Protein AF-0000000085996783 (afdb_homodimer)

Sequence (552 aa):
MRVLNVLLFCIGITVSYGSPCSDLSGTWRNELGSNMTIKLVANSSLIIGRYSTAVESSQGAASISSNITGIIRNVENSAEGGSLVAFNVLWNNGRSLTSWVGECISCNGVEKIHTTWVLRSLKENRKKWMSTLINEDTFWRVDRTSQPSPVSEDTTTVTNSNIVGEWQSVTGDSLSITNVFPQKVMKGLHKSPTATNGSPVFGQFDGNQTYTALAFVNVEGDRITGWSGHIYNPQDNKQVMETSWLSYTFSNRCNNPRANVKYGMYNYTKCSAGTCMRVLNVLLFCIGITVSYGSPCSDLSGTWRNELGSNMTIKLVANSSLIIGRYSTAVESSQGAASISSNITGIIRNVENSAEGGSLVAFNVLWNNGRSLTSWVGECISCNGVEKIHTTWVLRSLKENRKKWMSTLINEDTFWRVDRTSQPSPVSEDTTTVTNSNIVGEWQSVTGDSLSITNVFPQKVMKGLHKSPTATNGSPVFGQFDGNQTYTALAFVNVEGDRITGWSGHIYNPQDNKQVMETSWLSYTFSNRCNNPRANVKYGMYNYTKCSAGTC

Foldseek 3Di:
DDPPPDPPPPPPPPPPPDQFAPDPAAWKAKLLGKIWGWDDDPPFQKIKTKIADCDDPDPPQHGDIWMKIWGKAKDPPDPNTKIWIKIKTAGPNNQKMKIWTFMWGDDPNFIKTKIKMKMAGNDPPVCNVVGIDIDIIMIGHPDVDDDDDNPDDPQDQADWQDPAAWKAWPQGKIWHFHDADPVQKTKTWIDHNPDPGTWIKIWGWDDDRQKIWIKIKTDDVQKIKIKTWMFRRSHDPWTKIKIKMKMAGQDPDPVCRRVDIDIDIIIIIGDDPPHD/DDPPPDDPPPPPPPPPPDQAAPDPAAWKAKLLGKIWGWDDDPPFQKIKTKIQDCDDPDPPQHGDIWMKIWGKAKDPPDPRTKIWIKIKTAGPNNQKMKIWTFMWGDDPNFIKTKIKMKMAGNDDPVCNVVGIDIDIIMIGHPDVDDDDDNPDDPQPQADWQDPAAWKAWPQGKIWHFHDADPVQKTKTWIDHNPDPGTWIKIWGWDDDRQKIWIKIKTDDVQKIKIKTWMFRRRHDPWTKIKIKMKMAGQDPDPVCRRVDIDIDITIIIGDPPPGD

InterPro domains:
  IPR005468 Avidin/streptavidin [PF01382] (21-141)
  IPR005468 Avidin/streptavidin [PF01382] (159-269)
  IPR005468 Avidin/streptavidin [PS51326] (20-144)
  IPR005469 Avidin [PR00709] (24-38)
  IPR005469 Avidin [PR00709] (45-53)
  IPR005469 Avidin [PR00709] (96-106)
  IPR005469 Avidin [PR00709] (113-124)
  IPR005469 Avidin [PR00709] (129-145)
  IPR036896 Avidin-like superfamily [G3DSA:2.40.128.30] (18-148)
  IPR036896 Avidin-like superfamily [G3DSA:2.40.128.30] (157-274)
  IPR036896 Avidin-like superfamily [SSF50876] (21-142)
  IPR036896 Avidin-like superfamily [SSF50876] (162-270)
  IPR051764 Avidin/Streptavidin-related [PTHR34399] (19-146)

Nearest PDB structures (foldseek):
  3mm0-assembly2_E  TM=8.649E-01  e=1.422E-07  Gallus gallus
  1ldq-assembly1_B-2  TM=8.672E-01  e=2.958E-07  Gallus gallus
  1ldq-assembly1_A-2  TM=8.563E-01  e=2.317E-07  Gallus gallus
  5hlm-assembly1_A  TM=8.621E-01  e=2.958E-07  Gallus gallus
  7zn1-assembly1_B  TM=8.722E-01  e=1.633E-06  Gallus gallus

Organism: Nephila pilipes (NCBI:txid299642)

Radius of gyration: 26.6 Å; Cα contacts (8 Å, |Δi|>4): 1441; chains: 2; bounding box: 111×85×84 Å

Secondary structure (DSSP, 8-state):
-------------------TTS---EEEEETTS-EEEEEEPTTSSEEEEEEE-S--SSTT-TT-EEEEEEEEEE-TT-TT--EEEEEEEEETTTTEEEEEEEEEEEETTEEEEEEEEEEEE---GGGGGG-EEEEEEEEEE--SS-PPP---------------EEEEETTS-EEEEEEEETTTEEEEEEE-TT-SS-EEEEEEEEE-SS-EEEEEEEEETTEEEEEEEEES-TTSSS-EEEEEEEEEE----TT-TTS-EEEEEEEEEEPBTTB-/-------------------TTS---EEEEETTS-EEEEEEPTTSSEEEEEEE-S--SSTT-TT-EEEEEEEEEE-TT-TT--EEEEEEEEETTTTEEEEEEEEEEEETTEEEEEEEEEEEE---GGGGGG-EEEEEEEEEE--SS-PPP---------------EEEEETTS-EEEEEEEETTTEEEEEEE-TT-SS-EEEEEEEEE-SS-EEEEEEEEETTEEEEEEEEES-TTSSS-EEEEEEEEEE----TT-TTS-EEEEEEEEEEPBTTB-

Structure (mmCIF, N/CA/C/O backbone):
data_AF-0000000085996783-model_v1
#
loop_
_entity.id
_entity.type
_entity.pdbx_description
1 polymer 'Uncharacterized protein'
#
loop_
_atom_site.group_PDB
_atom_site.id
_atom_site.type_symbol
_atom_site.label_atom_id
_atom_site.label_alt_id
_atom_site.label_comp_id
_atom_site.label_asym_id
_atom_site.label_entity_id
_atom_site.label_seq_id
_atom_site.pdbx_PDB_ins_code
_atom_site.Cartn_x
_atom_site.Cartn_y
_atom_site.Cartn_z
_atom_site.occupancy
_atom_site.B_iso_or_equiv
_atom_site.auth_seq_id
_atom_site.auth_comp_id
_atom_site.auth_asym_id
_atom_site.auth_atom_id
_atom_site.pdbx_PDB_model_num
ATOM 1 N N . MET A 1 1 ? 51.969 -23.953 -59.844 1 37.19 1 MET A N 1
ATOM 2 C CA . MET A 1 1 ? 51.625 -23.859 -58.438 1 37.19 1 MET A CA 1
ATOM 3 C C . MET A 1 1 ? 50.25 -23.172 -58.281 1 37.19 1 MET A C 1
ATOM 5 O O . MET A 1 1 ? 50.094 -22 -58.594 1 37.19 1 MET A O 1
ATOM 9 N N . ARG A 1 2 ? 49.125 -23.891 -58.5 1 48 2 ARG A N 1
ATOM 10 C CA . ARG A 1 2 ? 47.75 -23.453 -58.375 1 48 2 ARG A CA 1
ATOM 11 C C . ARG A 1 2 ? 47.406 -23.078 -56.938 1 48 2 ARG A C 1
ATOM 13 O O . ARG A 1 2 ? 47.625 -23.875 -56.031 1 48 2 ARG A O 1
ATOM 20 N N . VAL A 1 3 ? 47.375 -21.812 -56.625 1 49.53 3 VAL A N 1
ATOM 21 C CA . VAL A 1 3 ? 46.938 -21.219 -55.375 1 49.53 3 VAL A CA 1
ATOM 22 C C . VAL A 1 3 ? 45.469 -21.531 -55.125 1 49.53 3 VAL A C 1
ATOM 24 O O . VAL A 1 3 ? 44.625 -21.156 -55.906 1 49.53 3 VAL A O 1
ATOM 27 N N . LEU A 1 4 ? 45.156 -22.688 -54.5 1 51.62 4 LEU A N 1
ATOM 28 C CA . LEU A 1 4 ? 43.812 -22.969 -54 1 51.62 4 LEU A CA 1
ATOM 29 C C . LEU A 1 4 ? 43.406 -22 -52.906 1 51.62 4 LEU A C 1
ATOM 31 O O . LEU A 1 4 ? 44.062 -21.938 -51.844 1 51.62 4 LEU A O 1
ATOM 35 N N . ASN A 1 5 ? 42.719 -20.922 -53.219 1 52.66 5 ASN A N 1
ATOM 36 C CA . ASN A 1 5 ? 42.094 -20.047 -52.25 1 52.66 5 ASN A CA 1
ATOM 37 C C . ASN A 1 5 ? 41 -20.75 -51.469 1 52.66 5 ASN A C 1
ATOM 39 O O . ASN A 1 5 ? 40 -21.188 -52.031 1 52.66 5 ASN A O 1
ATOM 43 N N . VAL A 1 6 ? 41.344 -21.328 -50.344 1 51.84 6 VAL A N 1
ATOM 44 C CA . VAL A 1 6 ? 40.344 -21.859 -49.438 1 51.84 6 VAL A CA 1
ATOM 45 C C . VAL A 1 6 ? 39.562 -20.703 -48.812 1 51.84 6 VAL A C 1
ATOM 47 O O . VAL A 1 6 ? 40.156 -19.844 -48.156 1 51.84 6 VAL A O 1
ATOM 50 N N . LEU A 1 7 ? 38.375 -20.406 -49.312 1 49.72 7 LEU A N 1
ATOM 51 C CA . LEU A 1 7 ? 37.438 -19.516 -48.656 1 49.72 7 LEU A CA 1
ATOM 52 C C . LEU A 1 7 ? 36.906 -20.141 -47.375 1 49.72 7 LEU A C 1
ATOM 54 O O . LEU A 1 7 ? 36.219 -21.172 -47.406 1 49.72 7 LEU A O 1
ATOM 58 N N . LEU A 1 8 ? 37.5 -19.875 -46.25 1 48.78 8 LEU A N 1
ATOM 59 C CA . LEU A 1 8 ? 36.969 -20.234 -44.938 1 48.78 8 LEU A CA 1
ATOM 60 C C . LEU A 1 8 ? 35.688 -19.469 -44.656 1 48.78 8 LEU A C 1
ATOM 62 O O . LEU A 1 8 ? 35.688 -18.234 -44.594 1 48.78 8 LEU A O 1
ATOM 66 N N . PHE A 1 9 ? 34.5 -20.094 -44.938 1 50.06 9 PHE A N 1
ATOM 67 C CA . PHE A 1 9 ? 33.219 -19.531 -44.5 1 50.06 9 PHE A CA 1
ATOM 68 C C . PHE A 1 9 ? 33.125 -19.594 -42.969 1 50.06 9 PHE A C 1
ATOM 70 O O . PHE A 1 9 ? 33.062 -20.672 -42.406 1 50.06 9 PHE A O 1
ATOM 77 N N . CYS A 1 10 ? 33.531 -18.594 -42.25 1 46.5 10 CYS A N 1
ATOM 78 C CA . CYS A 1 10 ? 33.219 -18.469 -40.844 1 46.5 10 CYS A CA 1
ATOM 79 C C . CYS A 1 10 ? 31.703 -18.406 -40.625 1 46.5 10 CYS A C 1
ATOM 81 O O . CYS A 1 10 ? 31.062 -17.453 -41.031 1 46.5 10 CYS A O 1
ATOM 83 N N . ILE A 1 11 ? 31.062 -19.516 -40.469 1 47.22 11 ILE A N 1
ATOM 84 C CA . ILE A 1 11 ? 29.688 -19.516 -40 1 47.22 11 ILE A CA 1
ATOM 85 C C . ILE A 1 11 ? 29.609 -18.875 -38.625 1 47.22 11 ILE A C 1
ATOM 87 O O . ILE A 1 11 ? 30.078 -19.438 -37.656 1 47.22 11 ILE A O 1
ATOM 91 N N . GLY A 1 12 ? 29.531 -17.578 -38.531 1 47.31 12 GLY A N 1
ATOM 92 C CA . GLY A 1 12 ? 29.172 -16.938 -37.25 1 47.31 12 GLY A CA 1
ATOM 93 C C . GLY A 1 12 ? 27.938 -17.531 -36.625 1 47.31 12 GLY A C 1
ATOM 94 O O . GLY A 1 12 ? 26.859 -17.5 -37.219 1 47.31 12 GLY A O 1
ATOM 95 N N . ILE A 1 13 ? 28.031 -18.469 -35.719 1 46.06 13 ILE A N 1
ATOM 96 C CA . ILE A 1 13 ? 26.938 -18.875 -34.875 1 46.06 13 ILE A CA 1
ATOM 97 C C . ILE A 1 13 ? 26.406 -17.672 -34.094 1 46.06 13 ILE A C 1
ATOM 99 O O . ILE A 1 13 ? 27.094 -17.109 -33.25 1 46.06 13 ILE A O 1
ATOM 103 N N . THR A 1 14 ? 25.531 -16.922 -34.656 1 45.44 14 THR A N 1
ATOM 104 C CA . THR A 1 14 ? 24.766 -15.969 -33.875 1 45.44 14 THR A CA 1
ATOM 105 C C . THR A 1 14 ? 24.016 -16.688 -32.75 1 45.44 14 THR A C 1
ATOM 107 O O . THR A 1 14 ? 23.078 -17.438 -33 1 45.44 14 THR A O 1
ATOM 110 N N . VAL A 1 15 ? 24.656 -17.016 -31.672 1 45.31 15 VAL A N 1
ATOM 111 C CA . VAL A 1 15 ? 23.906 -17.391 -30.469 1 45.31 15 VAL A CA 1
ATOM 112 C C . VAL A 1 15 ? 22.859 -16.312 -30.172 1 45.31 15 VAL A C 1
ATOM 114 O O . VAL A 1 15 ? 23.219 -15.148 -29.938 1 45.31 15 VAL A O 1
ATOM 117 N N . SER A 1 16 ? 21.75 -16.406 -30.672 1 46.81 16 SER A N 1
ATOM 118 C CA . SER A 1 16 ? 20.641 -15.531 -30.312 1 46.81 16 SER A CA 1
ATOM 119 C C . SER A 1 16 ? 20.453 -15.484 -28.797 1 46.81 16 SER A C 1
ATOM 121 O O . SER A 1 16 ? 20.062 -16.484 -28.188 1 46.81 16 SER A O 1
ATOM 123 N N . TYR A 1 17 ? 21.297 -14.844 -28.016 1 53.94 17 TYR A N 1
ATOM 124 C CA . TYR A 1 17 ? 21 -14.602 -26.609 1 53.94 17 TYR A CA 1
ATOM 125 C C . TYR A 1 17 ? 19.641 -13.961 -26.438 1 53.94 17 TYR A C 1
ATOM 127 O O . TYR A 1 17 ? 19.297 -13.008 -27.156 1 53.94 17 TYR A O 1
ATOM 135 N N . GLY A 1 18 ? 18.625 -14.75 -26.016 1 66.62 18 GLY A N 1
ATOM 136 C CA . GLY A 1 18 ? 17.312 -14.18 -25.812 1 66.62 18 GLY A CA 1
ATOM 137 C C . GLY A 1 18 ? 17.344 -12.812 -25.141 1 66.62 18 GLY A C 1
ATOM 138 O O . GLY A 1 18 ? 18.359 -12.438 -24.547 1 66.62 18 GLY A O 1
ATOM 139 N N . SER A 1 19 ? 16.453 -11.945 -25.438 1 82.75 19 SER A N 1
ATOM 140 C CA . SER A 1 19 ? 16.328 -10.617 -24.844 1 82.75 19 SER A CA 1
ATOM 141 C C . SER A 1 19 ? 16.344 -10.695 -23.328 1 82.75 19 SER A C 1
ATOM 143 O O . SER A 1 19 ? 15.844 -11.664 -22.75 1 82.75 19 SER A O 1
ATOM 145 N N . PRO A 1 20 ? 17.188 -9.906 -22.719 1 87.25 20 PRO A N 1
ATOM 146 C CA . PRO A 1 20 ? 17.188 -9.898 -21.25 1 87.25 20 PRO A CA 1
ATOM 147 C C . PRO A 1 20 ? 15.789 -9.977 -20.672 1 87.25 20 PRO A C 1
ATOM 149 O O . PRO A 1 20 ? 14.852 -9.375 -21.203 1 87.25 20 PRO A O 1
ATOM 152 N N . CYS A 1 21 ? 15.656 -10.82 -19.625 1 93.25 21 CYS A N 1
ATOM 153 C CA . CYS A 1 21 ? 14.422 -10.945 -18.859 1 93.25 21 CYS A CA 1
ATOM 154 C C . CYS A 1 21 ? 13.336 -11.617 -19.688 1 93.25 21 CYS A C 1
ATOM 156 O O . CYS A 1 21 ? 12.148 -11.453 -19.406 1 93.25 21 CYS A O 1
ATOM 158 N N . SER A 1 22 ? 13.727 -12.398 -20.672 1 89.69 22 SER A N 1
ATOM 159 C CA . SER A 1 22 ? 12.734 -13.102 -21.469 1 89.69 22 SER A CA 1
ATOM 160 C C . SER A 1 22 ? 12.391 -14.461 -20.859 1 89.69 22 SER A C 1
ATOM 162 O O . SER A 1 22 ? 11.305 -14.992 -21.094 1 89.69 22 SER A O 1
ATOM 164 N N . ASP A 1 23 ? 13.32 -15.023 -20.203 1 92.31 23 ASP A N 1
ATOM 165 C CA . ASP A 1 23 ? 13.117 -16.266 -19.469 1 92.31 23 ASP A CA 1
ATOM 166 C C . ASP A 1 23 ? 13.469 -16.109 -18 1 92.31 23 ASP A C 1
ATOM 168 O O . ASP A 1 23 ? 14.648 -16.016 -17.641 1 92.31 23 ASP A O 1
ATOM 172 N N . LEU A 1 24 ? 12.469 -16.188 -17.188 1 95 24 LEU A N 1
ATOM 173 C CA . LEU A 1 24 ? 12.703 -15.953 -15.773 1 95 24 LEU A CA 1
ATOM 174 C C . LEU A 1 24 ? 12.82 -17.266 -15.008 1 95 24 LEU A C 1
ATOM 176 O O . LEU A 1 24 ? 12.883 -17.266 -13.781 1 95 24 LEU A O 1
ATOM 180 N N . SER A 1 25 ? 12.859 -18.375 -15.711 1 94.25 25 SER A N 1
ATOM 181 C CA . SER A 1 25 ? 13.031 -19.656 -15.039 1 94.25 25 SER A CA 1
ATOM 182 C C . SER A 1 25 ? 14.344 -19.688 -14.25 1 94.25 25 SER A C 1
ATOM 184 O O . SER A 1 25 ? 15.32 -19.062 -14.641 1 94.25 25 SER A O 1
ATOM 186 N N . GLY A 1 26 ? 14.328 -20.469 -13.148 1 95.5 26 GLY A N 1
ATOM 187 C CA . GLY A 1 26 ? 15.5 -20.609 -12.297 1 95.5 26 GLY A CA 1
ATOM 188 C C . GLY A 1 26 ? 15.289 -20.047 -10.898 1 95.5 26 GLY A C 1
ATOM 189 O O . GLY A 1 26 ? 14.148 -19.828 -10.484 1 95.5 26 GLY A O 1
ATOM 190 N N . THR A 1 27 ? 16.312 -19.984 -10.148 1 95.81 27 THR A N 1
ATOM 191 C CA . THR A 1 27 ? 16.234 -19.562 -8.75 1 95.81 27 THR A CA 1
ATOM 192 C C . THR A 1 27 ? 16.625 -18.094 -8.602 1 95.81 27 THR A C 1
ATOM 194 O O . THR A 1 27 ? 17.609 -17.656 -9.195 1 95.81 27 THR A O 1
ATOM 197 N N . TRP A 1 28 ? 15.875 -17.406 -7.914 1 96.69 28 TRP A N 1
ATOM 198 C CA . TRP A 1 28 ? 16.062 -15.992 -7.598 1 96.69 28 TRP A CA 1
ATOM 199 C C . TRP A 1 28 ? 16.125 -15.773 -6.09 1 96.69 28 TRP A C 1
ATOM 201 O O . TRP A 1 28 ? 15.367 -16.391 -5.336 1 96.69 28 TRP A O 1
ATOM 211 N N . ARG A 1 29 ? 16.953 -14.844 -5.617 1 96.12 29 ARG A N 1
ATOM 212 C CA . ARG A 1 29 ? 17.094 -14.508 -4.207 1 96.12 29 ARG A CA 1
ATOM 213 C C . ARG A 1 29 ? 16.844 -13.023 -3.967 1 96.12 29 ARG A C 1
ATOM 215 O O . ARG A 1 29 ? 17.297 -12.18 -4.738 1 96.12 29 ARG A O 1
ATOM 222 N N . ASN A 1 30 ? 16.109 -12.75 -2.922 1 96 30 ASN A N 1
ATOM 223 C CA . ASN A 1 30 ? 15.891 -11.336 -2.656 1 96 30 ASN A CA 1
ATOM 224 C C . ASN A 1 30 ? 16.844 -10.805 -1.59 1 96 30 ASN A C 1
ATOM 226 O O . ASN A 1 30 ? 17.703 -11.539 -1.102 1 96 30 ASN A O 1
ATOM 230 N N . GLU A 1 31 ? 16.719 -9.531 -1.252 1 92.81 31 GLU A N 1
ATOM 231 C CA . GLU A 1 31 ? 17.625 -8.812 -0.36 1 92.81 31 GLU A CA 1
ATOM 232 C C . GLU A 1 31 ? 17.531 -9.344 1.066 1 92.81 31 GLU A C 1
ATOM 234 O O . GLU A 1 31 ? 18.438 -9.133 1.873 1 92.81 31 GLU A O 1
ATOM 239 N N . LEU A 1 32 ? 16.469 -10.062 1.368 1 92.44 32 LEU A N 1
ATOM 240 C CA . LEU A 1 32 ? 16.266 -10.602 2.711 1 92.44 32 LEU A CA 1
ATOM 241 C C . LEU A 1 32 ? 16.875 -11.992 2.832 1 92.44 32 LEU A C 1
ATOM 243 O O . LEU A 1 32 ? 16.922 -12.57 3.922 1 92.44 32 LEU A O 1
ATOM 247 N N . GLY A 1 33 ? 17.234 -12.523 1.689 1 92.12 33 GLY A N 1
ATOM 248 C CA . GLY A 1 33 ? 17.797 -13.859 1.666 1 92.12 33 GLY A CA 1
ATOM 249 C C . GLY A 1 33 ? 16.781 -14.938 1.34 1 92.12 33 GLY A C 1
ATOM 250 O O . GLY A 1 33 ? 17.094 -16.125 1.403 1 92.12 33 GLY A O 1
ATOM 251 N N . SER A 1 34 ? 15.562 -14.602 1.03 1 93.06 34 SER A N 1
ATOM 252 C CA . SER A 1 34 ? 14.555 -15.562 0.591 1 93.06 34 SER A CA 1
ATOM 253 C C . SER A 1 34 ? 14.805 -16.016 -0.844 1 93.06 34 SER A C 1
ATOM 255 O O . SER A 1 34 ? 15.227 -15.211 -1.685 1 93.06 34 SER A O 1
ATOM 257 N N . ASN A 1 35 ? 14.461 -17.266 -1.082 1 93.75 35 ASN A N 1
ATOM 258 C CA . ASN A 1 35 ? 14.664 -17.828 -2.408 1 93.75 35 ASN A CA 1
ATOM 259 C C . ASN A 1 35 ? 13.344 -18.219 -3.064 1 93.75 35 ASN A C 1
ATOM 261 O O . ASN A 1 35 ? 12.461 -18.781 -2.406 1 93.75 35 ASN A O 1
ATOM 265 N N . MET A 1 36 ? 13.336 -17.938 -4.348 1 95.31 36 MET A N 1
ATOM 266 C CA . MET A 1 36 ? 12.227 -18.391 -5.176 1 95.31 36 MET A CA 1
ATOM 267 C C . MET A 1 36 ? 12.742 -19.125 -6.41 1 95.31 36 MET A C 1
ATOM 269 O O . MET A 1 36 ? 13.688 -18.672 -7.062 1 95.31 36 MET A O 1
ATOM 273 N N . THR A 1 37 ? 12.203 -20.266 -6.629 1 94.94 37 THR A N 1
ATOM 274 C CA . THR A 1 37 ? 12.477 -20.984 -7.867 1 94.94 37 THR A CA 1
ATOM 275 C C . THR A 1 37 ? 11.258 -20.969 -8.781 1 94.94 37 THR A C 1
ATOM 277 O O . THR A 1 37 ? 10.18 -21.422 -8.391 1 94.94 37 THR A O 1
ATOM 280 N N . ILE A 1 38 ? 11.484 -20.5 -10 1 95.44 38 ILE A N 1
ATOM 281 C CA . ILE A 1 38 ? 10.391 -20.344 -10.961 1 95.44 38 ILE A CA 1
ATOM 282 C C . ILE A 1 38 ? 10.484 -21.422 -12.039 1 95.44 38 ILE A C 1
ATOM 284 O O . ILE A 1 38 ? 11.562 -21.656 -12.602 1 95.44 38 ILE A O 1
ATOM 288 N N . LYS A 1 39 ? 9.391 -22.031 -12.273 1 94 39 LYS A N 1
ATOM 289 C CA . LYS A 1 39 ? 9.211 -22.922 -13.414 1 94 39 LYS A CA 1
ATOM 290 C C . LYS A 1 39 ? 8.086 -22.438 -14.32 1 94 39 LYS A C 1
ATOM 292 O O . LYS A 1 39 ? 6.984 -22.141 -13.852 1 94 39 LYS A O 1
ATOM 297 N N . LEU A 1 40 ? 8.391 -22.375 -15.57 1 91.75 40 LEU A N 1
ATOM 298 C CA . LEU A 1 40 ? 7.375 -21.969 -16.547 1 91.75 40 LEU A CA 1
ATOM 299 C C . LEU A 1 40 ? 6.488 -23.156 -16.906 1 91.75 40 LEU A C 1
ATOM 301 O O . LEU A 1 40 ? 6.98 -24.281 -17.094 1 91.75 40 LEU A O 1
ATOM 305 N N . VAL A 1 41 ? 5.227 -22.891 -16.906 1 85 41 VAL A N 1
ATOM 306 C CA . VAL A 1 41 ? 4.297 -23.891 -17.422 1 85 41 VAL A CA 1
ATOM 307 C C . VAL A 1 41 ? 4.324 -23.891 -18.953 1 85 41 VAL A C 1
ATOM 309 O O . VAL A 1 41 ? 4.234 -22.828 -19.578 1 85 41 VAL A O 1
ATOM 312 N N . ALA A 1 42 ? 4.438 -24.984 -19.562 1 86.94 42 ALA A N 1
ATOM 313 C CA . ALA A 1 42 ? 4.621 -25.125 -21.016 1 86.94 42 ALA A CA 1
ATOM 314 C C . ALA A 1 42 ? 3.502 -24.406 -21.766 1 86.94 42 ALA A C 1
ATOM 316 O O . ALA A 1 42 ? 2.326 -24.562 -21.438 1 86.94 42 ALA A O 1
ATOM 317 N N . ASN A 1 43 ? 3.957 -23.641 -22.734 1 86.19 43 ASN A N 1
ATOM 318 C CA . ASN A 1 43 ? 3.062 -22.984 -23.672 1 86.19 43 ASN A CA 1
ATOM 319 C C . ASN A 1 43 ? 2.059 -22.078 -22.953 1 86.19 43 ASN A C 1
ATOM 321 O O . ASN A 1 43 ? 0.878 -22.062 -23.297 1 86.19 43 ASN A O 1
ATOM 325 N N . SER A 1 44 ? 2.502 -21.594 -21.859 1 88.19 44 SER A N 1
ATOM 326 C CA . SER A 1 44 ? 1.63 -20.703 -21.109 1 88.19 44 SER A CA 1
ATOM 327 C C . SER A 1 44 ? 2.424 -19.578 -20.469 1 88.19 44 SER A C 1
ATOM 329 O O . SER A 1 44 ? 3.656 -19.594 -20.453 1 88.19 44 SER A O 1
ATOM 331 N N . SER A 1 45 ? 1.745 -18.547 -20.031 1 90.25 45 SER A N 1
ATOM 332 C CA . SER A 1 45 ? 2.348 -17.453 -19.281 1 90.25 45 SER A CA 1
ATOM 333 C C . SER A 1 45 ? 2.354 -17.766 -17.781 1 90.25 45 SER A C 1
ATOM 335 O O . SER A 1 45 ? 2.82 -16.953 -16.984 1 90.25 45 SER A O 1
ATOM 337 N N . LEU A 1 46 ? 1.87 -18.938 -17.469 1 90.12 46 LEU A N 1
ATOM 338 C CA . LEU A 1 46 ? 1.721 -19.297 -16.062 1 90.12 46 LEU A CA 1
ATOM 339 C C . LEU A 1 46 ? 3.039 -19.797 -15.484 1 90.12 46 LEU A C 1
ATOM 341 O O . LEU A 1 46 ? 3.82 -20.453 -16.188 1 90.12 46 LEU A O 1
ATOM 345 N N . ILE A 1 47 ? 3.197 -19.484 -14.25 1 93.19 47 ILE A N 1
ATOM 346 C CA . ILE A 1 47 ? 4.395 -20 -13.586 1 93.19 47 ILE A CA 1
ATOM 347 C C . ILE A 1 47 ? 4 -20.719 -12.305 1 93.19 47 ILE A C 1
ATOM 349 O O . ILE A 1 47 ? 3.012 -20.375 -11.656 1 93.19 47 ILE A O 1
ATOM 353 N N . ILE A 1 48 ? 4.73 -21.703 -12 1 90.88 48 ILE A N 1
ATOM 354 C CA . ILE A 1 48 ? 4.695 -22.422 -10.727 1 90.88 48 ILE A CA 1
ATOM 355 C C . ILE A 1 48 ? 6.098 -22.469 -10.125 1 90.88 48 ILE A C 1
ATOM 357 O O . ILE A 1 48 ? 7.078 -22.125 -10.781 1 90.88 48 ILE A O 1
ATOM 361 N N . GLY A 1 49 ? 6.133 -22.844 -8.867 1 94.06 49 GLY A N 1
ATOM 362 C CA . GLY A 1 49 ? 7.434 -22.953 -8.227 1 94.06 49 GLY A CA 1
ATOM 363 C C . GLY A 1 49 ? 7.348 -23.031 -6.711 1 94.06 49 GLY A C 1
ATOM 364 O O . GLY A 1 49 ? 6.332 -23.453 -6.164 1 94.06 49 GLY A O 1
ATOM 365 N N . ARG A 1 50 ? 8.539 -22.672 -6.168 1 93.19 50 ARG A N 1
ATOM 366 C CA . ARG A 1 50 ? 8.648 -22.719 -4.715 1 93.19 50 ARG A CA 1
ATOM 367 C C . ARG A 1 50 ? 9.258 -21.438 -4.164 1 93.19 50 ARG A C 1
ATOM 369 O O . ARG A 1 50 ? 10.172 -20.875 -4.762 1 93.19 50 ARG A O 1
ATOM 376 N N . TYR A 1 51 ? 8.727 -21.016 -3.113 1 95.19 51 TYR A N 1
ATOM 377 C CA . TYR A 1 51 ? 9.258 -19.875 -2.371 1 95.19 51 TYR A CA 1
ATOM 378 C C . TYR A 1 51 ? 9.703 -20.297 -0.974 1 95.19 51 TYR A C 1
ATOM 380 O O . TYR A 1 51 ? 8.914 -20.875 -0.216 1 95.19 51 TYR A O 1
ATOM 388 N N . SER A 1 52 ? 10.906 -20.062 -0.621 1 91.56 52 SER A N 1
ATOM 389 C CA . SER A 1 52 ? 11.461 -20.297 0.71 1 91.56 52 SER A CA 1
ATOM 390 C C . SER A 1 52 ? 11.828 -18.984 1.399 1 91.56 52 SER A C 1
ATOM 392 O O . SER A 1 52 ? 12.781 -18.312 1.004 1 91.56 52 SER A O 1
ATOM 394 N N . THR A 1 53 ? 11.07 -18.688 2.414 1 91.75 53 THR A N 1
ATOM 395 C CA . THR A 1 53 ? 11.258 -17.406 3.082 1 91.75 53 THR A CA 1
ATOM 396 C C . THR A 1 53 ? 12.406 -17.484 4.09 1 91.75 53 THR A C 1
ATOM 398 O O . THR A 1 53 ? 12.57 -18.5 4.77 1 91.75 53 THR A O 1
ATOM 401 N N . ALA A 1 54 ? 13.203 -16.422 4.152 1 86.81 54 ALA A N 1
ATOM 402 C CA . ALA A 1 54 ? 14.266 -16.297 5.148 1 86.81 54 ALA A CA 1
ATOM 403 C C . ALA A 1 54 ? 13.789 -15.508 6.363 1 86.81 54 ALA A C 1
ATOM 405 O O . ALA A 1 54 ? 14.516 -15.383 7.352 1 86.81 54 ALA A O 1
ATOM 406 N N . VAL A 1 55 ? 12.625 -14.922 6.262 1 82.56 55 VAL A N 1
ATOM 407 C CA . VAL A 1 55 ? 12.148 -14.07 7.344 1 82.56 55 VAL A CA 1
ATOM 408 C C . VAL A 1 55 ? 10.797 -14.57 7.848 1 82.56 55 VAL A C 1
ATOM 410 O O . VAL A 1 55 ? 10.102 -15.312 7.145 1 82.56 55 VAL A O 1
ATOM 413 N N . GLU A 1 56 ? 10.531 -14.32 9.164 1 76.31 56 GLU A N 1
ATOM 414 C CA . GLU A 1 56 ? 9.305 -14.805 9.789 1 76.31 56 GLU A CA 1
ATOM 415 C C . GLU A 1 56 ? 8.648 -13.719 10.633 1 76.31 56 GLU A C 1
ATOM 417 O O . GLU A 1 56 ? 9.328 -12.953 11.32 1 76.31 56 GLU A O 1
ATOM 422 N N . SER A 1 57 ? 7.336 -13.586 10.367 1 68 57 SER A N 1
ATOM 423 C CA . SER A 1 57 ? 6.57 -12.695 11.234 1 68 57 SER A CA 1
ATOM 424 C C . SER A 1 57 ? 6.414 -13.289 12.625 1 68 57 SER A C 1
ATOM 426 O O . SER A 1 57 ? 6.207 -12.555 13.602 1 68 57 SER A O 1
ATOM 428 N N . SER A 1 58 ? 6.301 -14.562 12.641 1 57 58 SER A N 1
ATOM 429 C CA . SER A 1 58 ? 6.207 -15.289 13.906 1 57 58 SER A CA 1
ATOM 430 C C . SER A 1 58 ? 7.215 -16.438 13.961 1 57 58 SER A C 1
ATOM 432 O O . SER A 1 58 ? 7.629 -16.953 12.93 1 57 58 SER A O 1
ATOM 434 N N . GLN A 1 59 ? 7.594 -16.656 15.211 1 53.38 59 GLN A N 1
ATOM 435 C CA . GLN A 1 59 ? 8.633 -17.656 15.453 1 53.38 59 GLN A CA 1
ATOM 436 C C . GLN A 1 59 ? 8.32 -18.969 14.742 1 53.38 59 GLN A C 1
ATOM 438 O O . GLN A 1 59 ? 7.219 -19.5 14.867 1 53.38 59 GLN A O 1
ATOM 443 N N . GLY A 1 60 ? 9.227 -19.484 13.953 1 50.62 60 GLY A N 1
ATOM 444 C CA . GLY A 1 60 ? 9.164 -20.781 13.312 1 50.62 60 GLY A CA 1
ATOM 445 C C . GLY A 1 60 ? 8.719 -20.719 11.859 1 50.62 60 GLY A C 1
ATOM 446 O O . GLY A 1 60 ? 8.781 -21.719 11.141 1 50.62 60 GLY A O 1
ATOM 447 N N . ALA A 1 61 ? 8.266 -19.578 11.453 1 53.97 61 ALA A N 1
ATOM 448 C CA . ALA A 1 61 ? 7.797 -19.469 10.078 1 53.97 61 ALA A CA 1
ATOM 449 C C . ALA A 1 61 ? 8.969 -19.469 9.102 1 53.97 61 ALA A C 1
ATOM 451 O O . ALA A 1 61 ? 8.797 -19.766 7.914 1 53.97 61 ALA A O 1
ATOM 452 N N . ALA A 1 62 ? 10.188 -19.297 9.82 1 57.81 62 ALA A N 1
ATOM 453 C CA . ALA A 1 62 ? 11.383 -19.328 8.992 1 57.81 62 ALA A CA 1
ATOM 454 C C . ALA A 1 62 ? 11.672 -20.734 8.492 1 57.81 62 ALA A C 1
ATOM 456 O O . ALA A 1 62 ? 11.352 -21.719 9.172 1 57.81 62 ALA A O 1
ATOM 457 N N . SER A 1 63 ? 11.828 -20.953 7.18 1 58 63 SER A N 1
ATOM 458 C CA . SER A 1 63 ? 12.188 -22.203 6.496 1 58 63 SER A CA 1
ATOM 459 C C . SER A 1 63 ? 10.961 -22.875 5.891 1 58 63 SER A C 1
ATOM 461 O O . SER A 1 63 ? 11.023 -24.031 5.488 1 58 63 SER A O 1
ATOM 463 N N . ILE A 1 64 ? 9.953 -22.094 5.953 1 72.81 64 ILE A N 1
ATOM 464 C CA . ILE A 1 64 ? 8.766 -22.672 5.336 1 72.81 64 ILE A CA 1
ATOM 465 C C . ILE A 1 64 ? 8.797 -22.438 3.826 1 72.81 64 ILE A C 1
ATOM 467 O O . ILE A 1 64 ? 9.062 -21.312 3.375 1 72.81 64 ILE A O 1
ATOM 471 N N . SER A 1 65 ? 8.797 -23.469 3.176 1 80.19 65 SER A N 1
ATOM 472 C CA . SER A 1 65 ? 8.656 -23.422 1.723 1 80.19 65 SER A CA 1
ATOM 473 C C . SER A 1 65 ? 7.203 -23.594 1.302 1 80.19 65 SER A C 1
ATOM 475 O O . SER A 1 65 ? 6.469 -24.391 1.88 1 80.19 65 SER A O 1
ATOM 477 N N . SER A 1 66 ? 6.863 -22.719 0.412 1 89.38 66 SER A N 1
ATOM 478 C CA . SER A 1 66 ? 5.488 -22.75 -0.076 1 89.38 66 SER A CA 1
ATOM 479 C C . SER A 1 66 ? 5.438 -22.641 -1.597 1 89.38 66 SER A C 1
ATOM 481 O O . SER A 1 66 ? 6.402 -22.188 -2.223 1 89.38 66 SER A O 1
ATOM 483 N N . ASN A 1 67 ? 4.375 -23.094 -2.152 1 89.81 67 ASN A N 1
ATOM 484 C CA . ASN A 1 67 ? 4.211 -23.062 -3.602 1 89.81 67 ASN A CA 1
ATOM 485 C C . ASN A 1 67 ? 3.934 -21.656 -4.109 1 89.81 67 ASN A C 1
ATOM 487 O O . ASN A 1 67 ? 3.273 -20.875 -3.43 1 89.81 67 ASN A O 1
ATOM 491 N N . ILE A 1 68 ? 4.43 -21.453 -5.344 1 92.69 68 ILE A N 1
ATOM 492 C CA . ILE A 1 68 ? 4.156 -20.203 -6.043 1 92.69 68 ILE A CA 1
ATOM 493 C C . ILE A 1 68 ? 3.213 -20.469 -7.219 1 92.69 68 ILE A C 1
ATOM 495 O O . ILE A 1 68 ? 3.35 -21.469 -7.918 1 92.69 68 ILE A O 1
ATOM 499 N N . THR A 1 69 ? 2.27 -19.641 -7.355 1 91.88 69 THR A N 1
ATOM 500 C CA . THR A 1 69 ? 1.521 -19.516 -8.602 1 91.88 69 THR A CA 1
ATOM 501 C C . THR A 1 69 ? 1.587 -18.078 -9.125 1 91.88 69 THR A C 1
ATOM 503 O O . THR A 1 69 ? 1.557 -17.125 -8.352 1 91.88 69 THR A O 1
ATOM 506 N N . GLY A 1 70 ? 1.703 -18 -10.445 1 95.19 70 GLY A N 1
ATOM 507 C CA . GLY A 1 70 ? 1.795 -16.656 -10.969 1 95.19 70 GLY A CA 1
ATOM 508 C C . GLY A 1 70 ? 1.771 -16.594 -12.484 1 95.19 70 GLY A C 1
ATOM 509 O O . GLY A 1 70 ? 1.391 -17.578 -13.141 1 95.19 70 GLY A O 1
ATOM 510 N N . ILE A 1 71 ? 1.991 -15.398 -12.992 1 95.19 71 ILE A N 1
ATOM 511 C CA . ILE A 1 71 ? 1.994 -15.125 -14.422 1 95.19 71 ILE A CA 1
ATOM 512 C C . ILE A 1 71 ? 3.215 -14.281 -14.789 1 95.19 71 ILE A C 1
ATOM 514 O O . ILE A 1 71 ? 3.609 -13.391 -14.031 1 95.19 71 ILE A O 1
ATOM 518 N N . ILE A 1 72 ? 3.826 -14.633 -15.898 1 93.94 72 ILE A N 1
ATOM 519 C CA . ILE A 1 72 ? 4.863 -13.812 -16.516 1 93.94 72 ILE A CA 1
ATOM 520 C C . ILE A 1 72 ? 4.43 -13.391 -17.906 1 93.94 72 ILE A C 1
ATOM 522 O O . ILE A 1 72 ? 3.875 -14.195 -18.656 1 93.94 72 ILE A O 1
ATOM 526 N N . ARG A 1 73 ? 4.668 -12.148 -18.219 1 93 73 ARG A N 1
ATOM 527 C CA . ARG A 1 73 ? 4.406 -11.641 -19.562 1 93 73 ARG A CA 1
ATOM 528 C C . ARG A 1 73 ? 5.609 -10.875 -20.094 1 93 73 ARG A C 1
ATOM 530 O O . ARG A 1 73 ? 6.004 -9.852 -19.531 1 93 73 ARG A O 1
ATOM 537 N N . ASN A 1 74 ? 6.098 -11.336 -21.188 1 90.5 74 ASN A N 1
ATOM 538 C CA . ASN A 1 74 ? 7.148 -10.586 -21.859 1 90.5 74 ASN A CA 1
ATOM 539 C C . ASN A 1 74 ? 6.609 -9.305 -22.484 1 90.5 74 ASN A C 1
ATOM 541 O O . ASN A 1 74 ? 5.531 -9.312 -23.094 1 90.5 74 ASN A O 1
ATOM 545 N N . VAL A 1 75 ? 7.379 -8.266 -22.266 1 85.75 75 VAL A N 1
ATOM 546 C CA . VAL A 1 75 ? 6.988 -7.008 -22.891 1 85.75 75 VAL A CA 1
ATOM 547 C C . VAL A 1 75 ? 7.711 -6.844 -24.219 1 85.75 75 VAL A C 1
ATOM 549 O O . VAL A 1 75 ? 8.938 -6.715 -24.25 1 85.75 75 VAL A O 1
ATOM 552 N N . GLU A 1 76 ? 7.25 -7.074 -25.281 1 72.12 76 GLU A N 1
ATOM 553 C CA . GLU A 1 76 ? 7.812 -7.184 -26.625 1 72.12 76 GLU A CA 1
ATOM 554 C C . GLU A 1 76 ? 8.359 -5.84 -27.109 1 72.12 76 GLU A C 1
ATOM 556 O O . GLU A 1 76 ? 9.359 -5.789 -27.812 1 72.12 76 GLU A O 1
ATOM 561 N N . ASN A 1 77 ? 7.742 -4.766 -26.984 1 62.12 77 ASN A N 1
ATOM 562 C CA . ASN A 1 77 ? 8.078 -3.547 -27.703 1 62.12 77 ASN A CA 1
ATOM 563 C C . ASN A 1 77 ? 9.172 -2.756 -27 1 62.12 77 ASN A C 1
ATOM 565 O O . ASN A 1 77 ? 9.391 -1.578 -27.297 1 62.12 77 ASN A O 1
ATOM 569 N N . SER A 1 78 ? 9.867 -3.443 -26.125 1 59.97 78 SER A N 1
ATOM 570 C CA . SER A 1 78 ? 10.945 -2.674 -25.516 1 59.97 78 SER A CA 1
ATOM 571 C C . SER A 1 78 ? 12.305 -3.146 -26.016 1 59.97 78 SER A C 1
ATOM 573 O O . SER A 1 78 ? 12.57 -4.352 -26.062 1 59.97 78 SER A O 1
ATOM 575 N N . ALA A 1 79 ? 12.992 -2.361 -26.906 1 60.66 79 ALA A N 1
ATOM 576 C CA . ALA A 1 79 ? 14.336 -2.656 -27.391 1 60.66 79 ALA A CA 1
ATOM 577 C C . ALA A 1 79 ? 15.195 -3.275 -26.297 1 60.66 79 ALA A C 1
ATOM 579 O O . ALA A 1 79 ? 16.062 -4.105 -26.578 1 60.66 79 ALA A O 1
ATOM 580 N N . GLU A 1 80 ? 14.891 -2.879 -25.078 1 71.44 80 GLU A N 1
ATOM 581 C CA . GLU A 1 80 ? 15.734 -3.312 -23.969 1 71.44 80 GLU A CA 1
ATOM 582 C C . GLU A 1 80 ? 15.172 -4.562 -23.297 1 71.44 80 GLU A C 1
ATOM 584 O O . GL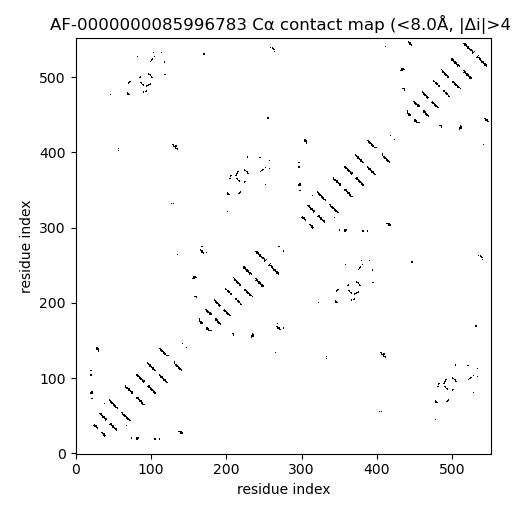U A 1 80 ? 15.867 -5.227 -22.516 1 71.44 80 GLU A O 1
ATOM 589 N N . GLY A 1 81 ? 14.023 -4.969 -23.844 1 79.69 81 GLY A N 1
ATOM 590 C CA . GLY A 1 81 ? 13.453 -6.176 -23.266 1 79.69 81 GLY A CA 1
ATOM 591 C C . GLY A 1 81 ? 12.914 -5.977 -21.859 1 79.69 81 GLY A C 1
ATOM 592 O O . GLY A 1 81 ? 12.977 -4.871 -21.328 1 79.69 81 GLY A O 1
ATOM 593 N N . GLY A 1 82 ? 12.18 -6.871 -21.359 1 92.38 82 GLY A N 1
ATOM 594 C CA . GLY A 1 82 ? 11.625 -6.891 -20.016 1 92.38 82 GLY A CA 1
ATOM 595 C C . GLY A 1 82 ? 10.383 -7.75 -19.891 1 92.38 82 GLY A C 1
ATOM 596 O O . GLY A 1 82 ? 9.859 -8.242 -20.891 1 92.38 82 GLY A O 1
ATOM 597 N N . SER A 1 83 ? 10.062 -8.023 -18.688 1 94.81 83 SER A N 1
ATOM 598 C CA . SER A 1 83 ? 8.875 -8.828 -18.422 1 94.81 83 SER A CA 1
ATOM 599 C C . SER A 1 83 ? 8.133 -8.328 -17.188 1 94.81 83 SER A C 1
ATOM 601 O O . SER A 1 83 ? 8.742 -7.773 -16.266 1 94.81 83 SER A O 1
ATOM 603 N N . LEU A 1 84 ? 6.832 -8.484 -17.234 1 96 84 LEU A N 1
ATOM 604 C CA . LEU A 1 84 ? 5.996 -8.336 -16.047 1 96 84 LEU A CA 1
ATOM 605 C C . LEU A 1 84 ? 5.867 -9.664 -15.32 1 96 84 LEU A C 1
ATOM 607 O O . LEU A 1 84 ? 5.758 -10.719 -15.945 1 96 84 LEU A O 1
ATOM 611 N N . VAL A 1 85 ? 5.875 -9.578 -14.055 1 96.56 85 VAL A N 1
ATOM 612 C CA . VAL A 1 85 ? 5.734 -10.797 -13.266 1 96.56 85 VAL A CA 1
ATOM 613 C C . VAL A 1 85 ? 4.844 -10.531 -12.055 1 96.56 85 VAL A C 1
ATOM 615 O O . VAL A 1 85 ? 4.941 -9.469 -11.422 1 96.56 85 VAL A O 1
ATOM 618 N N . ALA A 1 86 ? 3.91 -11.336 -11.766 1 98.12 86 ALA A N 1
ATOM 619 C CA . ALA A 1 86 ? 3.123 -11.375 -10.531 1 98.12 86 ALA A CA 1
ATOM 620 C C . ALA A 1 86 ? 2.994 -12.797 -10.008 1 98.12 86 ALA A C 1
ATOM 622 O O . ALA A 1 86 ? 2.822 -13.742 -10.789 1 98.12 86 ALA A O 1
ATOM 623 N N . PHE A 1 87 ? 3.076 -12.961 -8.688 1 96.5 87 PHE A N 1
ATOM 624 C CA . PHE A 1 87 ? 2.924 -14.289 -8.109 1 96.5 87 PHE A CA 1
ATOM 625 C C . PHE A 1 87 ? 2.43 -14.203 -6.668 1 96.5 87 PHE A C 1
ATOM 627 O O . PHE A 1 87 ? 2.459 -13.125 -6.062 1 96.5 87 PHE A O 1
ATOM 634 N N . ASN A 1 88 ? 1.934 -15.297 -6.211 1 95.31 88 ASN A N 1
ATOM 635 C CA . ASN A 1 88 ? 1.385 -15.375 -4.859 1 95.31 88 ASN A CA 1
ATOM 636 C C . ASN A 1 88 ? 1.954 -16.562 -4.09 1 95.31 88 ASN A C 1
ATOM 638 O O . ASN A 1 88 ? 2.361 -17.562 -4.691 1 95.31 88 ASN A O 1
ATOM 642 N N . VAL A 1 89 ? 1.977 -16.438 -2.824 1 93.5 89 VAL A N 1
ATOM 643 C CA . VAL A 1 89 ? 2.318 -17.5 -1.893 1 93.5 89 VAL A CA 1
ATOM 644 C C . VAL A 1 89 ? 1.333 -17.5 -0.727 1 93.5 89 VAL A C 1
ATOM 646 O O . VAL A 1 89 ? 1.021 -16.453 -0.164 1 93.5 89 VAL A O 1
ATOM 649 N N . LEU A 1 90 ? 0.737 -18.641 -0.442 1 90.69 90 LEU A N 1
ATOM 650 C CA . LEU A 1 90 ? -0.034 -18.828 0.781 1 90.69 90 LEU A CA 1
ATOM 651 C C . LEU A 1 90 ? 0.855 -19.344 1.91 1 90.69 90 LEU A C 1
ATOM 653 O O . LEU A 1 90 ? 1.634 -20.281 1.717 1 90.69 90 LEU A O 1
ATOM 657 N N . TRP A 1 91 ? 0.7 -18.672 2.994 1 89.81 91 TRP A N 1
ATOM 658 C CA . TRP A 1 91 ? 1.47 -19.062 4.168 1 89.81 91 TRP A CA 1
ATOM 659 C C . TRP A 1 91 ? 0.566 -19.688 5.23 1 89.81 91 TRP A C 1
ATOM 661 O O . TRP A 1 91 ? -0.587 -19.281 5.387 1 89.81 91 TRP A O 1
ATOM 671 N N . ASN A 1 92 ? 1.16 -20.688 6.008 1 87.19 92 ASN A N 1
ATOM 672 C CA . ASN A 1 92 ? 0.51 -21.234 7.191 1 87.19 92 ASN A CA 1
ATOM 673 C C . ASN A 1 92 ? -0.941 -21.609 6.91 1 87.19 92 ASN A C 1
ATOM 675 O O . ASN A 1 92 ? -1.852 -21.156 7.605 1 87.19 92 ASN A O 1
ATOM 679 N N . ASN A 1 93 ? -1.084 -22.375 5.875 1 82.69 93 ASN A N 1
ATOM 680 C CA . ASN A 1 93 ? -2.4 -22.891 5.5 1 82.69 93 ASN A CA 1
ATOM 681 C C . ASN A 1 93 ? -3.387 -21.75 5.25 1 82.69 93 ASN A C 1
ATOM 683 O O . ASN A 1 93 ? -4.52 -21.781 5.734 1 82.69 93 ASN A O 1
ATOM 687 N N . GLY A 1 94 ? -2.842 -20.719 4.73 1 87.56 94 GLY A N 1
ATOM 688 C CA . GLY A 1 94 ? -3.717 -19.641 4.285 1 87.56 94 GLY A CA 1
ATOM 689 C C . GLY A 1 94 ? -3.998 -18.625 5.371 1 87.56 94 GLY A C 1
ATOM 690 O O . GLY A 1 94 ? -4.77 -17.688 5.156 1 87.56 94 GLY A O 1
ATOM 691 N N . ARG A 1 95 ? -3.51 -18.719 6.543 1 90.44 95 ARG A N 1
ATOM 692 C CA . ARG A 1 95 ? -3.719 -17.703 7.574 1 90.44 95 ARG A CA 1
ATOM 693 C C . ARG A 1 95 ? -3.105 -16.375 7.164 1 90.44 95 ARG A C 1
ATOM 695 O O . ARG A 1 95 ? -3.441 -15.328 7.727 1 90.44 95 ARG A O 1
ATOM 702 N N . SER A 1 96 ? -2.158 -16.484 6.258 1 92.06 96 SER A N 1
ATOM 703 C CA . SER A 1 96 ? -1.633 -15.297 5.582 1 92.06 96 SER A CA 1
ATOM 704 C C . SER A 1 96 ? -1.246 -15.609 4.141 1 92.06 96 SER A C 1
ATOM 706 O O . SER A 1 96 ? -1.149 -16.781 3.76 1 92.06 96 SER A O 1
ATOM 708 N N . LEU A 1 97 ? -1.146 -14.633 3.352 1 93.62 97 LEU A N 1
ATOM 709 C CA . LEU A 1 97 ? -0.763 -14.781 1.952 1 93.62 97 LEU A CA 1
ATOM 710 C C . LEU A 1 97 ? -0.108 -13.508 1.429 1 93.62 97 LEU A C 1
ATOM 712 O O . LEU A 1 97 ? -0.412 -12.406 1.9 1 93.62 97 LEU A O 1
ATOM 716 N N . THR A 1 98 ? 0.783 -13.633 0.511 1 95.5 98 THR A N 1
ATOM 717 C CA . THR A 1 98 ? 1.484 -12.516 -0.102 1 95.5 98 THR A CA 1
ATOM 718 C C . THR A 1 98 ? 1.275 -12.508 -1.613 1 95.5 98 THR A C 1
ATOM 720 O O . THR A 1 98 ? 1.312 -13.555 -2.256 1 95.5 98 THR A O 1
ATOM 723 N N . SER A 1 99 ? 1.008 -11.391 -2.156 1 96.56 99 SER A N 1
ATOM 724 C CA . SER A 1 99 ? 1.051 -11.156 -3.596 1 96.56 99 SER A CA 1
ATOM 725 C C . SER A 1 99 ? 2.18 -10.203 -3.967 1 96.56 99 SER A C 1
ATOM 727 O O . SER A 1 99 ? 2.275 -9.102 -3.416 1 96.56 99 SER A O 1
ATOM 729 N N . TRP A 1 100 ? 3.045 -10.617 -4.883 1 98.12 100 TRP A N 1
ATOM 730 C CA . TRP A 1 100 ? 4.074 -9.773 -5.48 1 98.12 100 TRP A CA 1
ATOM 731 C C . TRP A 1 100 ? 3.684 -9.352 -6.895 1 98.12 100 TRP A C 1
ATOM 733 O O . TRP A 1 100 ? 3.172 -10.164 -7.668 1 98.12 100 TRP A O 1
ATOM 743 N N . VAL A 1 101 ? 3.887 -8.102 -7.246 1 98.56 101 VAL A N 1
ATOM 744 C CA . VAL A 1 101 ? 3.797 -7.617 -8.617 1 98.56 101 VAL A CA 1
ATOM 745 C C . VAL A 1 101 ? 5.059 -6.84 -8.977 1 98.56 101 VAL A C 1
ATOM 747 O O . VAL A 1 101 ? 5.613 -6.121 -8.141 1 98.56 101 VAL A O 1
ATOM 750 N N . GLY A 1 102 ? 5.465 -7.012 -10.234 1 98.06 102 GLY A N 1
ATOM 751 C CA . GLY A 1 102 ? 6.668 -6.273 -10.594 1 98.06 102 GLY A CA 1
ATOM 752 C C . GLY A 1 102 ? 7.117 -6.516 -12.023 1 98.06 102 GLY A C 1
ATOM 753 O O . GLY A 1 102 ? 6.312 -6.91 -12.867 1 98.06 102 GLY A O 1
ATOM 754 N N . GLU A 1 103 ? 8.391 -6.156 -12.258 1 97.19 103 GLU A N 1
ATOM 755 C CA . GLU A 1 103 ? 8.992 -6.328 -13.578 1 97.19 103 GLU A CA 1
ATOM 756 C C . GLU A 1 103 ? 10.43 -6.832 -13.469 1 97.19 103 GLU A C 1
ATOM 758 O O . GLU A 1 103 ? 11.086 -6.637 -12.445 1 97.19 103 GLU A O 1
ATOM 763 N N . CYS A 1 104 ? 10.812 -7.539 -14.484 1 96.44 104 CYS A N 1
ATOM 764 C CA . CYS A 1 104 ? 12.219 -7.852 -14.695 1 96.44 104 CYS A CA 1
ATOM 765 C C . CYS A 1 104 ? 12.812 -6.988 -15.805 1 96.44 104 CYS A C 1
ATOM 767 O O . CYS A 1 104 ? 12.266 -6.918 -16.906 1 96.44 104 CYS A O 1
ATOM 769 N N . ILE A 1 105 ? 13.852 -6.297 -15.469 1 94.69 105 ILE A N 1
ATOM 770 C CA . ILE A 1 105 ? 14.594 -5.527 -16.453 1 94.69 105 ILE A CA 1
ATOM 771 C C . ILE A 1 105 ? 16.094 -5.727 -16.25 1 94.69 105 ILE A C 1
ATOM 773 O O . ILE A 1 105 ? 16.516 -6.184 -15.18 1 94.69 105 ILE A O 1
ATOM 777 N N . SER A 1 106 ? 16.781 -5.465 -17.281 1 92.44 106 SER A N 1
ATOM 778 C CA . SER A 1 106 ? 18.25 -5.523 -17.219 1 92.44 106 SER A CA 1
ATOM 779 C C . SER A 1 106 ? 18.844 -4.121 -17.172 1 92.44 106 SER A C 1
ATOM 781 O O . SER A 1 106 ? 18.594 -3.301 -18.062 1 92.44 106 SER A O 1
ATOM 783 N N . CYS A 1 107 ? 19.547 -3.867 -16.062 1 88.94 107 CYS A N 1
ATOM 784 C CA . CYS A 1 107 ? 20.281 -2.615 -15.914 1 88.94 107 CYS A CA 1
ATOM 785 C C . CYS A 1 107 ? 21.781 -2.865 -15.875 1 88.94 107 CYS A C 1
ATOM 787 O O . CYS A 1 107 ? 22.281 -3.566 -14.992 1 88.94 107 CYS A O 1
ATOM 789 N N . ASN A 1 108 ? 22.562 -2.314 -16.781 1 88.5 108 ASN A N 1
ATOM 790 C CA . ASN A 1 108 ? 24 -2.531 -16.891 1 88.5 108 ASN A CA 1
ATOM 791 C C . ASN A 1 108 ? 24.328 -4.016 -17.016 1 88.5 108 ASN A C 1
ATOM 793 O O . ASN A 1 108 ? 25.234 -4.512 -16.328 1 88.5 108 ASN A O 1
ATOM 797 N N . GLY A 1 109 ? 23.484 -4.754 -17.703 1 88.25 109 GLY A N 1
ATOM 798 C CA . GLY A 1 109 ? 23.734 -6.152 -18.016 1 88.25 109 GLY A CA 1
ATOM 799 C C . GLY A 1 109 ? 23.281 -7.102 -16.922 1 88.25 109 GLY A C 1
ATOM 800 O O . GLY A 1 109 ? 23.484 -8.312 -17.016 1 88.25 109 GLY A O 1
ATOM 801 N N . VAL A 1 110 ? 22.75 -6.547 -15.875 1 91.81 110 VAL A N 1
ATOM 802 C CA . VAL A 1 110 ? 22.328 -7.391 -14.758 1 91.81 110 VAL A CA 1
ATOM 803 C C . VAL A 1 110 ? 20.812 -7.43 -14.688 1 91.81 110 VAL A C 1
ATOM 805 O O . VAL A 1 110 ? 20.156 -6.387 -14.57 1 91.81 110 VAL A O 1
ATOM 808 N N . GLU A 1 111 ? 20.266 -8.609 -14.758 1 94.12 111 GLU A N 1
ATOM 809 C CA . GLU A 1 111 ? 18.828 -8.789 -14.625 1 94.12 111 GLU A CA 1
ATOM 810 C C . GLU A 1 111 ? 18.391 -8.719 -13.164 1 94.12 111 GLU A C 1
ATOM 812 O O . GLU A 1 111 ? 19 -9.359 -12.305 1 94.12 111 GLU A O 1
ATOM 817 N N . LYS A 1 112 ? 17.391 -7.953 -12.938 1 96.75 112 LYS A N 1
ATOM 818 C CA . LYS A 1 112 ? 16.766 -7.875 -11.617 1 96.75 112 LYS A CA 1
ATOM 819 C C . LYS A 1 112 ? 15.25 -7.895 -11.727 1 96.75 112 LYS A C 1
ATOM 821 O O . LYS A 1 112 ? 14.68 -7.32 -12.656 1 96.75 112 LYS A O 1
ATOM 826 N N . ILE A 1 113 ? 14.656 -8.602 -10.82 1 97.31 113 ILE A N 1
ATOM 827 C CA . ILE A 1 113 ? 13.203 -8.516 -10.672 1 97.31 113 ILE A CA 1
ATOM 828 C C . ILE A 1 113 ? 12.859 -7.531 -9.555 1 97.31 113 ILE A C 1
ATOM 830 O O . ILE A 1 113 ? 13.148 -7.789 -8.383 1 97.31 113 ILE A O 1
ATOM 834 N N . HIS A 1 114 ? 12.281 -6.414 -9.883 1 97.94 114 HIS A N 1
ATOM 835 C CA . HIS A 1 114 ? 11.812 -5.422 -8.93 1 97.94 114 HIS A CA 1
ATOM 836 C C . HIS A 1 114 ? 10.336 -5.621 -8.602 1 97.94 114 HIS A C 1
ATOM 838 O O . HIS A 1 114 ? 9.484 -5.539 -9.492 1 97.94 114 HIS A O 1
ATOM 844 N N . THR A 1 115 ? 10.023 -5.879 -7.297 1 98.38 115 THR A N 1
ATOM 845 C CA . THR A 1 115 ? 8.633 -6.148 -6.957 1 98.38 115 THR A CA 1
ATOM 846 C C . THR A 1 115 ? 8.18 -5.266 -5.793 1 98.38 115 THR A C 1
ATOM 848 O O . THR A 1 115 ? 9.008 -4.758 -5.035 1 98.38 115 THR A O 1
ATOM 851 N N . THR A 1 116 ? 6.941 -4.969 -5.695 1 98.56 116 THR A N 1
ATOM 852 C CA . THR A 1 116 ? 6.184 -4.555 -4.52 1 98.56 116 THR A CA 1
ATOM 853 C C . THR A 1 116 ? 5.215 -5.652 -4.086 1 98.56 116 THR A C 1
ATOM 855 O O . THR A 1 116 ? 4.629 -6.34 -4.926 1 98.56 116 THR A O 1
ATOM 858 N N . TRP A 1 117 ? 5.07 -5.816 -2.771 1 98.25 117 TRP A N 1
ATOM 859 C CA . TRP A 1 117 ? 4.199 -6.898 -2.318 1 98.25 117 TRP A CA 1
ATOM 860 C C . TRP A 1 117 ? 3.27 -6.418 -1.208 1 98.25 117 TRP A C 1
ATOM 862 O O . TRP A 1 117 ? 3.57 -5.441 -0.517 1 98.25 117 TRP A O 1
ATOM 872 N N . VAL A 1 118 ? 2.129 -7.082 -1.07 1 97.81 118 VAL A N 1
ATOM 873 C CA . VAL A 1 118 ? 1.252 -6.988 0.091 1 97.81 118 VAL A CA 1
ATOM 874 C C . VAL A 1 118 ? 1.157 -8.344 0.781 1 97.81 118 VAL A C 1
ATOM 876 O O . VAL A 1 118 ? 1.067 -9.383 0.117 1 97.81 118 VAL A O 1
ATOM 879 N N . LEU A 1 119 ? 1.312 -8.336 2.062 1 95.94 119 LEU A N 1
ATOM 880 C CA . LEU A 1 119 ? 1.082 -9.492 2.926 1 95.94 119 LEU A CA 1
ATOM 881 C C . LEU A 1 119 ? -0.175 -9.305 3.768 1 95.94 119 LEU A C 1
ATOM 883 O O . LEU A 1 119 ? -0.23 -8.406 4.613 1 95.94 119 LEU A O 1
ATOM 887 N N . ARG A 1 120 ? -1.145 -10.078 3.49 1 95.5 120 ARG A N 1
ATOM 888 C CA . ARG A 1 120 ? -2.385 -10.039 4.258 1 95.5 120 ARG A CA 1
ATOM 889 C C . ARG A 1 120 ? -2.453 -11.188 5.254 1 95.5 120 ARG A C 1
ATOM 891 O O . ARG A 1 120 ? -2.172 -12.336 4.902 1 95.5 120 ARG A O 1
ATOM 898 N N . SER A 1 121 ? -2.818 -10.891 6.441 1 94 121 SER A N 1
ATOM 899 C CA . SER A 1 121 ? -2.941 -11.891 7.492 1 94 121 SER A CA 1
ATOM 900 C C . SER A 1 121 ? -4.367 -11.953 8.031 1 94 121 SER A C 1
ATOM 902 O O . SER A 1 121 ? -5.031 -10.922 8.164 1 94 121 SER A O 1
ATOM 904 N N . LEU A 1 122 ? -4.727 -13.172 8.328 1 91.69 122 LEU A N 1
ATOM 905 C CA . LEU A 1 122 ? -5.988 -13.359 9.031 1 91.69 122 LEU A CA 1
ATOM 906 C C . LEU A 1 122 ? -5.93 -12.766 10.438 1 91.69 122 LEU A C 1
ATOM 908 O O . LEU A 1 122 ? -5.012 -13.062 11.203 1 91.69 122 LEU A O 1
ATOM 912 N N . LYS A 1 123 ? -6.852 -11.859 10.672 1 92.19 123 LYS A N 1
ATOM 913 C CA . LYS A 1 123 ? -6.914 -11.203 11.977 1 92.19 123 LYS A CA 1
ATOM 914 C C . LYS A 1 123 ? -8.32 -11.273 12.562 1 92.19 123 LYS A C 1
ATOM 916 O O . LYS A 1 123 ? -9.297 -11.406 11.82 1 92.19 123 LYS A O 1
ATOM 921 N N . GLU A 1 124 ? -8.367 -11.25 13.898 1 90 124 GLU A N 1
ATOM 922 C CA . GLU A 1 124 ? -9.664 -11.031 14.531 1 90 124 GLU A CA 1
ATOM 923 C C . GLU A 1 124 ? -10.227 -9.656 14.188 1 90 124 GLU A C 1
ATOM 925 O O . GLU A 1 124 ? -9.484 -8.766 13.766 1 90 124 GLU A O 1
ATOM 930 N N . ASN A 1 125 ? -11.461 -9.531 14.398 1 87.38 125 ASN A N 1
ATOM 931 C CA . ASN A 1 125 ? -12.18 -8.352 13.938 1 87.38 125 ASN A CA 1
ATOM 932 C C . ASN A 1 125 ? -11.555 -7.07 14.477 1 87.38 125 ASN A C 1
ATOM 934 O O . ASN A 1 125 ? -11.312 -6.125 13.719 1 87.38 125 ASN A O 1
ATOM 938 N N . ARG A 1 126 ? -11.297 -6.996 15.734 1 87.06 126 ARG A N 1
ATOM 939 C CA . ARG A 1 126 ? -10.797 -5.773 16.359 1 87.06 126 ARG A CA 1
ATOM 940 C C . ARG A 1 126 ? -9.414 -5.414 15.82 1 87.06 126 ARG A C 1
ATOM 942 O O . ARG A 1 126 ? -8.961 -4.281 15.984 1 87.06 126 ARG A O 1
ATOM 949 N N . LYS A 1 127 ? -8.734 -6.352 15.195 1 91.06 127 LYS A N 1
ATOM 950 C CA . LYS A 1 127 ? -7.375 -6.125 14.719 1 91.06 127 LYS A CA 1
ATOM 951 C C . LYS A 1 127 ? -7.316 -6.148 13.195 1 91.06 127 LYS A C 1
ATOM 953 O O . LYS A 1 127 ? -6.234 -6.059 12.609 1 91.06 127 LYS A O 1
ATOM 958 N N . LYS A 1 128 ? -8.445 -6.227 12.523 1 91.88 128 LYS A N 1
ATOM 959 C CA . LYS A 1 128 ? -8.508 -6.328 11.062 1 91.88 128 LYS A CA 1
ATOM 960 C C . LYS A 1 128 ? -7.914 -5.086 10.406 1 91.88 128 LYS A C 1
ATOM 962 O O . LYS A 1 128 ? -7.426 -5.148 9.273 1 91.88 128 LYS A O 1
ATOM 967 N N . TRP A 1 129 ? -7.934 -3.961 11.109 1 92.44 129 TRP A N 1
ATOM 968 C CA . TRP A 1 129 ? -7.41 -2.721 10.539 1 92.44 129 TRP A CA 1
ATOM 969 C C . TRP A 1 129 ? -5.914 -2.834 10.266 1 92.44 129 TRP A C 1
ATOM 971 O O . TRP A 1 129 ? -5.367 -2.084 9.461 1 92.44 129 TRP A O 1
ATOM 981 N N . MET A 1 130 ? -5.195 -3.762 10.906 1 93.81 130 MET A N 1
ATOM 982 C CA . MET A 1 130 ? -3.754 -3.908 10.711 1 93.81 130 MET A CA 1
ATOM 983 C C . MET A 1 130 ? -3.432 -5.219 10 1 93.81 130 MET A C 1
ATOM 985 O O . MET A 1 130 ? -2.402 -5.84 10.273 1 93.81 130 MET A O 1
ATOM 989 N N . SER A 1 131 ? -4.301 -5.695 9.086 1 94.44 131 SER A N 1
ATOM 990 C CA . SER A 1 131 ? -4.168 -7.016 8.477 1 94.44 131 SER A CA 1
ATOM 991 C C . SER A 1 131 ? -3.193 -6.988 7.305 1 94.44 131 SER A C 1
ATOM 993 O O . SER A 1 131 ? -2.75 -8.039 6.836 1 94.44 131 SER A O 1
ATOM 995 N N . THR A 1 132 ? -2.855 -5.859 6.77 1 96.62 132 THR A N 1
ATOM 996 C CA . THR A 1 132 ? -2.137 -5.836 5.5 1 96.62 132 THR A CA 1
ATOM 997 C C . THR A 1 132 ? -0.812 -5.094 5.641 1 96.62 132 THR A C 1
ATOM 999 O O . THR A 1 132 ? -0.794 -3.9 5.961 1 96.62 132 THR A O 1
ATOM 1002 N N . LEU A 1 133 ? 0.23 -5.762 5.43 1 97.44 133 LEU A N 1
ATOM 1003 C CA . LEU A 1 133 ? 1.561 -5.176 5.305 1 97.44 133 LEU A CA 1
ATOM 1004 C C . LEU A 1 133 ? 1.898 -4.898 3.842 1 97.44 133 LEU A C 1
ATOM 1006 O O . LEU A 1 133 ? 1.411 -5.594 2.947 1 97.44 133 LEU A O 1
ATOM 1010 N N . ILE A 1 134 ? 2.689 -3.896 3.59 1 97.81 134 ILE A N 1
ATOM 1011 C CA . ILE A 1 134 ? 3.15 -3.576 2.244 1 97.81 134 ILE A CA 1
ATOM 1012 C C . ILE A 1 134 ? 4.645 -3.266 2.271 1 97.81 134 ILE A C 1
ATOM 1014 O O . ILE A 1 134 ? 5.141 -2.639 3.211 1 97.81 134 ILE A O 1
ATOM 1018 N N . ASN A 1 135 ? 5.375 -3.709 1.291 1 97.94 135 ASN A N 1
ATOM 1019 C CA . ASN A 1 135 ? 6.801 -3.445 1.155 1 97.94 135 ASN A CA 1
ATOM 1020 C C . ASN A 1 135 ? 7.312 -3.824 -0.231 1 97.94 135 ASN A C 1
ATOM 1022 O O . ASN A 1 135 ? 6.527 -3.965 -1.171 1 97.94 135 ASN A O 1
ATOM 1026 N N . GLU A 1 136 ? 8.672 -3.809 -0.405 1 97.69 136 GLU A N 1
ATOM 1027 C CA . GLU A 1 136 ? 9.289 -4.07 -1.7 1 97.69 136 GLU A CA 1
ATOM 1028 C C . GLU A 1 136 ? 10.359 -5.152 -1.592 1 97.69 136 GLU A C 1
ATOM 1030 O O . GLU A 1 136 ? 11.008 -5.289 -0.551 1 97.69 136 GLU A O 1
ATOM 1035 N N . ASP A 1 137 ? 10.516 -5.934 -2.645 1 97.38 137 ASP A N 1
ATOM 1036 C CA . ASP A 1 137 ? 11.609 -6.883 -2.791 1 97.38 137 ASP A CA 1
ATOM 1037 C C . ASP A 1 137 ? 12.273 -6.754 -4.16 1 97.38 137 ASP A C 1
ATOM 1039 O O . ASP A 1 137 ? 11.594 -6.512 -5.164 1 97.38 137 ASP A O 1
ATOM 1043 N N . THR A 1 138 ? 13.508 -6.914 -4.129 1 97.19 138 THR A N 1
ATOM 1044 C CA . THR A 1 138 ? 14.281 -7.066 -5.355 1 97.19 138 THR A CA 1
ATOM 1045 C C . THR A 1 138 ? 14.969 -8.43 -5.395 1 97.19 138 THR A C 1
ATOM 1047 O O . THR A 1 138 ? 15.562 -8.859 -4.406 1 97.19 138 THR A O 1
ATOM 1050 N N . PHE A 1 139 ? 14.867 -9.102 -6.516 1 97.31 139 PHE A N 1
ATOM 1051 C CA . PHE A 1 139 ? 15.438 -10.438 -6.664 1 97.31 139 PHE A CA 1
ATOM 1052 C C . PHE A 1 139 ? 16.578 -10.43 -7.676 1 97.31 139 PHE A C 1
ATOM 1054 O O . PHE A 1 139 ? 16.484 -9.758 -8.703 1 97.31 139 PHE A O 1
ATOM 1061 N N . TRP A 1 140 ? 17.531 -11.234 -7.402 1 96 140 TRP A N 1
ATOM 1062 C CA . TRP A 1 140 ? 18.672 -11.492 -8.281 1 96 140 TRP A CA 1
ATOM 1063 C C . TRP A 1 140 ? 18.781 -12.977 -8.609 1 96 140 TRP A C 1
ATOM 1065 O O . TRP A 1 140 ? 18.469 -13.836 -7.777 1 96 140 TRP A O 1
ATOM 1075 N N . ARG A 1 141 ? 19.312 -13.203 -9.82 1 95.06 141 ARG A N 1
ATOM 1076 C CA . ARG A 1 141 ? 19.562 -14.602 -10.156 1 95.06 141 ARG A CA 1
ATOM 1077 C C . ARG A 1 141 ? 20.625 -15.203 -9.242 1 95.06 141 ARG A C 1
ATOM 1079 O O . ARG A 1 141 ? 21.625 -14.547 -8.93 1 95.06 141 ARG A O 1
ATOM 1086 N N . VAL A 1 142 ? 20.359 -16.266 -8.625 1 88.62 142 VAL A N 1
ATOM 1087 C CA . VAL A 1 142 ? 21.359 -16.953 -7.82 1 88.62 142 VAL A CA 1
ATOM 1088 C C . VAL A 1 142 ? 22.344 -17.688 -8.727 1 88.62 142 VAL A C 1
ATOM 1090 O O . VAL A 1 142 ? 21.938 -18.531 -9.523 1 88.62 142 VAL A O 1
ATOM 1093 N N . ASP A 1 143 ? 23.25 -16.891 -9.289 1 68.62 143 ASP A N 1
ATOM 1094 C CA . ASP A 1 143 ? 24.344 -17.656 -9.852 1 68.62 143 ASP A CA 1
ATOM 1095 C C . ASP A 1 143 ? 25.203 -18.266 -8.75 1 68.62 143 ASP A C 1
ATOM 1097 O O . ASP A 1 143 ? 25.266 -17.75 -7.637 1 68.62 143 ASP A O 1
ATOM 1101 N N . ARG A 1 144 ? 25.672 -19.594 -8.766 1 48.12 144 ARG A N 1
ATOM 1102 C CA . ARG A 1 144 ? 26.531 -20.172 -7.746 1 48.12 144 ARG A CA 1
ATOM 1103 C C . ARG A 1 144 ? 27.5 -19.141 -7.172 1 48.12 144 ARG A C 1
ATOM 1105 O O . ARG A 1 144 ? 28.141 -19.375 -6.145 1 48.12 144 ARG A O 1
ATOM 1112 N N . THR A 1 145 ? 27.969 -18.078 -7.832 1 41.69 145 THR A N 1
ATOM 1113 C CA . THR A 1 145 ? 29.125 -17.422 -7.223 1 41.69 145 THR A CA 1
ATOM 1114 C C . THR A 1 145 ? 28.672 -16.25 -6.344 1 41.69 145 THR A C 1
ATOM 1116 O O . THR A 1 145 ? 29.125 -16.125 -5.207 1 41.69 145 THR A O 1
ATOM 1119 N N . SER A 1 146 ? 28.438 -14.945 -6.828 1 41.16 146 SER A N 1
ATOM 1120 C CA . SER A 1 146 ? 28.75 -13.703 -6.129 1 41.16 146 SER A CA 1
ATOM 1121 C C . SER A 1 146 ? 27.516 -13.117 -5.465 1 41.16 146 SER A C 1
ATOM 1123 O O . SER A 1 146 ? 26.578 -12.688 -6.152 1 41.16 146 SER A O 1
ATOM 1125 N N . GLN A 1 147 ? 26.984 -13.555 -4.566 1 43.59 147 GLN A N 1
ATOM 1126 C CA . GLN A 1 147 ? 25.875 -12.875 -3.912 1 43.59 147 GLN A CA 1
ATOM 1127 C C . GLN A 1 147 ? 26.344 -11.578 -3.248 1 43.59 147 GLN A C 1
ATOM 1129 O O . GLN A 1 147 ? 27.359 -11.562 -2.559 1 43.59 147 GLN A O 1
ATOM 1134 N N . PRO A 1 148 ? 25.875 -10.445 -3.5 1 44.03 148 PRO A N 1
ATOM 1135 C CA . PRO A 1 148 ? 26.328 -9.305 -2.705 1 44.03 148 PRO A CA 1
ATOM 1136 C C . PRO A 1 148 ? 25.953 -9.422 -1.232 1 44.03 148 PRO A C 1
ATOM 1138 O O . PRO A 1 148 ? 24.953 -10.07 -0.897 1 44.03 148 PRO A O 1
ATOM 1141 N N . SER A 1 149 ? 26.875 -9.195 -0.319 1 41.5 149 SER A N 1
ATOM 1142 C CA . SER A 1 149 ? 26.75 -9.172 1.135 1 41.5 149 SER A CA 1
ATOM 1143 C C . SER A 1 149 ? 25.703 -8.156 1.586 1 41.5 149 SER A C 1
ATOM 1145 O O . SER A 1 149 ? 25.609 -7.066 1.024 1 41.5 149 SER A O 1
ATOM 1147 N N . PRO A 1 150 ? 24.859 -8.648 2.307 1 41.25 150 PRO A N 1
ATOM 1148 C CA . PRO A 1 150 ? 23.922 -7.691 2.926 1 41.25 150 PRO A CA 1
ATOM 1149 C C . PRO A 1 150 ? 24.625 -6.441 3.445 1 41.25 150 PRO A C 1
ATOM 1151 O O . PRO A 1 150 ? 25.797 -6.504 3.852 1 41.25 150 PRO A O 1
ATOM 1154 N N . VAL A 1 151 ? 24.25 -5.336 2.998 1 36.72 151 VAL A N 1
ATOM 1155 C CA . VAL A 1 151 ? 24.844 -4.098 3.486 1 36.72 151 VAL A CA 1
ATOM 1156 C C . VAL A 1 151 ? 24.781 -4.055 5.012 1 36.72 151 VAL A C 1
ATOM 1158 O O . VAL A 1 151 ? 23.75 -4.391 5.602 1 36.72 151 VAL A O 1
ATOM 1161 N N . SER A 1 152 ? 25.969 -4.051 5.645 1 33.25 152 SER A N 1
ATOM 1162 C CA . SER A 1 152 ? 26.203 -3.932 7.078 1 33.25 152 SER A CA 1
ATOM 1163 C C . SER A 1 152 ? 25.703 -2.596 7.613 1 33.25 152 SER A C 1
ATOM 1165 O O . SER A 1 152 ? 25.891 -1.555 6.977 1 33.25 152 SER A O 1
ATOM 1167 N N . GLU A 1 153 ? 24.844 -2.709 8.555 1 35.62 153 GLU A N 1
ATOM 1168 C CA . GLU A 1 153 ? 24.328 -1.573 9.305 1 35.62 153 GLU A CA 1
ATOM 1169 C C . GLU A 1 153 ? 25.422 -0.915 10.141 1 35.62 153 GLU A C 1
ATOM 1171 O O . GLU A 1 153 ? 26.016 -1.554 11.016 1 35.62 153 GLU A O 1
ATOM 1176 N N . ASP A 1 154 ? 26.234 -0.052 9.641 1 31.92 154 ASP A N 1
ATOM 1177 C CA . ASP A 1 154 ? 27.219 0.654 10.469 1 31.92 154 ASP A CA 1
ATOM 1178 C C . ASP A 1 154 ? 26.516 1.558 11.484 1 31.92 154 ASP A C 1
ATOM 1180 O O . ASP A 1 154 ? 25.672 2.377 11.125 1 31.92 154 ASP A O 1
ATOM 1184 N N . THR A 1 155 ? 26.547 1.206 12.75 1 31.36 155 THR A N 1
ATOM 1185 C CA . THR A 1 155 ? 25.953 1.864 13.906 1 31.36 155 THR A CA 1
ATOM 1186 C C . THR A 1 155 ? 26.797 3.066 14.336 1 31.36 155 THR A C 1
ATOM 1188 O O . THR A 1 155 ? 27.844 2.906 14.961 1 31.36 155 THR A O 1
ATOM 1191 N N . THR A 1 156 ? 27.219 4.047 13.602 1 31.66 156 THR A N 1
ATOM 1192 C CA . THR A 1 156 ? 28.031 5.09 14.227 1 31.66 156 THR A CA 1
ATOM 1193 C C . THR A 1 156 ? 27.172 5.969 15.133 1 31.66 156 THR A C 1
ATOM 1195 O O . THR A 1 156 ? 25.969 6.141 14.883 1 31.66 156 THR A O 1
ATOM 1198 N N . THR A 1 157 ? 27.781 6.508 16.234 1 31.19 157 THR A N 1
ATOM 1199 C CA . THR A 1 157 ? 27.375 7.34 17.359 1 31.19 157 THR A CA 1
ATOM 1200 C C . THR A 1 157 ? 26.875 8.695 16.875 1 31.19 157 THR A C 1
ATOM 1202 O O . THR A 1 157 ? 27.594 9.438 16.219 1 31.19 157 THR A O 1
ATOM 1205 N N . VAL A 1 158 ? 25.547 8.789 16.766 1 36.66 158 VAL A N 1
ATOM 1206 C CA . VAL A 1 158 ? 24.859 9.812 15.984 1 36.66 158 VAL A CA 1
ATOM 1207 C C . VAL A 1 158 ? 24.609 11.047 16.844 1 36.66 158 VAL A C 1
ATOM 1209 O O . VAL A 1 158 ? 24.109 10.93 17.969 1 36.66 158 VAL A O 1
ATOM 1212 N N . THR A 1 159 ? 25.25 12.078 16.734 1 35.34 159 THR A N 1
ATOM 1213 C CA . THR A 1 159 ? 24.984 13.414 17.266 1 35.34 159 THR A CA 1
ATOM 1214 C C . THR A 1 159 ? 23.578 13.875 16.859 1 35.34 159 THR A C 1
ATOM 1216 O O . THR A 1 159 ? 22.953 13.305 15.961 1 35.34 159 THR A O 1
ATOM 1219 N N . ASN A 1 160 ? 22.984 15.109 17.297 1 42.81 160 ASN A N 1
ATOM 1220 C CA . ASN A 1 160 ? 21.703 15.797 17.219 1 42.81 160 ASN A CA 1
ATOM 1221 C C . ASN A 1 160 ? 21.203 15.875 15.781 1 42.81 160 ASN A C 1
ATOM 1223 O O . ASN A 1 160 ? 21.922 16.312 14.891 1 42.81 160 ASN A O 1
ATOM 1227 N N . SER A 1 161 ? 20.234 15.148 15.484 1 54.19 161 SER A N 1
ATOM 1228 C CA . SER A 1 161 ? 19.812 14.93 14.102 1 54.19 161 SER A CA 1
ATOM 1229 C C . SER A 1 161 ? 19.219 16.188 13.492 1 54.19 161 SER A C 1
ATOM 1231 O O . SER A 1 161 ? 18.281 16.766 14.039 1 54.19 161 SER A O 1
ATOM 1233 N N . ASN A 1 162 ? 19.875 17.109 12.852 1 79.12 162 ASN A N 1
ATOM 1234 C CA . ASN A 1 162 ? 19.453 18.266 12.055 1 79.12 162 ASN A CA 1
ATOM 1235 C C . ASN A 1 162 ? 18.797 17.828 10.75 1 79.12 162 ASN A C 1
ATOM 1237 O O . ASN A 1 162 ? 19.469 17.344 9.836 1 79.12 162 ASN A O 1
ATOM 1241 N N . ILE A 1 163 ? 17.406 17.906 10.68 1 88.5 163 ILE A N 1
ATOM 1242 C CA . ILE A 1 163 ? 16.703 17.484 9.469 1 88.5 163 ILE A CA 1
ATOM 1243 C C . ILE A 1 163 ? 16.719 18.609 8.438 1 88.5 163 ILE A C 1
ATOM 1245 O O . ILE A 1 163 ? 16.406 18.391 7.266 1 88.5 163 ILE A O 1
ATOM 1249 N N . VAL A 1 164 ? 17.062 19.797 8.773 1 89.25 164 VAL A N 1
ATOM 1250 C CA . VAL A 1 164 ? 17.094 20.922 7.852 1 89.25 164 VAL A CA 1
ATOM 1251 C C . VAL A 1 164 ? 18.172 20.703 6.789 1 89.25 164 VAL A C 1
ATOM 1253 O O . VAL A 1 164 ? 19.281 20.281 7.109 1 89.25 164 VAL A O 1
ATOM 1256 N N . GLY A 1 165 ? 17.781 20.984 5.551 1 91.69 165 GLY A N 1
ATOM 1257 C CA . GLY A 1 165 ? 18.734 20.812 4.461 1 91.69 165 GLY A CA 1
ATOM 1258 C C . GLY A 1 165 ? 18.109 20.172 3.23 1 91.69 165 GLY A C 1
ATOM 1259 O O . GLY A 1 165 ? 16.891 20.094 3.121 1 91.69 165 GLY A O 1
ATOM 1260 N N . GLU A 1 166 ? 18.969 19.859 2.32 1 92.88 166 GLU A N 1
ATOM 1261 C CA . GLU A 1 166 ? 18.547 19.266 1.053 1 92.88 166 GLU A CA 1
ATOM 1262 C C . GLU A 1 166 ? 18.672 17.75 1.086 1 92.88 166 GLU A C 1
ATOM 1264 O O . GLU A 1 166 ? 19.703 17.219 1.511 1 92.88 166 GLU A O 1
ATOM 1269 N N . TRP A 1 167 ? 17.625 17.172 0.727 1 94.31 167 TRP A N 1
ATOM 1270 C CA . TRP A 1 167 ? 17.562 15.711 0.631 1 94.31 167 TRP A CA 1
ATOM 1271 C C . TRP A 1 167 ? 17.281 15.273 -0.801 1 94.31 167 TRP A C 1
ATOM 1273 O O . TRP A 1 167 ? 16.5 15.914 -1.509 1 94.31 167 TRP A O 1
ATOM 1283 N N . GLN A 1 168 ? 17.891 14.109 -1.241 1 94.19 168 GLN A N 1
ATOM 1284 C CA . GLN A 1 168 ? 17.703 13.609 -2.6 1 94.19 168 GLN A CA 1
ATOM 1285 C C . GLN A 1 168 ? 17.469 12.102 -2.604 1 94.19 168 GLN A C 1
ATOM 1287 O O . GLN A 1 168 ? 18.125 11.359 -1.863 1 94.19 168 GLN A O 1
ATOM 1292 N N . SER A 1 169 ? 16.562 11.766 -3.424 1 92.5 169 SER A N 1
ATOM 1293 C CA . SER A 1 169 ? 16.344 10.336 -3.605 1 92.5 169 SER A CA 1
ATOM 1294 C C . SER A 1 169 ? 17.078 9.812 -4.832 1 92.5 169 SER A C 1
ATOM 1296 O O . SER A 1 169 ? 17.531 10.594 -5.668 1 92.5 169 SER A O 1
ATOM 1298 N N . VAL A 1 170 ? 17.141 8.453 -4.906 1 86 170 VAL A N 1
ATOM 1299 C CA . VAL A 1 170 ? 17.812 7.812 -6.031 1 86 170 VAL A CA 1
ATOM 1300 C C . VAL A 1 170 ? 16.984 8.016 -7.305 1 86 170 VAL A C 1
ATOM 1302 O O . VAL A 1 170 ? 17.547 8.016 -8.406 1 86 170 VAL A O 1
ATOM 1305 N N . THR A 1 171 ? 15.719 8.25 -7.148 1 88.75 171 THR A N 1
ATOM 1306 C CA . THR A 1 171 ? 14.844 8.422 -8.305 1 88.75 171 THR A CA 1
ATOM 1307 C C . THR A 1 171 ? 14.961 9.836 -8.859 1 88.75 171 THR A C 1
ATOM 1309 O O . THR A 1 171 ? 14.43 10.133 -9.938 1 88.75 171 THR A O 1
ATOM 1312 N N . GLY A 1 172 ? 15.539 10.727 -8.148 1 88.88 172 GLY A N 1
ATOM 1313 C CA . GLY A 1 172 ? 15.711 12.102 -8.602 1 88.88 172 GLY A CA 1
ATOM 1314 C C . GLY A 1 172 ? 14.805 13.086 -7.887 1 88.88 172 GLY A C 1
ATOM 1315 O O . GLY A 1 172 ? 14.875 14.289 -8.133 1 88.88 172 GLY A O 1
ATOM 1316 N N . ASP A 1 173 ? 14.047 12.625 -6.969 1 91.56 173 ASP A N 1
ATOM 1317 C CA . ASP A 1 173 ? 13.227 13.523 -6.164 1 91.56 173 ASP A CA 1
ATOM 1318 C C . ASP A 1 173 ? 14.078 14.289 -5.152 1 91.56 173 ASP A C 1
ATOM 1320 O O . ASP A 1 173 ? 15.039 13.742 -4.602 1 91.56 173 ASP A O 1
ATOM 1324 N N . SER A 1 174 ? 13.656 15.484 -4.969 1 93.25 174 SER A N 1
ATOM 1325 C CA . SER A 1 174 ? 14.359 16.281 -3.967 1 93.25 174 SER A CA 1
ATOM 1326 C C . SER A 1 174 ? 13.391 16.828 -2.918 1 93.25 174 SER A C 1
ATOM 1328 O O . SER A 1 174 ? 12.227 17.094 -3.219 1 93.25 174 SER A O 1
ATOM 1330 N N . LEU A 1 175 ? 13.883 16.906 -1.685 1 93.81 175 LEU A N 1
ATOM 1331 C CA . LEU A 1 175 ? 13.195 17.516 -0.554 1 93.81 175 LEU A CA 1
ATOM 1332 C C . LEU A 1 175 ? 14.094 18.547 0.135 1 93.81 175 LEU A C 1
ATOM 1334 O O . LEU A 1 175 ? 15.172 18.203 0.621 1 93.81 175 LEU A O 1
ATOM 1338 N N . SER A 1 176 ? 13.672 19.734 0.048 1 92.56 176 SER A N 1
ATOM 1339 C CA . SER A 1 176 ? 14.352 20.797 0.785 1 92.56 176 SER A CA 1
ATOM 1340 C C . SER A 1 176 ? 13.594 21.156 2.059 1 92.56 176 SER A C 1
ATOM 1342 O O . SER A 1 176 ? 12.516 21.75 1.997 1 92.56 176 SER A O 1
ATOM 1344 N N . ILE A 1 177 ? 14.094 20.766 3.188 1 92.69 177 ILE A N 1
ATOM 1345 C CA . ILE A 1 177 ? 13.523 21.203 4.457 1 92.69 177 ILE A CA 1
ATOM 1346 C C . ILE A 1 177 ? 14.125 22.547 4.859 1 92.69 177 ILE A C 1
ATOM 1348 O O . ILE A 1 177 ? 15.297 22.625 5.23 1 92.69 177 ILE A O 1
ATOM 1352 N N . THR A 1 178 ? 13.352 23.578 4.832 1 90.62 178 THR A N 1
ATOM 1353 C CA . THR A 1 178 ? 13.859 24.938 4.984 1 90.62 178 THR A CA 1
ATOM 1354 C C . THR A 1 178 ? 13.617 25.438 6.402 1 90.62 178 THR A C 1
ATOM 1356 O O . THR A 1 178 ? 14.43 26.203 6.938 1 90.62 178 THR A O 1
ATOM 1359 N N . ASN A 1 179 ? 12.508 25.062 6.992 1 87.94 179 ASN A N 1
ATOM 1360 C CA . ASN A 1 179 ? 12.141 25.578 8.312 1 87.94 179 ASN A CA 1
ATOM 1361 C C . ASN A 1 179 ? 11.672 24.453 9.234 1 87.94 179 ASN A C 1
ATOM 1363 O O . ASN A 1 179 ? 10.945 23.547 8.812 1 87.94 179 ASN A O 1
ATOM 1367 N N . VAL A 1 180 ? 12.172 24.547 10.43 1 88.62 180 VAL A N 1
ATOM 1368 C CA . VAL A 1 180 ? 11.633 23.734 11.516 1 88.62 180 VAL A CA 1
ATOM 1369 C C . VAL A 1 180 ? 11.188 24.625 12.664 1 88.62 180 VAL A C 1
ATOM 1371 O O . VAL A 1 180 ? 11.797 25.672 12.922 1 88.62 180 VAL A O 1
ATOM 1374 N N . PHE A 1 181 ? 10.094 24.188 13.32 1 83.19 181 PHE A N 1
ATOM 1375 C CA . PHE A 1 181 ? 9.5 25 14.383 1 83.19 181 PHE A CA 1
ATOM 1376 C C . PHE A 1 181 ? 9.492 24.234 15.703 1 83.19 181 PHE A C 1
ATOM 1378 O O . PHE A 1 181 ? 9.578 23 15.719 1 83.19 181 PHE A O 1
ATOM 1385 N N . PRO A 1 182 ? 9.484 24.938 16.828 1 79.69 182 PRO A N 1
ATOM 1386 C CA . PRO A 1 182 ? 9.555 24.312 18.156 1 79.69 182 PRO A CA 1
ATOM 1387 C C . PRO A 1 182 ? 8.461 23.266 18.359 1 79.69 182 PRO A C 1
ATOM 1389 O O . PRO A 1 182 ? 8.648 22.312 19.125 1 79.69 182 PRO A O 1
ATOM 1392 N N . GLN A 1 183 ? 7.328 23.406 17.672 1 77.88 183 GLN A N 1
ATOM 1393 C CA . GLN A 1 183 ? 6.234 22.453 17.828 1 77.88 183 GLN A CA 1
ATOM 1394 C C . GLN A 1 183 ? 6.453 21.219 16.953 1 77.88 183 GLN A C 1
ATOM 1396 O O . GLN A 1 183 ? 5.512 20.469 16.688 1 77.88 183 GLN A O 1
ATOM 1401 N N . LYS A 1 184 ? 7.656 21.047 16.438 1 86.06 184 LYS A N 1
ATOM 1402 C CA . LYS A 1 184 ? 8.062 19.859 15.68 1 86.06 184 LYS A CA 1
ATOM 1403 C C . LYS A 1 184 ? 7.332 19.797 14.344 1 86.06 184 LYS A C 1
ATOM 1405 O O . LYS A 1 184 ? 6.902 18.734 13.914 1 86.06 184 LYS A O 1
ATOM 1410 N N . VAL A 1 185 ? 7.137 21.016 13.891 1 85.5 185 VAL A N 1
ATOM 1411 C CA . VAL A 1 185 ? 6.57 21.172 12.555 1 85.5 185 VAL A CA 1
ATOM 1412 C C . VAL A 1 185 ? 7.672 21.547 11.562 1 85.5 185 VAL A C 1
ATOM 1414 O O . VAL A 1 185 ? 8.633 22.219 11.922 1 85.5 185 VAL A O 1
ATOM 1417 N N . MET A 1 186 ? 7.539 21.094 10.391 1 89.25 186 MET A N 1
ATOM 1418 C CA . MET A 1 186 ? 8.523 21.406 9.359 1 89.25 186 MET A CA 1
ATOM 1419 C C . MET A 1 186 ? 7.844 21.922 8.094 1 89.25 186 MET A C 1
ATOM 1421 O O . MET A 1 186 ? 6.703 21.547 7.809 1 89.25 186 MET A O 1
ATOM 1425 N N . LYS A 1 187 ? 8.508 22.781 7.391 1 88.62 187 LYS A N 1
ATOM 1426 C CA . LYS A 1 187 ? 8.125 23.281 6.074 1 88.62 187 LYS A CA 1
ATOM 1427 C C . LYS A 1 187 ? 9.281 23.188 5.086 1 88.62 187 LYS A C 1
ATOM 1429 O O . LYS A 1 187 ? 10.445 23.156 5.492 1 88.62 187 LYS A O 1
ATOM 1434 N N . GLY A 1 188 ? 8.859 23.078 3.836 1 93.31 188 GLY A N 1
ATOM 1435 C CA . GLY A 1 188 ? 9.875 23 2.795 1 93.31 188 GLY A CA 1
ATOM 1436 C C . GLY A 1 188 ? 9.281 22.906 1.398 1 93.31 188 GLY A C 1
ATOM 1437 O O . GLY A 1 188 ? 8.211 23.453 1.138 1 93.31 188 GLY A O 1
ATOM 1438 N N . LEU A 1 189 ? 10.148 22.297 0.521 1 91.88 189 LEU A N 1
ATOM 1439 C CA . LEU A 1 189 ? 9.766 22.109 -0.876 1 91.88 189 LEU A CA 1
ATOM 1440 C C . LEU A 1 189 ? 10.109 20.703 -1.357 1 91.88 189 LEU A C 1
ATOM 1442 O O . LEU A 1 189 ? 11.195 20.188 -1.062 1 91.88 189 LEU A O 1
ATOM 1446 N N . HIS A 1 190 ? 9.18 20.125 -1.937 1 94 190 HIS A N 1
ATOM 1447 C CA . HIS A 1 190 ? 9.43 18.875 -2.639 1 94 190 HIS A CA 1
ATOM 1448 C C . HIS A 1 190 ? 9.406 19.078 -4.152 1 94 190 HIS A C 1
ATOM 1450 O O . HIS A 1 190 ? 8.555 19.812 -4.668 1 94 190 HIS A O 1
ATOM 1456 N N . LYS A 1 191 ? 10.289 18.422 -4.844 1 92.12 191 LYS A N 1
ATOM 1457 C CA . LYS A 1 191 ? 10.398 18.562 -6.293 1 92.12 191 LYS A CA 1
ATOM 1458 C C . LYS A 1 191 ? 10.648 17.203 -6.957 1 92.12 191 LYS A C 1
ATOM 1460 O O . LYS A 1 191 ? 11.594 16.5 -6.602 1 92.12 191 LYS A O 1
ATOM 1465 N N . SER A 1 192 ? 9.727 16.875 -7.906 1 87.12 192 SER A N 1
ATOM 1466 C CA . SER A 1 192 ? 9.969 15.703 -8.734 1 87.12 192 SER A CA 1
ATOM 1467 C C . SER A 1 192 ? 11.062 15.969 -9.766 1 87.12 192 SER A C 1
ATOM 1469 O O . SER A 1 192 ? 11.391 17.125 -10.039 1 87.12 192 SER A O 1
ATOM 1471 N N . PRO A 1 193 ? 11.609 14.914 -10.344 1 83.94 193 PRO A N 1
ATOM 1472 C CA . PRO A 1 193 ? 12.758 15.094 -11.242 1 83.94 193 PRO A CA 1
ATOM 1473 C C . PRO A 1 193 ? 12.414 15.93 -12.469 1 83.94 193 PRO A C 1
ATOM 1475 O O . PRO A 1 193 ? 13.273 16.641 -13 1 83.94 193 PRO A O 1
ATOM 1478 N N . THR A 1 194 ? 11.18 15.844 -12.883 1 80.5 194 THR A N 1
ATOM 1479 C CA . THR A 1 194 ? 10.836 16.531 -14.117 1 80.5 194 THR A CA 1
ATOM 1480 C C . THR A 1 194 ? 10.172 17.875 -13.828 1 80.5 194 THR A C 1
ATOM 1482 O O . THR A 1 194 ? 9.852 18.625 -14.75 1 80.5 194 THR A O 1
ATOM 1485 N N . ALA A 1 195 ? 10.047 18.188 -12.578 1 82.62 195 ALA A N 1
ATOM 1486 C CA . ALA A 1 195 ? 9.367 19.438 -12.227 1 82.62 195 ALA A CA 1
ATOM 1487 C C . ALA A 1 195 ? 10.336 20.609 -12.242 1 82.62 195 ALA A C 1
ATOM 1489 O O . ALA A 1 195 ? 11.492 20.484 -11.82 1 82.62 195 ALA A O 1
ATOM 1490 N N . THR A 1 196 ? 9.867 21.609 -12.773 1 82.19 196 THR A N 1
ATOM 1491 C CA . THR A 1 196 ? 10.664 22.828 -12.773 1 82.19 196 THR A CA 1
ATOM 1492 C C . THR A 1 196 ? 10.594 23.516 -11.406 1 82.19 196 THR A C 1
ATOM 1494 O O . THR A 1 196 ? 11.609 24.031 -10.914 1 82.19 196 THR A O 1
ATOM 1497 N N . ASN A 1 197 ? 9.43 23.531 -10.93 1 83.62 197 ASN A N 1
ATOM 1498 C CA . ASN A 1 197 ? 9.211 24.156 -9.633 1 83.62 197 ASN A CA 1
ATOM 1499 C C . ASN A 1 197 ? 8.828 23.125 -8.57 1 83.62 197 ASN A C 1
ATOM 1501 O O . ASN A 1 197 ? 8.219 22.094 -8.891 1 83.62 197 ASN A O 1
ATOM 1505 N N . GLY A 1 198 ? 9.312 23.391 -7.438 1 86.62 198 GLY A N 1
ATOM 1506 C CA . GLY A 1 198 ? 8.906 22.531 -6.34 1 86.62 198 GLY A CA 1
ATOM 1507 C C . GLY A 1 198 ? 7.547 22.891 -5.766 1 86.62 198 GLY A C 1
ATOM 1508 O O . GLY A 1 198 ? 6.992 23.938 -6.098 1 86.62 198 GLY A O 1
ATOM 1509 N N . SER A 1 199 ? 7.004 21.984 -5.016 1 88.38 199 SER A N 1
ATOM 1510 C CA . SER A 1 199 ? 5.758 22.219 -4.289 1 88.38 199 SER A CA 1
ATOM 1511 C C . SER A 1 199 ? 6 22.281 -2.785 1 88.38 199 SER A C 1
ATOM 1513 O O . SER A 1 199 ? 6.82 21.531 -2.25 1 88.38 199 SER A O 1
ATOM 1515 N N . PRO A 1 200 ? 5.277 23.203 -2.143 1 86.81 200 PRO A N 1
ATOM 1516 C CA . PRO A 1 200 ? 5.457 23.312 -0.693 1 86.81 200 PRO A CA 1
ATOM 1517 C C . PRO A 1 200 ? 5.137 22.016 0.044 1 86.81 200 PRO A C 1
ATOM 1519 O O . PRO A 1 200 ? 4.207 21.297 -0.339 1 86.81 200 PRO A O 1
ATOM 1522 N N . VAL A 1 201 ? 5.945 21.812 1.046 1 91.31 201 VAL A N 1
ATOM 1523 C CA . VAL A 1 201 ? 5.754 20.656 1.919 1 91.31 201 VAL A CA 1
ATOM 1524 C C . VAL A 1 201 ? 5.438 21.125 3.336 1 91.31 201 VAL A C 1
ATOM 1526 O O . VAL A 1 201 ? 5.93 22.172 3.775 1 91.31 201 VAL A O 1
ATOM 1529 N N . PHE A 1 202 ? 4.547 20.422 3.969 1 87 202 PHE A N 1
ATOM 1530 C CA . PHE A 1 202 ? 4.191 20.625 5.367 1 87 202 PHE A CA 1
ATOM 1531 C C . PHE A 1 202 ? 4.18 19.297 6.121 1 87 202 PHE A C 1
ATOM 1533 O O . PHE A 1 202 ? 3.715 18.281 5.598 1 87 202 PHE A O 1
ATOM 1540 N N . GLY A 1 203 ? 4.797 19.344 7.301 1 91.56 203 GLY A N 1
ATOM 1541 C CA . GLY A 1 203 ? 4.859 18.078 8.016 1 91.56 203 GLY A CA 1
ATOM 1542 C C . GLY A 1 203 ? 5.293 18.234 9.461 1 91.56 203 GLY A C 1
ATOM 1543 O O . GLY A 1 203 ? 5.234 19.328 10.023 1 91.56 203 GLY A O 1
ATOM 1544 N N . GLN A 1 204 ? 5.516 17.172 10.047 1 90.69 204 GLN A N 1
ATOM 1545 C CA . GLN A 1 204 ? 5.969 17.094 11.43 1 90.69 204 GLN A CA 1
ATOM 1546 C C . GLN A 1 204 ? 7.125 16.109 11.578 1 90.69 204 GLN A C 1
ATOM 1548 O O . GLN A 1 204 ? 7.336 15.25 10.711 1 90.69 204 GLN A O 1
ATOM 1553 N N . PHE A 1 205 ? 7.875 16.297 12.602 1 90.38 205 PHE A N 1
ATOM 1554 C CA . PHE A 1 205 ? 9.008 15.422 12.883 1 90.38 205 PHE A CA 1
ATOM 1555 C C . PHE A 1 205 ? 9.195 15.242 14.383 1 90.38 205 PHE A C 1
ATOM 1557 O O . PHE A 1 205 ? 8.68 16.031 15.18 1 90.38 205 PHE A O 1
ATOM 1564 N N . ASP A 1 206 ? 9.711 14.188 14.727 1 87.56 206 ASP A N 1
ATOM 1565 C CA . ASP A 1 206 ? 10.18 13.906 16.078 1 87.56 206 ASP A CA 1
ATOM 1566 C C . ASP A 1 206 ? 11.562 13.273 16.078 1 87.56 206 ASP A C 1
ATOM 1568 O O . ASP A 1 206 ? 11.734 12.156 15.57 1 87.56 206 ASP A O 1
ATOM 1572 N N . GLY A 1 207 ? 12.492 14.133 16.547 1 77.5 207 GLY A N 1
ATOM 1573 C CA . GLY A 1 207 ? 13.836 13.586 16.484 1 77.5 207 GLY A CA 1
ATOM 1574 C C . GLY A 1 207 ? 14.555 13.633 17.812 1 77.5 207 GLY A C 1
ATOM 1575 O O . GLY A 1 207 ? 14.234 14.461 18.672 1 77.5 207 GLY A O 1
ATOM 1576 N N . ASN A 1 208 ? 15.141 12.438 18.141 1 75.19 208 ASN A N 1
ATOM 1577 C CA . ASN A 1 208 ? 16.062 12.367 19.266 1 75.19 208 ASN A CA 1
ATOM 1578 C C . ASN A 1 208 ? 17.422 11.828 18.828 1 75.19 208 ASN A C 1
ATOM 1580 O O . ASN A 1 208 ? 17.734 11.773 17.641 1 75.19 208 ASN A O 1
ATOM 1584 N N . GLN A 1 209 ? 18.172 11.477 19.734 1 73.19 209 GLN A N 1
ATOM 1585 C CA . GLN A 1 209 ? 19.516 11.016 19.453 1 73.19 209 GLN A CA 1
ATOM 1586 C C . GLN A 1 209 ? 19.5 9.602 18.859 1 73.19 209 GLN A C 1
ATOM 1588 O O . GLN A 1 209 ? 20.469 9.188 18.219 1 73.19 209 GLN A O 1
ATOM 1593 N N . THR A 1 210 ? 18.484 8.93 18.906 1 82.56 210 THR A N 1
ATOM 1594 C CA . THR A 1 210 ? 18.438 7.527 18.516 1 82.56 210 THR A CA 1
ATOM 1595 C C . THR A 1 210 ? 17.797 7.371 17.141 1 82.56 210 THR A C 1
ATOM 1597 O O . THR A 1 210 ? 18.25 6.578 16.312 1 82.56 210 THR A O 1
ATOM 1600 N N . TYR A 1 211 ? 16.734 8.109 16.938 1 88.62 211 TYR A N 1
ATOM 1601 C CA . TYR A 1 211 ? 16.047 8.102 15.656 1 88.62 211 TYR A CA 1
ATOM 1602 C C . TYR A 1 211 ? 15.273 9.398 15.445 1 88.62 211 TYR A C 1
ATOM 1604 O O . TYR A 1 211 ? 15.055 10.156 16.391 1 88.62 211 TYR A O 1
ATOM 1612 N N . THR A 1 212 ? 14.984 9.633 14.148 1 90.38 212 THR A N 1
ATOM 1613 C CA . THR A 1 212 ? 14.102 10.734 13.805 1 90.38 212 THR A CA 1
ATOM 1614 C C . THR A 1 212 ? 12.914 10.242 12.977 1 90.38 212 THR A C 1
ATOM 1616 O O . THR A 1 212 ? 13.086 9.484 12.023 1 90.38 212 THR A O 1
ATOM 1619 N N . ALA A 1 213 ? 11.758 10.555 13.43 1 91 213 ALA A N 1
ATOM 1620 C CA . ALA A 1 213 ? 10.547 10.312 12.648 1 91 213 ALA A CA 1
ATOM 1621 C C . ALA A 1 213 ? 10.125 11.57 11.891 1 91 213 ALA A C 1
ATOM 1623 O O . ALA A 1 213 ? 10.211 12.68 12.422 1 91 213 ALA A O 1
ATOM 1624 N N . LEU A 1 214 ? 9.742 11.43 10.656 1 91.94 214 LEU A N 1
ATOM 1625 C CA . LEU A 1 214 ? 9.281 12.562 9.859 1 91.94 214 LEU A CA 1
ATOM 1626 C C . LEU A 1 214 ? 8.125 12.156 8.953 1 91.94 214 LEU A C 1
ATOM 1628 O O . LEU A 1 214 ? 8.141 11.07 8.367 1 91.94 214 LEU A O 1
ATOM 1632 N N . ALA A 1 215 ? 7.152 12.953 8.875 1 92.44 215 ALA A N 1
ATOM 1633 C CA . ALA A 1 215 ? 6.035 12.82 7.945 1 92.44 215 ALA A CA 1
ATOM 1634 C C . ALA A 1 215 ? 5.684 14.164 7.309 1 92.44 215 ALA A C 1
ATOM 1636 O O . ALA A 1 215 ? 5.691 15.195 7.984 1 92.44 215 ALA A O 1
ATOM 1637 N N . PHE A 1 216 ? 5.426 14.148 6.008 1 92.88 216 PHE A N 1
ATOM 1638 C CA . PHE A 1 216 ? 5.109 15.391 5.312 1 92.88 216 PHE A CA 1
ATOM 1639 C C . PHE A 1 216 ? 4.184 15.133 4.133 1 92.88 216 PHE A C 1
ATOM 1641 O O . PHE A 1 216 ? 3.99 13.984 3.727 1 92.88 216 PHE A O 1
ATOM 1648 N N . VAL A 1 217 ? 3.561 16.219 3.686 1 93.88 217 VAL A N 1
ATOM 1649 C CA . VAL A 1 217 ? 2.584 16.141 2.605 1 93.88 217 VAL A CA 1
ATOM 1650 C C . VAL A 1 217 ? 2.844 17.25 1.59 1 93.88 217 VAL A C 1
ATOM 1652 O O . VAL A 1 217 ? 3.426 18.297 1.928 1 93.88 217 VAL A O 1
ATOM 1655 N N . ASN A 1 218 ? 2.475 17 0.442 1 91.88 218 ASN A N 1
ATOM 1656 C CA . ASN A 1 218 ? 2.475 18.016 -0.601 1 91.88 218 ASN A CA 1
ATOM 1657 C C . ASN A 1 218 ? 1.313 17.828 -1.571 1 91.88 218 ASN A C 1
ATOM 1659 O O . ASN A 1 218 ? 0.69 16.766 -1.601 1 91.88 218 ASN A O 1
ATOM 1663 N N . VAL A 1 219 ? 0.946 18.906 -2.209 1 90.94 219 VAL A N 1
ATOM 1664 C CA . VAL A 1 219 ? -0.103 18.859 -3.223 1 90.94 219 VAL A CA 1
ATOM 1665 C C . VAL A 1 219 ? 0.413 19.438 -4.535 1 90.94 219 VAL A C 1
ATOM 1667 O O . VAL A 1 219 ? 1.132 20.438 -4.531 1 90.94 219 VAL A O 1
ATOM 1670 N N . GLU A 1 220 ? 0.219 18.766 -5.574 1 86.81 220 GLU A N 1
ATOM 1671 C CA . GLU A 1 220 ? 0.551 19.188 -6.93 1 86.81 220 GLU A CA 1
ATOM 1672 C C . GLU A 1 220 ? -0.607 18.922 -7.891 1 86.81 220 GLU A C 1
ATOM 1674 O O . GLU A 1 220 ? -0.875 17.781 -8.25 1 86.81 220 GLU A O 1
ATOM 1679 N N . GLY A 1 221 ? -1.281 20.031 -8.359 1 86 221 GLY A N 1
ATOM 1680 C CA . GLY A 1 221 ? -2.445 19.844 -9.203 1 86 221 GLY A CA 1
ATOM 1681 C C . GLY A 1 221 ? -3.553 19.047 -8.531 1 86 221 GLY A C 1
ATOM 1682 O O . GLY A 1 221 ? -4.004 19.406 -7.445 1 86 221 GLY A O 1
ATOM 1683 N N . ASP A 1 222 ? -3.922 17.969 -9.211 1 89.69 222 ASP A N 1
ATOM 1684 C CA . ASP A 1 222 ? -5.004 17.141 -8.68 1 89.69 222 ASP A CA 1
ATOM 1685 C C . ASP A 1 222 ? -4.453 15.922 -7.941 1 89.69 222 ASP A C 1
ATOM 1687 O O . ASP A 1 222 ? -5.148 14.914 -7.793 1 89.69 222 ASP A O 1
ATOM 1691 N N . ARG A 1 223 ? -3.217 16.062 -7.551 1 93.31 223 ARG A N 1
ATOM 1692 C CA . ARG A 1 223 ? -2.564 14.961 -6.844 1 93.31 223 ARG A CA 1
ATOM 1693 C C . ARG A 1 223 ? -2.049 15.414 -5.484 1 93.31 223 ARG A C 1
ATOM 1695 O O . ARG A 1 223 ? -1.451 16.484 -5.367 1 93.31 223 ARG A O 1
ATOM 1702 N N . ILE A 1 224 ? -2.297 14.664 -4.535 1 94.62 224 ILE A N 1
ATOM 1703 C CA . ILE A 1 224 ? -1.8 14.93 -3.188 1 94.62 224 ILE A CA 1
ATOM 1704 C C . ILE A 1 224 ? -1.005 13.727 -2.686 1 94.62 224 ILE A C 1
ATOM 1706 O O . ILE A 1 224 ? -1.361 12.578 -2.963 1 94.62 224 ILE A O 1
ATOM 1710 N N . THR A 1 225 ? 0.131 14 -2.057 1 95.06 225 THR A N 1
ATOM 1711 C CA . THR A 1 225 ? 1.044 12.938 -1.65 1 95.06 225 THR A CA 1
ATOM 1712 C C . THR A 1 225 ? 1.42 13.078 -0.178 1 95.06 225 THR A C 1
ATOM 1714 O O . THR A 1 225 ? 1.631 14.195 0.308 1 95.06 225 THR A O 1
ATOM 1717 N N . GLY A 1 226 ? 1.438 12.008 0.533 1 96.12 226 GLY A N 1
ATOM 1718 C CA . GLY A 1 226 ? 1.923 11.93 1.902 1 96.12 226 GLY A CA 1
ATOM 1719 C C . GLY A 1 226 ? 3.086 10.977 2.072 1 96.12 226 GLY A C 1
ATOM 1720 O O . GLY A 1 226 ? 3.1 9.898 1.473 1 96.12 226 GLY A O 1
ATOM 1721 N N . TRP A 1 227 ? 4.082 11.398 2.836 1 94.25 227 TRP A N 1
ATOM 1722 C CA . TRP A 1 227 ? 5.25 10.586 3.158 1 94.25 227 TRP A CA 1
ATOM 1723 C C . TRP A 1 227 ? 5.316 10.297 4.652 1 94.25 227 TRP A C 1
ATOM 1725 O O . TRP A 1 227 ? 5.012 11.164 5.477 1 94.25 227 TRP A O 1
ATOM 1735 N N . SER A 1 228 ? 5.684 9.094 5.016 1 94.88 228 SER A N 1
ATOM 1736 C CA . SER A 1 228 ? 6.059 8.664 6.359 1 94.88 228 SER A CA 1
ATOM 1737 C C . SER A 1 228 ? 7.445 8.023 6.367 1 94.88 228 SER A C 1
ATOM 1739 O O . SER A 1 228 ? 7.734 7.145 5.555 1 94.88 228 SER A O 1
ATOM 1741 N N . GLY A 1 229 ? 8.281 8.531 7.285 1 93.12 229 GLY A N 1
ATOM 1742 C CA . GLY A 1 229 ? 9.633 7.996 7.227 1 93.12 229 GLY A CA 1
ATOM 1743 C C . GLY A 1 229 ? 10.359 8.078 8.555 1 93.12 229 GLY A C 1
ATOM 1744 O O . GLY A 1 229 ? 9.867 8.688 9.508 1 93.12 229 GLY A O 1
ATOM 1745 N N . HIS A 1 230 ? 11.523 7.387 8.617 1 94.5 230 HIS A N 1
ATOM 1746 C CA . HIS A 1 230 ? 12.445 7.414 9.75 1 94.5 230 HIS A CA 1
ATOM 1747 C C . HIS A 1 230 ? 13.883 7.594 9.281 1 94.5 230 HIS A C 1
ATOM 1749 O O . HIS A 1 230 ? 14.258 7.121 8.203 1 94.5 230 HIS A O 1
ATOM 1755 N N . ILE A 1 231 ? 14.539 8.289 10.039 1 92 231 ILE A N 1
ATOM 1756 C CA . ILE A 1 231 ? 16 8.258 10.023 1 92 231 ILE A CA 1
ATOM 1757 C C . ILE A 1 231 ? 16.516 7.418 11.188 1 92 231 ILE A C 1
ATOM 1759 O O . ILE A 1 231 ? 16.406 7.82 12.352 1 92 231 ILE A O 1
ATOM 1763 N N . TYR A 1 232 ? 17.125 6.32 10.883 1 90.5 232 TYR A N 1
ATOM 1764 C CA . TYR A 1 232 ? 17.484 5.363 11.922 1 90.5 232 TYR A CA 1
ATOM 1765 C C . TYR A 1 232 ? 18.797 5.746 12.578 1 90.5 232 TYR A C 1
ATOM 1767 O O . TYR A 1 232 ? 19.031 5.426 13.75 1 90.5 232 TYR A O 1
ATOM 1775 N N . ASN A 1 233 ? 19.641 6.359 11.781 1 87.75 233 ASN A N 1
ATOM 1776 C CA . ASN A 1 233 ? 20.938 6.805 12.281 1 87.75 233 ASN A CA 1
ATOM 1777 C C . ASN A 1 233 ? 21.156 8.297 12.047 1 87.75 233 ASN A C 1
ATOM 1779 O O . ASN A 1 233 ? 22 8.688 11.25 1 87.75 233 ASN A O 1
ATOM 1783 N N . PRO A 1 234 ? 20.484 9.062 12.867 1 88.75 234 PRO A N 1
ATOM 1784 C CA . PRO A 1 234 ? 20.531 10.508 12.633 1 88.75 234 PRO A CA 1
ATOM 1785 C C . PRO A 1 234 ? 21.922 11.094 12.914 1 88.75 234 PRO A C 1
ATOM 1787 O O . PRO A 1 234 ? 22.203 12.227 12.523 1 88.75 234 PRO A O 1
ATOM 1790 N N . GLN A 1 235 ? 22.781 10.422 13.508 1 84.62 235 GLN A N 1
ATOM 1791 C CA . GLN A 1 235 ? 24.109 10.914 13.852 1 84.62 235 GLN A CA 1
ATOM 1792 C C . GLN A 1 235 ? 25.078 10.742 12.68 1 84.62 235 GLN A C 1
ATOM 1794 O O . GLN A 1 235 ? 26.172 11.297 12.688 1 84.62 235 GLN A O 1
ATOM 1799 N N . ASP A 1 236 ? 24.688 9.945 11.742 1 84.75 236 ASP A N 1
ATOM 1800 C CA . ASP A 1 236 ? 25.547 9.719 10.586 1 84.75 236 ASP A CA 1
ATOM 1801 C C . ASP A 1 236 ? 25.734 11 9.773 1 84.75 236 ASP A C 1
ATOM 1803 O O . ASP A 1 236 ? 24.828 11.836 9.719 1 84.75 236 ASP A O 1
ATOM 1807 N N . ASN A 1 237 ? 26.906 11.133 9.211 1 78.94 237 ASN A N 1
ATOM 1808 C CA . ASN A 1 237 ? 27.156 12.273 8.328 1 78.94 237 ASN A CA 1
ATOM 1809 C C . ASN A 1 237 ? 26.25 12.258 7.109 1 78.94 237 ASN A C 1
ATOM 1811 O O . ASN A 1 237 ? 25.719 13.297 6.703 1 78.94 237 ASN A O 1
ATOM 1815 N N . LYS A 1 238 ? 26.188 11.07 6.625 1 83.88 238 LYS A N 1
ATOM 1816 C CA . LYS A 1 238 ? 25.266 10.914 5.508 1 83.88 238 LYS A CA 1
ATOM 1817 C C . LYS A 1 238 ? 23.969 10.242 5.957 1 83.88 238 LYS A C 1
ATOM 1819 O O . LYS A 1 238 ? 23.828 9.023 5.848 1 83.88 238 LYS A O 1
ATOM 1824 N N . GLN A 1 239 ? 23.109 11.055 6.418 1 90.31 239 GLN A N 1
ATOM 1825 C CA . GLN A 1 239 ? 21.844 10.555 6.922 1 90.31 239 GLN A CA 1
ATOM 1826 C C . GLN A 1 239 ? 20.984 9.992 5.793 1 90.31 239 GLN A C 1
ATOM 1828 O O . GLN A 1 239 ? 20.984 10.531 4.684 1 90.31 239 GLN A O 1
ATOM 1833 N N . VAL A 1 240 ? 20.312 8.953 6.098 1 92.25 240 VAL A N 1
ATOM 1834 C CA . VAL A 1 240 ? 19.344 8.352 5.176 1 92.25 240 VAL A CA 1
ATOM 1835 C C . VAL A 1 240 ? 17.953 8.367 5.797 1 92.25 240 VAL A C 1
ATOM 1837 O O . VAL A 1 240 ? 17.766 7.91 6.93 1 92.25 240 VAL A O 1
ATOM 1840 N N . MET A 1 241 ? 17.094 8.961 5.117 1 93.5 241 MET A N 1
ATOM 1841 C CA . MET A 1 241 ? 15.672 8.938 5.48 1 93.5 241 MET A CA 1
ATOM 1842 C C . MET A 1 241 ? 14.922 7.891 4.668 1 93.5 241 MET A C 1
ATOM 1844 O O . MET A 1 241 ? 14.781 8.023 3.451 1 93.5 241 MET A O 1
ATOM 1848 N N . GLU A 1 242 ? 14.477 6.832 5.281 1 94.56 242 GLU A N 1
ATOM 1849 C CA . GLU A 1 242 ? 13.656 5.809 4.637 1 94.56 242 GLU A CA 1
ATOM 1850 C C . GLU A 1 242 ? 12.18 6.172 4.691 1 94.56 242 GLU A C 1
ATOM 1852 O O . GLU A 1 242 ? 11.625 6.398 5.77 1 94.56 242 GLU A O 1
ATOM 1857 N N . THR A 1 243 ? 11.562 6.27 3.52 1 94.75 243 THR A N 1
ATOM 1858 C CA . THR A 1 243 ? 10.18 6.727 3.523 1 94.75 243 THR A CA 1
ATOM 1859 C C . THR A 1 243 ? 9.289 5.77 2.734 1 94.75 243 THR A C 1
ATOM 1861 O O . THR A 1 243 ? 9.766 5.074 1.832 1 94.75 243 THR A O 1
ATOM 1864 N N . SER A 1 244 ? 8.062 5.676 3.111 1 95.94 244 SER A N 1
ATOM 1865 C CA . SER A 1 244 ? 6.938 5.207 2.312 1 95.94 244 SER A CA 1
ATOM 1866 C C . SER A 1 244 ? 6.004 6.355 1.946 1 95.94 244 SER A C 1
ATOM 1868 O O . SER A 1 244 ? 5.793 7.273 2.744 1 95.94 244 SER A O 1
ATOM 1870 N N . TRP A 1 245 ? 5.492 6.293 0.747 1 95.5 245 TRP A N 1
ATOM 1871 C CA . TRP A 1 245 ? 4.613 7.391 0.345 1 95.5 245 TRP A CA 1
ATOM 1872 C C . TRP A 1 245 ? 3.377 6.859 -0.375 1 95.5 245 TRP A C 1
ATOM 1874 O O . TRP A 1 245 ? 3.406 5.77 -0.948 1 95.5 245 TRP A O 1
ATOM 1884 N N . LEU A 1 246 ? 2.307 7.562 -0.24 1 97.75 246 LEU A N 1
ATOM 1885 C CA . LEU A 1 246 ? 1.055 7.402 -0.97 1 97.75 246 LEU A CA 1
ATOM 1886 C C . LEU A 1 246 ? 0.737 8.656 -1.783 1 97.75 246 LEU A C 1
ATOM 1888 O O . LEU A 1 246 ? 0.907 9.773 -1.298 1 97.75 246 LEU A O 1
ATOM 1892 N N . SER A 1 247 ? 0.376 8.445 -3.014 1 96.81 247 SER A N 1
ATOM 1893 C CA . SER A 1 247 ? -0.111 9.531 -3.859 1 96.81 247 SER A CA 1
ATOM 1894 C C . SER A 1 247 ? -1.553 9.289 -4.297 1 96.81 247 SER A C 1
ATOM 1896 O O . SER A 1 247 ? -1.881 8.211 -4.797 1 96.81 247 SER A O 1
ATOM 1898 N N . TYR A 1 248 ? -2.354 10.266 -4.078 1 97.38 248 TYR A N 1
ATOM 1899 C CA . TYR A 1 248 ? -3.779 10.195 -4.375 1 97.38 248 TYR A CA 1
ATOM 1900 C C . TYR A 1 248 ? -4.16 11.203 -5.453 1 97.38 248 TYR A C 1
ATOM 1902 O O . TYR A 1 248 ? -3.934 12.406 -5.293 1 97.38 248 TYR A O 1
ATOM 1910 N N . THR A 1 249 ? -4.723 10.703 -6.555 1 95.5 249 THR A N 1
ATOM 1911 C CA . THR A 1 249 ? -5.254 11.586 -7.586 1 95.5 249 THR A CA 1
ATOM 1912 C C . THR A 1 249 ? -6.773 11.68 -7.48 1 95.5 249 THR A C 1
ATOM 1914 O O . THR A 1 249 ? -7.461 10.664 -7.375 1 95.5 249 THR A O 1
ATOM 1917 N N . PHE A 1 250 ? -7.242 12.938 -7.559 1 93.94 250 PHE A N 1
ATOM 1918 C CA . PHE A 1 250 ? -8.664 13.195 -7.402 1 93.94 250 PHE A CA 1
ATOM 1919 C C . PHE A 1 250 ? -9.477 12.398 -8.422 1 93.94 250 PHE A C 1
ATOM 1921 O O . PHE A 1 250 ? -9.18 12.43 -9.617 1 93.94 250 PHE A O 1
ATOM 1928 N N . SER A 1 251 ? -10.461 11.664 -7.988 1 89.75 251 SER A N 1
ATOM 1929 C CA . SER A 1 251 ? -11.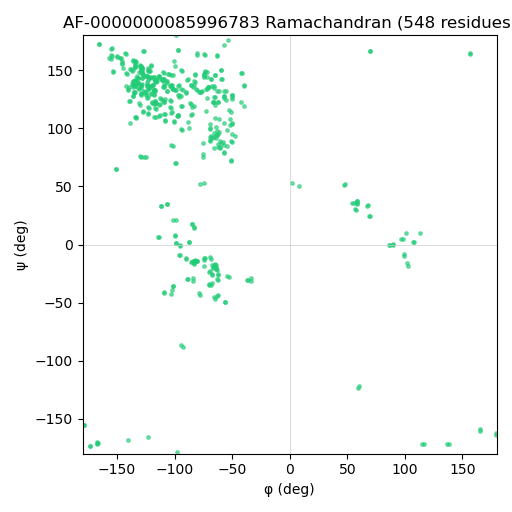242 10.773 -8.836 1 89.75 251 SER A CA 1
ATOM 1930 C C . SER A 1 251 ? -12.656 11.312 -9.047 1 89.75 251 SER A C 1
ATOM 1932 O O . SER A 1 251 ? -13.172 11.297 -10.164 1 89.75 251 SER A O 1
ATOM 1934 N N . ASN A 1 252 ? -13.258 11.812 -8.031 1 88.19 252 ASN A N 1
ATOM 1935 C CA . ASN A 1 252 ? -14.633 12.297 -8.008 1 88.19 252 ASN A CA 1
ATOM 1936 C C . ASN A 1 252 ? -15.617 11.203 -8.398 1 88.19 252 ASN A C 1
ATOM 1938 O O . ASN A 1 252 ? -16.562 11.445 -9.156 1 88.19 252 ASN A O 1
ATOM 1942 N N . ARG A 1 253 ? -15.352 9.945 -7.961 1 90.19 253 ARG A N 1
ATOM 1943 C CA . ARG A 1 253 ? -16.219 8.805 -8.227 1 90.19 253 ARG A CA 1
ATOM 1944 C C . ARG A 1 253 ? -16.781 8.234 -6.93 1 90.19 253 ARG A C 1
ATOM 1946 O O . ARG A 1 253 ? -16.062 7.637 -6.137 1 90.19 253 ARG A O 1
ATOM 1953 N N . CYS A 1 254 ? -18.062 8.305 -6.848 1 90.25 254 CYS A N 1
ATOM 1954 C CA . CYS A 1 254 ? -18.703 7.836 -5.625 1 90.25 254 CYS A CA 1
ATOM 1955 C C . CYS A 1 254 ? -18.562 6.32 -5.492 1 90.25 254 CYS A C 1
ATOM 1957 O O . CYS A 1 254 ? -18.453 5.801 -4.379 1 90.25 254 CYS A O 1
ATOM 1959 N N . ASN A 1 255 ? -18.594 5.625 -6.582 1 89.31 255 ASN A N 1
ATOM 1960 C CA . ASN A 1 255 ? -18.531 4.168 -6.523 1 89.31 255 ASN A CA 1
ATOM 1961 C C . ASN A 1 255 ? -17.094 3.672 -6.402 1 89.31 255 ASN A C 1
ATOM 1963 O O . ASN A 1 255 ? -16.859 2.492 -6.133 1 89.31 255 ASN A O 1
ATOM 1967 N N . ASN A 1 256 ? -16.172 4.539 -6.66 1 93.06 256 ASN A N 1
ATOM 1968 C CA . ASN A 1 256 ? -14.758 4.172 -6.578 1 93.06 256 ASN A CA 1
ATOM 1969 C C . ASN A 1 256 ? -13.891 5.375 -6.211 1 93.06 256 ASN A C 1
ATOM 1971 O O . ASN A 1 256 ? -13.016 5.773 -6.98 1 93.06 256 ASN A O 1
ATOM 1975 N N . PRO A 1 257 ? -14.062 5.922 -5.031 1 93.31 257 PRO A N 1
ATOM 1976 C C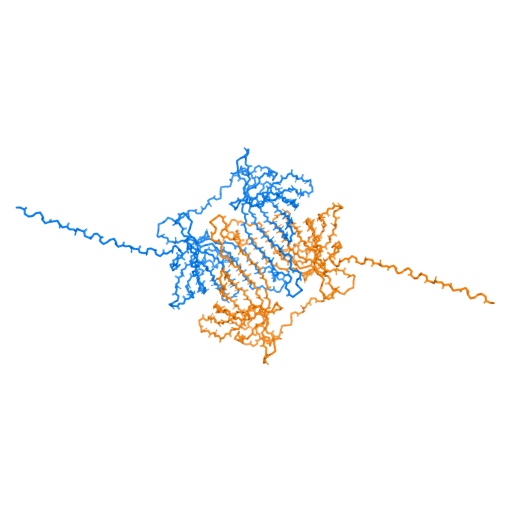A . PRO A 1 257 ? -13.359 7.148 -4.656 1 93.31 257 PRO A CA 1
ATOM 1977 C C . PRO A 1 257 ? -11.852 6.945 -4.535 1 93.31 257 PRO A C 1
ATOM 1979 O O . PRO A 1 257 ? -11.086 7.914 -4.605 1 93.31 257 PRO A O 1
ATOM 1982 N N . ARG A 1 258 ? -11.359 5.73 -4.359 1 96.25 258 ARG A N 1
ATOM 1983 C CA . ARG A 1 258 ? -9.945 5.43 -4.188 1 96.25 258 ARG A CA 1
ATOM 1984 C C . ARG A 1 258 ? -9.367 4.781 -5.441 1 96.25 258 ARG A C 1
ATOM 1986 O O . ARG A 1 258 ? -8.484 3.924 -5.355 1 96.25 258 ARG A O 1
ATOM 1993 N N . ALA A 1 259 ? -9.852 5.199 -6.645 1 91.75 259 ALA A N 1
ATOM 1994 C CA . ALA A 1 259 ? -9.5 4.555 -7.906 1 91.75 259 ALA A CA 1
ATOM 1995 C C . ALA A 1 259 ? -8.023 4.781 -8.242 1 91.75 259 ALA A C 1
ATOM 1997 O O . ALA A 1 259 ? -7.422 3.996 -8.977 1 91.75 259 ALA A O 1
ATOM 1998 N N . ASN A 1 260 ? -7.465 5.879 -7.719 1 93.75 260 ASN A N 1
ATOM 1999 C CA . ASN A 1 260 ? -6.125 6.277 -8.141 1 93.75 260 ASN A CA 1
ATOM 2000 C C . ASN A 1 260 ? -5.215 6.531 -6.938 1 93.75 260 ASN A C 1
ATOM 2002 O O . ASN A 1 260 ? -4.902 7.68 -6.621 1 93.75 260 ASN A O 1
ATOM 2006 N N . VAL A 1 261 ? -4.812 5.535 -6.359 1 97.38 261 VAL A N 1
ATOM 2007 C CA . VAL A 1 261 ? -3.861 5.609 -5.258 1 97.38 261 VAL A CA 1
ATOM 2008 C C . VAL A 1 261 ? -2.572 4.887 -5.637 1 97.38 261 VAL A C 1
ATOM 2010 O O . VAL A 1 261 ? -2.598 3.705 -5.992 1 97.38 261 VAL A O 1
ATOM 2013 N N . LYS A 1 262 ? -1.504 5.57 -5.613 1 97.5 262 LYS A N 1
ATOM 2014 C CA . LYS A 1 262 ? -0.192 4.984 -5.871 1 97.5 262 LYS A CA 1
ATOM 2015 C C . LYS A 1 262 ? 0.606 4.832 -4.578 1 97.5 262 LYS A C 1
ATOM 2017 O O . LYS A 1 262 ? 0.421 5.605 -3.635 1 97.5 262 LYS A O 1
ATOM 2022 N N . TYR A 1 263 ? 1.385 3.832 -4.52 1 97.75 263 TYR A N 1
ATOM 2023 C CA . TYR A 1 263 ? 2.293 3.564 -3.412 1 97.75 263 TYR A CA 1
ATOM 2024 C C . TYR A 1 263 ? 3.736 3.482 -3.896 1 97.75 263 TYR A C 1
ATOM 2026 O O . TYR A 1 263 ? 4 3 -5 1 97.75 263 TYR A O 1
ATOM 2034 N N . GLY A 1 264 ? 4.656 3.883 -3 1 96.5 264 GLY A N 1
ATOM 2035 C CA . GLY A 1 264 ? 6.07 3.654 -3.242 1 96.5 264 GLY A CA 1
ATOM 2036 C C . GLY A 1 264 ? 6.926 3.857 -2.006 1 96.5 264 GLY A C 1
ATOM 2037 O O . GLY A 1 264 ? 6.414 4.184 -0.934 1 96.5 264 GLY A O 1
ATOM 2038 N N . MET A 1 265 ? 8.188 3.49 -2.186 1 95.75 265 MET A N 1
ATOM 2039 C CA . MET A 1 265 ? 9.203 3.711 -1.159 1 95.75 265 MET A CA 1
ATOM 2040 C C . MET A 1 265 ? 10.422 4.406 -1.746 1 95.75 265 MET A C 1
ATOM 2042 O O . MET A 1 265 ? 10.93 4.004 -2.797 1 95.75 265 MET A O 1
ATOM 2046 N N . TYR A 1 266 ? 10.828 5.488 -1.088 1 93.44 266 TYR A N 1
ATOM 2047 C CA . TYR A 1 266 ? 12.062 6.172 -1.466 1 93.44 266 TYR A CA 1
ATOM 2048 C C . TYR A 1 266 ? 12.969 6.375 -0.257 1 93.44 266 TYR A C 1
ATOM 2050 O O . TYR A 1 266 ? 12.492 6.711 0.832 1 93.44 266 TYR A O 1
ATOM 2058 N N . ASN A 1 267 ? 14.195 6.148 -0.473 1 93.12 267 ASN A N 1
ATOM 2059 C CA . ASN A 1 267 ? 15.211 6.613 0.466 1 93.12 267 ASN A CA 1
ATOM 2060 C C . ASN A 1 267 ? 15.805 7.949 0.036 1 93.12 267 ASN A C 1
ATOM 2062 O O . ASN A 1 267 ? 16.219 8.109 -1.113 1 93.12 267 ASN A O 1
ATOM 2066 N N . TYR A 1 268 ? 15.773 8.883 0.948 1 93.5 268 TYR A N 1
ATOM 2067 C CA . TYR A 1 268 ? 16.422 10.172 0.72 1 93.5 268 TYR A CA 1
ATOM 2068 C C . TYR A 1 268 ? 17.75 10.25 1.46 1 93.5 268 TYR A C 1
ATOM 2070 O O . TYR A 1 268 ? 17.844 9.844 2.619 1 93.5 268 TYR A O 1
ATOM 2078 N N . THR A 1 269 ? 18.719 10.766 0.805 1 93.69 269 THR A N 1
ATOM 2079 C CA . THR A 1 269 ? 20 11.031 1.436 1 93.69 269 THR A CA 1
ATOM 2080 C C . THR A 1 269 ? 20.219 12.531 1.6 1 93.69 269 THR A C 1
ATOM 2082 O O . THR A 1 269 ? 19.938 13.312 0.691 1 93.69 269 THR A O 1
ATOM 2085 N N . LYS A 1 270 ? 20.688 12.867 2.709 1 92.5 270 LYS A N 1
ATOM 2086 C CA . LYS A 1 270 ? 20.984 14.281 2.943 1 92.5 270 LYS A CA 1
ATOM 2087 C C . LYS A 1 270 ? 22.203 14.734 2.145 1 92.5 270 LYS A C 1
ATOM 2089 O O . LYS A 1 270 ? 23.219 14.055 2.125 1 92.5 270 LYS A O 1
ATOM 2094 N N . CYS A 1 271 ? 22 15.914 1.506 1 89.12 271 CYS A N 1
ATOM 2095 C CA . CYS A 1 271 ? 23.094 16.453 0.707 1 89.12 271 CYS A CA 1
ATOM 2096 C C . CYS A 1 271 ? 24.078 17.234 1.578 1 89.12 271 CYS A C 1
ATOM 2098 O O . CYS A 1 271 ? 23.672 17.875 2.555 1 89.12 271 CYS A O 1
ATOM 2100 N N . SER A 1 272 ? 25.312 17 1.347 1 77.56 272 SER A N 1
ATOM 2101 C CA . SER A 1 272 ? 26.344 17.781 2.004 1 77.56 272 SER A CA 1
ATOM 2102 C C . SER A 1 272 ? 26.891 18.875 1.076 1 77.56 272 SER A C 1
ATOM 2104 O O . SER A 1 272 ? 26.969 18.672 -0.138 1 77.56 272 SER A O 1
ATOM 2106 N N . ALA A 1 273 ? 27.438 20.016 1.763 1 61.16 273 ALA A N 1
ATOM 2107 C CA . ALA A 1 273 ? 28.125 21.172 1.196 1 61.16 273 ALA A CA 1
ATOM 2108 C C . ALA A 1 273 ? 28.047 21.156 -0.328 1 61.16 273 ALA A C 1
ATOM 2110 O O . ALA A 1 273 ? 29.078 21.281 -1.004 1 61.16 273 ALA A O 1
ATOM 2111 N N . GLY A 1 274 ? 26.812 20.984 -0.997 1 53.78 274 GLY A N 1
ATOM 2112 C CA . GLY A 1 274 ? 26.656 21.188 -2.428 1 53.78 274 GLY A CA 1
ATOM 2113 C C . GLY A 1 274 ? 26.609 19.906 -3.219 1 53.78 274 GLY A C 1
ATOM 2114 O O . GLY A 1 274 ? 26.344 19.906 -4.422 1 53.78 274 GLY A O 1
ATOM 2115 N N . THR A 1 275 ? 27.016 18.75 -2.691 1 65.31 275 THR A N 1
ATOM 2116 C CA . THR A 1 275 ? 27.047 17.516 -3.486 1 65.31 275 THR A CA 1
ATOM 2117 C C . THR A 1 275 ? 26.078 16.484 -2.914 1 65.31 275 THR A C 1
ATOM 2119 O O . THR A 1 275 ? 26.172 16.125 -1.735 1 65.31 275 THR A O 1
ATOM 2122 N N . CYS A 1 276 ? 25.016 16.219 -3.607 1 69 276 CYS A N 1
ATOM 2123 C CA . CYS A 1 276 ? 24.203 15.07 -3.234 1 69 276 CYS A CA 1
ATOM 2124 C C . CYS A 1 276 ? 24.719 13.797 -3.885 1 69 276 CYS A C 1
ATOM 2126 O O . CYS A 1 276 ? 25.234 13.836 -5.008 1 69 276 CYS A O 1
ATOM 2128 N N . MET B 1 1 ? -60.062 55.625 -6.449 1 37.5 1 MET B N 1
ATOM 2129 C CA . MET B 1 1 ? -59.438 54.562 -5.68 1 37.5 1 MET B CA 1
ATOM 2130 C C . MET B 1 1 ? -58.125 54.094 -6.348 1 37.5 1 MET B C 1
ATOM 2132 O O . MET B 1 1 ? -58.156 53.594 -7.469 1 37.5 1 MET B O 1
ATOM 2136 N N . ARG B 1 2 ? -57 54.781 -6.102 1 48.25 2 ARG B N 1
ATOM 2137 C CA . ARG B 1 2 ? -55.625 54.531 -6.598 1 48.25 2 ARG B CA 1
ATOM 2138 C C . ARG B 1 2 ? -55.094 53.188 -6.102 1 48.25 2 ARG B C 1
ATOM 2140 O O . ARG B 1 2 ? -55.094 52.938 -4.895 1 48.25 2 ARG B O 1
ATOM 2147 N N . VAL B 1 3 ? -55.188 52.188 -6.906 1 50.41 3 VAL B N 1
ATOM 2148 C CA . VAL B 1 3 ? -54.594 50.875 -6.668 1 50.41 3 VAL B CA 1
ATOM 2149 C C . VAL B 1 3 ? -53.094 50.969 -6.52 1 50.41 3 VAL B C 1
ATOM 2151 O O . VAL B 1 3 ? -52.406 51.438 -7.441 1 50.41 3 VAL B O 1
ATOM 2154 N N . LEU B 1 4 ? -52.562 51.219 -5.297 1 50.41 4 LEU B N 1
ATOM 2155 C CA . LEU B 1 4 ? -51.156 51.125 -5.012 1 50.41 4 LEU B CA 1
ATOM 2156 C C . LEU B 1 4 ? -50.656 49.719 -5.164 1 50.41 4 LEU B C 1
ATOM 2158 O O . LEU B 1 4 ? -51.125 48.812 -4.461 1 50.41 4 LEU B O 1
ATOM 2162 N N . ASN B 1 5 ? -50.125 49.344 -6.312 1 53.12 5 ASN B N 1
ATOM 2163 C CA . ASN B 1 5 ? -49.438 48.062 -6.52 1 53.12 5 ASN B CA 1
ATOM 2164 C C . ASN B 1 5 ? -48.156 48 -5.695 1 53.12 5 ASN B C 1
ATOM 2166 O O . ASN B 1 5 ? -47.25 48.812 -5.875 1 53.12 5 ASN B O 1
ATOM 2170 N N . VAL B 1 6 ? -48.25 47.469 -4.512 1 51.88 6 VAL B N 1
ATOM 2171 C CA . VAL B 1 6 ? -47.062 47.188 -3.73 1 51.88 6 VAL B CA 1
ATOM 2172 C C . VAL B 1 6 ? -46.281 46.031 -4.383 1 51.88 6 VAL B C 1
ATOM 2174 O O . VAL B 1 6 ? -46.812 44.938 -4.543 1 51.88 6 VAL B O 1
ATOM 2177 N N . LEU B 1 7 ? -45.25 46.344 -5.133 1 49.84 7 LEU B N 1
ATOM 2178 C CA . LEU B 1 7 ? -44.312 45.344 -5.609 1 49.84 7 LEU B CA 1
ATOM 2179 C C . LEU B 1 7 ? -43.469 44.781 -4.453 1 49.84 7 LEU B C 1
ATOM 2181 O O . LEU B 1 7 ? -42.719 45.531 -3.812 1 49.84 7 LEU B O 1
ATOM 2185 N N . LEU B 1 8 ? -43.875 43.719 -3.85 1 48.53 8 LEU B N 1
ATOM 2186 C CA . LEU B 1 8 ? -43.062 42.969 -2.893 1 48.53 8 LEU B CA 1
ATOM 2187 C C . LEU B 1 8 ? -41.812 42.406 -3.568 1 48.53 8 LEU B C 1
ATOM 2189 O O . LEU B 1 8 ? -41.938 41.562 -4.473 1 48.53 8 LEU B O 1
ATOM 2193 N N . PHE B 1 9 ? -40.688 43.125 -3.471 1 49.81 9 PHE B N 1
ATOM 2194 C CA . PHE B 1 9 ? -39.406 42.562 -3.881 1 49.81 9 PHE B CA 1
ATOM 2195 C C . PHE B 1 9 ? -38.969 41.469 -2.934 1 49.81 9 PHE B C 1
ATOM 2197 O O . PHE B 1 9 ? -38.688 41.719 -1.757 1 49.81 9 PHE B O 1
ATOM 2204 N N . CYS B 1 10 ? -39.344 40.219 -3.148 1 45.66 10 CYS B N 1
ATOM 2205 C CA . CYS B 1 10 ? -38.75 39.094 -2.457 1 45.66 10 CYS B CA 1
ATOM 2206 C C . CYS B 1 10 ? -37.219 39.031 -2.691 1 45.66 10 CYS B C 1
ATOM 2208 O O . CYS B 1 10 ? -36.781 38.812 -3.816 1 45.66 10 CYS B O 1
ATOM 2210 N N . ILE B 1 11 ? -36.469 39.688 -1.869 1 46.88 11 ILE B N 1
ATOM 2211 C CA . ILE B 1 11 ? -35.031 39.469 -1.883 1 46.88 11 ILE B CA 1
ATOM 2212 C C . ILE B 1 11 ? -34.75 38 -1.567 1 46.88 11 ILE B C 1
ATOM 2214 O O . ILE B 1 11 ? -34.938 37.562 -0.434 1 46.88 11 ILE B O 1
ATOM 2218 N N . GLY B 1 12 ? -34.812 37.094 -2.502 1 47.22 12 GLY B N 1
ATOM 2219 C CA . GLY B 1 12 ? -34.25 35.781 -2.312 1 47.22 12 GLY B CA 1
ATOM 2220 C C . GLY B 1 12 ? -32.844 35.781 -1.754 1 47.22 12 GLY B C 1
ATOM 2221 O O . GLY B 1 12 ? -31.938 36.312 -2.387 1 47.22 12 GLY B O 1
ATOM 2222 N N . ILE B 1 13 ? -32.656 35.688 -0.478 1 45.66 13 ILE B N 1
ATOM 2223 C CA . ILE B 1 13 ? -31.344 35.375 0.1 1 45.66 13 ILE B CA 1
ATOM 2224 C C . ILE B 1 13 ? -30.797 34.094 -0.498 1 45.66 13 ILE B C 1
ATOM 2226 O O . ILE B 1 13 ? -31.344 33 -0.268 1 45.66 13 ILE B O 1
ATOM 2230 N N . THR B 1 14 ? -30.156 34.156 -1.613 1 45.47 14 THR B N 1
ATOM 2231 C CA . THR B 1 14 ? -29.344 33.031 -2.037 1 45.47 14 THR B CA 1
ATOM 2232 C C . THR B 1 14 ? -28.297 32.688 -0.979 1 45.47 14 THR B C 1
ATOM 2234 O O . THR B 1 14 ? -27.359 33.438 -0.76 1 45.47 14 THR B O 1
ATOM 2237 N N . VAL B 1 15 ? -28.656 32 0.077 1 44.72 15 VAL B N 1
ATOM 2238 C CA . VAL B 1 15 ? -27.625 31.391 0.902 1 44.72 15 VAL B CA 1
ATOM 2239 C C . VAL B 1 15 ? -26.672 30.594 0.021 1 44.72 15 VAL B C 1
ATOM 2241 O O . VAL B 1 15 ? -27.078 29.656 -0.652 1 44.72 15 VAL B O 1
ATOM 2244 N N . SER B 1 16 ? -25.703 31.172 -0.466 1 46.59 16 SER B N 1
ATOM 2245 C CA . SER B 1 16 ? -24.641 30.469 -1.173 1 46.59 16 SER B CA 1
ATOM 2246 C C . SER B 1 16 ? -24.109 29.297 -0.345 1 46.59 16 SER B C 1
ATOM 2248 O O . SER B 1 16 ? -23.484 29.5 0.701 1 46.59 16 SER B O 1
ATOM 2250 N N . TYR B 1 17 ? -24.812 28.219 -0.16 1 53.66 17 TYR B N 1
ATOM 2251 C CA . TYR B 1 17 ? -24.219 27.016 0.424 1 53.66 17 TYR B CA 1
ATOM 2252 C C . TYR B 1 17 ? -22.922 26.641 -0.288 1 53.66 17 TYR B C 1
ATOM 2254 O O . TYR B 1 17 ? -22.875 26.625 -1.521 1 53.66 17 TYR B O 1
ATOM 2262 N N . GLY B 1 18 ? -21.781 26.922 0.341 1 66.38 18 GLY B N 1
ATOM 2263 C CA . GLY B 1 18 ? -20.516 26.578 -0.287 1 66.38 18 GLY B CA 1
ATOM 2264 C C . GLY B 1 18 ? -20.531 25.203 -0.931 1 66.38 18 GLY B C 1
ATOM 2265 O O . GLY B 1 18 ? -21.406 24.391 -0.639 1 66.38 18 GLY B O 1
ATOM 2266 N N . SER B 1 19 ? -19.844 24.984 -1.978 1 82.56 19 SER B N 1
ATOM 2267 C CA . SER B 1 19 ? -19.734 23.719 -2.682 1 82.56 19 SER B CA 1
ATOM 2268 C C . SER B 1 19 ? -19.391 22.578 -1.726 1 82.56 19 SER B C 1
ATOM 2270 O O . SER B 1 19 ? -18.641 22.797 -0.761 1 82.56 19 SER B O 1
ATOM 2272 N N . PRO B 1 20 ? -20.156 21.531 -1.785 1 87.25 20 PRO B N 1
ATOM 2273 C CA . PRO B 1 20 ? -19.812 20.391 -0.935 1 87.25 20 PRO B CA 1
ATOM 2274 C C . PRO B 1 20 ? -18.312 20.141 -0.86 1 87.25 20 PRO B C 1
ATOM 2276 O O . PRO B 1 20 ? -17.609 20.281 -1.861 1 87.25 20 PRO B O 1
ATOM 2279 N N . CYS B 1 21 ? -17.844 19.859 0.385 1 93.12 21 CYS B N 1
ATOM 2280 C CA . CYS B 1 21 ? -16.453 19.5 0.638 1 93.12 21 CYS B CA 1
ATOM 2281 C C . CYS B 1 21 ? -15.523 20.688 0.414 1 93.12 21 CYS B C 1
ATOM 2283 O O . CYS B 1 21 ? -14.328 20.5 0.171 1 93.12 21 CYS B O 1
ATOM 2285 N N . SER B 1 22 ? -16.047 21.891 0.532 1 89.69 22 SER B N 1
ATOM 2286 C CA . SER B 1 22 ? -15.203 23.062 0.368 1 89.69 22 SER B CA 1
ATOM 2287 C C . SER B 1 22 ? -14.57 23.484 1.691 1 89.69 22 SER B C 1
ATOM 2289 O O . SER B 1 22 ? -13.508 24.109 1.706 1 89.69 22 SER B O 1
ATOM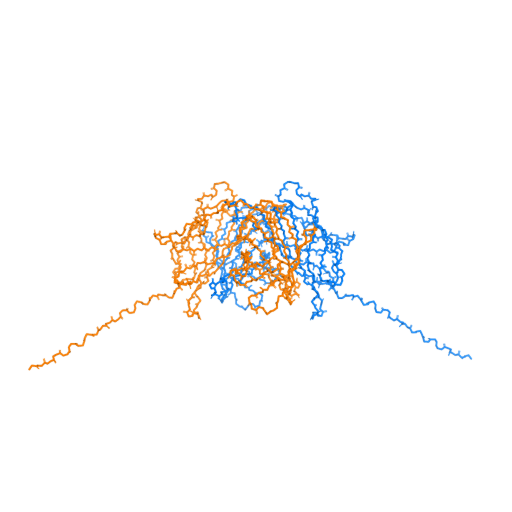 2291 N N . ASP B 1 23 ? -15.234 23.219 2.736 1 92.25 23 ASP B N 1
ATOM 2292 C CA . ASP B 1 23 ? -14.719 23.453 4.082 1 92.25 23 ASP B CA 1
ATOM 2293 C C . ASP B 1 23 ? -14.727 22.156 4.902 1 92.25 23 ASP B C 1
ATOM 2295 O O . ASP B 1 23 ? -15.789 21.688 5.32 1 92.25 23 ASP B O 1
ATOM 2299 N N . LEU B 1 24 ? -13.562 21.703 5.203 1 94.94 24 LEU B N 1
ATOM 2300 C CA . LEU B 1 24 ? -13.469 20.422 5.906 1 94.94 24 LEU B CA 1
ATOM 2301 C C . LEU B 1 24 ? -13.25 20.641 7.398 1 94.94 24 LEU B C 1
ATOM 2303 O O . LEU B 1 24 ? -13.023 19.688 8.141 1 94.94 24 LEU B O 1
ATOM 2307 N N . SER B 1 25 ? -13.328 21.875 7.852 1 94.19 25 SER B N 1
ATOM 2308 C CA . SER B 1 25 ? -13.188 22.125 9.281 1 94.19 25 SER B CA 1
ATOM 2309 C C . SER B 1 25 ? -14.258 21.391 10.078 1 94.19 25 SER B C 1
ATOM 2311 O O . SER B 1 25 ? -15.375 21.188 9.586 1 94.19 25 SER B O 1
ATOM 2313 N N . GLY B 1 26 ? -13.898 21.016 11.328 1 95.38 26 GLY B N 1
ATOM 2314 C CA . GLY B 1 26 ? -14.82 20.312 12.203 1 95.38 26 GLY B CA 1
ATOM 2315 C C . GLY B 1 26 ? -14.344 18.906 12.555 1 95.38 26 GLY B C 1
ATOM 2316 O O . GLY B 1 26 ? -13.172 18.578 12.359 1 95.38 26 GLY B O 1
ATOM 2317 N N . THR B 1 27 ? -15.164 18.156 13.18 1 95.69 27 THR B N 1
ATOM 2318 C CA . THR B 1 27 ? -14.805 16.828 13.664 1 95.69 27 THR B CA 1
ATOM 2319 C C . THR B 1 27 ? -15.32 15.75 12.711 1 95.69 27 THR B C 1
ATOM 2321 O O . THR B 1 27 ? -16.453 15.82 12.25 1 95.69 27 THR B O 1
ATOM 2324 N N . TRP B 1 28 ? -14.516 14.867 12.398 1 96.62 28 TRP B N 1
ATOM 2325 C CA . TRP B 1 28 ? -14.789 13.719 11.539 1 96.62 28 TRP B CA 1
ATOM 2326 C C . TRP B 1 28 ? -14.508 12.414 12.266 1 96.62 28 TRP B C 1
ATOM 2328 O O . TRP B 1 28 ? -13.531 12.305 13.016 1 96.62 28 TRP B O 1
ATOM 2338 N N . ARG B 1 29 ? -15.289 11.383 12.031 1 96.06 29 ARG B N 1
ATOM 2339 C CA . ARG B 1 29 ? -15.133 10.062 12.633 1 96.06 29 ARG B CA 1
ATOM 2340 C C . ARG B 1 29 ? -15 8.984 11.555 1 96.06 29 ARG B C 1
ATOM 2342 O O . ARG B 1 29 ? -15.727 9 10.562 1 96.06 29 ARG B O 1
ATOM 2349 N N . ASN B 1 30 ? -14.086 8.078 11.781 1 95.94 30 ASN B N 1
ATOM 2350 C CA . ASN B 1 30 ? -13.961 7.02 10.789 1 95.94 30 ASN B CA 1
ATOM 2351 C C . ASN B 1 30 ? -14.688 5.75 11.219 1 95.94 30 ASN B C 1
ATOM 2353 O O . ASN B 1 30 ? -15.32 5.723 12.281 1 95.94 30 ASN B O 1
ATOM 2357 N N . GLU B 1 31 ? -14.648 4.715 10.398 1 92.88 31 GLU B N 1
ATOM 2358 C CA . GLU B 1 31 ? -15.391 3.471 10.578 1 92.88 31 GLU B CA 1
ATOM 2359 C C . GLU B 1 31 ? -14.906 2.707 11.805 1 92.88 31 GLU B C 1
ATOM 2361 O O . GLU B 1 31 ? -15.617 1.843 12.328 1 92.88 31 GLU B O 1
ATOM 2366 N N . LEU B 1 32 ? -13.727 3.043 12.289 1 92.5 32 LEU B N 1
ATOM 2367 C CA . LEU B 1 32 ? -13.156 2.357 13.445 1 92.5 32 LEU B CA 1
ATOM 2368 C C . LEU B 1 32 ? -13.562 3.059 14.742 1 92.5 32 LEU B C 1
ATOM 2370 O O . LEU B 1 32 ? -13.266 2.566 15.836 1 92.5 32 LEU B O 1
ATOM 2374 N N . GLY B 1 33 ? -14.094 4.238 14.562 1 92.06 33 GLY B N 1
ATOM 2375 C CA . GLY B 1 33 ? -14.5 5.023 15.719 1 92.06 33 GLY B CA 1
ATOM 2376 C C . GLY B 1 33 ? -13.469 6.062 16.125 1 92.06 33 GLY B C 1
ATOM 2377 O O . GLY B 1 33 ? -13.617 6.711 17.156 1 92.06 33 GLY B O 1
ATOM 2378 N N . SER B 1 34 ? -12.398 6.227 15.391 1 93 34 SER B N 1
ATOM 2379 C CA . SER B 1 34 ? -11.422 7.281 15.641 1 93 34 SER B CA 1
ATOM 2380 C C . SER B 1 34 ? -11.961 8.641 15.203 1 93 34 SER B C 1
ATOM 2382 O O . SER B 1 34 ? -12.656 8.742 14.188 1 93 34 SER B O 1
ATOM 2384 N N . ASN B 1 35 ? -11.539 9.656 15.945 1 93.62 35 ASN B N 1
ATOM 2385 C CA . ASN B 1 35 ? -11.984 11.016 15.656 1 93.62 35 ASN B CA 1
ATOM 2386 C C . ASN B 1 35 ? -10.82 11.914 15.266 1 93.62 35 ASN B C 1
ATOM 2388 O O . ASN B 1 35 ? -9.75 11.852 15.875 1 93.62 35 ASN B O 1
ATOM 2392 N N . MET B 1 36 ? -11.141 12.734 14.289 1 95.31 36 MET B N 1
ATOM 2393 C CA . MET B 1 36 ? -10.211 13.805 13.961 1 95.31 36 MET B CA 1
ATOM 2394 C C . MET B 1 36 ? -10.922 15.156 13.914 1 95.31 36 MET B C 1
ATOM 2396 O O . MET B 1 36 ? -12.047 15.242 13.422 1 95.31 36 MET B O 1
ATOM 2400 N N . THR B 1 37 ? -10.328 16.109 14.5 1 94.75 37 THR B N 1
ATOM 2401 C CA . THR B 1 37 ? -10.805 17.484 14.398 1 94.75 37 THR B CA 1
ATOM 2402 C C . THR B 1 37 ? -9.852 18.328 13.562 1 94.75 37 THR B C 1
ATOM 2404 O O . THR B 1 37 ? -8.664 18.422 13.891 1 94.75 37 THR B O 1
ATOM 2407 N N . ILE B 1 38 ? -10.398 18.938 12.531 1 95.31 38 ILE B N 1
ATOM 2408 C CA . ILE B 1 38 ? -9.594 19.703 11.586 1 95.31 38 ILE B CA 1
ATOM 2409 C C . ILE B 1 38 ? -9.82 21.203 11.805 1 95.31 38 ILE B C 1
ATOM 2411 O O . ILE B 1 38 ? -10.961 21.656 11.914 1 95.31 38 ILE B O 1
ATOM 2415 N N . LYS B 1 39 ? -8.742 21.891 11.875 1 93.75 39 LYS B N 1
ATOM 2416 C CA . LYS B 1 39 ? -8.734 23.359 11.852 1 93.75 39 LYS B CA 1
ATOM 2417 C C . LYS B 1 39 ? -7.918 23.891 10.68 1 93.75 39 LYS B C 1
ATOM 2419 O O . LYS B 1 39 ? -6.781 23.469 10.469 1 93.75 39 LYS B O 1
ATOM 2424 N N . LEU B 1 40 ? -8.516 24.766 9.969 1 91.56 40 LEU B N 1
ATOM 2425 C CA . LEU B 1 40 ? -7.809 25.406 8.852 1 91.56 40 LEU B CA 1
ATOM 2426 C C . LEU B 1 40 ? -6.906 26.531 9.344 1 91.56 40 LEU B C 1
ATOM 2428 O O . LEU B 1 40 ? -7.301 27.312 10.211 1 91.56 40 LEU B O 1
ATOM 2432 N N . VAL B 1 41 ? -5.711 26.5 8.852 1 84.69 41 VAL B N 1
ATOM 2433 C CA . VAL B 1 41 ? -4.824 27.625 9.102 1 84.69 41 VAL B CA 1
ATOM 2434 C C . VAL B 1 41 ? -5.215 28.812 8.219 1 84.69 41 VAL B C 1
ATOM 2436 O O . VAL B 1 41 ? -5.41 28.641 7.008 1 84.69 41 VAL B O 1
ATOM 2439 N N . ALA B 1 42 ? -5.324 29.953 8.727 1 86.44 42 ALA B N 1
ATOM 2440 C CA . ALA B 1 42 ? -5.828 31.125 8.023 1 86.44 42 ALA B CA 1
ATOM 2441 C C . ALA B 1 42 ? -5.016 31.406 6.762 1 86.44 42 ALA B C 1
ATOM 2443 O O . ALA B 1 42 ? -3.785 31.359 6.785 1 86.44 42 ALA B O 1
ATOM 2444 N N . ASN B 1 43 ? -5.777 31.625 5.719 1 85.44 43 ASN B N 1
ATOM 2445 C CA . ASN B 1 43 ? -5.219 32.031 4.438 1 85.44 43 ASN B CA 1
ATOM 2446 C C . ASN B 1 43 ? -4.188 31.031 3.926 1 85.44 43 ASN B C 1
ATOM 2448 O O . ASN B 1 43 ? -3.137 31.422 3.416 1 85.44 43 ASN B O 1
ATOM 2452 N N . SER B 1 44 ? -4.41 29.844 4.293 1 87.44 44 SER B N 1
ATOM 2453 C CA . SER B 1 44 ? -3.494 28.797 3.838 1 87.44 44 SER B CA 1
ATOM 2454 C C . SER B 1 44 ? -4.242 27.5 3.523 1 87.44 44 SER B C 1
ATOM 2456 O O . SER B 1 44 ? -5.43 27.391 3.828 1 87.44 44 SER B O 1
ATOM 2458 N N . SER B 1 45 ? -3.609 26.625 2.818 1 89.94 45 SER B N 1
ATOM 2459 C CA . SER B 1 45 ? -4.141 25.297 2.566 1 89.94 45 SER B CA 1
ATOM 2460 C C . SER B 1 45 ? -3.752 24.328 3.68 1 89.94 45 SER B C 1
ATOM 2462 O O . SER B 1 45 ? -4.105 23.141 3.635 1 89.94 45 SER B O 1
ATOM 2464 N N . LEU B 1 46 ? -3.074 24.859 4.656 1 89.31 46 LEU B N 1
ATOM 2465 C CA . LEU B 1 46 ? -2.551 24.016 5.723 1 89.31 46 LEU B CA 1
ATOM 2466 C C . LEU B 1 46 ? -3.623 23.734 6.77 1 89.31 46 LEU B C 1
ATOM 2468 O O . LEU B 1 46 ? -4.469 24.594 7.043 1 89.31 46 LEU B O 1
ATOM 2472 N N . ILE B 1 47 ? -3.508 22.578 7.289 1 92.69 47 ILE B N 1
ATOM 2473 C CA . ILE B 1 47 ? -4.445 22.25 8.359 1 92.69 47 ILE B CA 1
ATOM 2474 C C . ILE B 1 47 ? -3.676 21.75 9.578 1 92.69 47 ILE B C 1
ATOM 2476 O O . ILE B 1 47 ? -2.607 21.141 9.445 1 92.69 47 ILE B O 1
ATOM 2480 N N . ILE B 1 48 ? -4.211 22.016 10.695 1 90.44 48 ILE B N 1
ATOM 2481 C CA . ILE B 1 48 ? -3.795 21.484 11.984 1 90.44 48 ILE B CA 1
ATOM 2482 C C . ILE B 1 48 ? -5 20.875 12.703 1 90.44 48 ILE B C 1
ATOM 2484 O O . ILE B 1 48 ? -6.141 21.062 12.273 1 90.44 48 ILE B O 1
ATOM 2488 N N . GLY B 1 49 ? -4.691 20.125 13.742 1 93.75 49 GLY B N 1
ATOM 2489 C CA . GLY B 1 49 ? -5.785 19.531 14.492 1 93.75 49 GLY B CA 1
ATOM 2490 C C . GLY B 1 49 ? -5.336 18.422 15.422 1 93.75 49 GLY B C 1
ATOM 2491 O O . GLY B 1 49 ? -4.176 18.375 15.844 1 93.75 49 GLY B O 1
ATOM 2492 N N . ARG B 1 50 ? -6.402 17.641 15.758 1 92.88 50 ARG B N 1
ATOM 2493 C CA . ARG B 1 50 ? -6.152 16.547 16.688 1 92.88 50 ARG B CA 1
ATOM 2494 C C . ARG B 1 50 ? -6.762 15.242 16.156 1 92.88 50 ARG B C 1
ATOM 2496 O O . ARG B 1 50 ? -7.859 15.25 15.594 1 92.88 50 ARG B O 1
ATOM 2503 N N . TYR B 1 51 ? -6.047 14.227 16.312 1 94.94 51 TYR B N 1
ATOM 2504 C CA . TYR B 1 51 ? -6.516 12.883 15.992 1 94.94 51 TYR B CA 1
ATOM 2505 C C . TYR B 1 51 ? -6.566 12.008 17.234 1 94.94 51 TYR B C 1
ATOM 2507 O O . TYR B 1 51 ? -5.566 11.875 17.953 1 94.94 51 TYR B O 1
ATOM 2515 N N . SER B 1 52 ? -7.672 11.445 17.562 1 91.31 52 SER B N 1
ATOM 2516 C CA . SER B 1 52 ? -7.863 10.5 18.656 1 91.31 52 SER B CA 1
ATOM 2517 C C . SER B 1 52 ? -8.203 9.109 18.125 1 91.31 52 SER B C 1
ATOM 2519 O O . SER B 1 52 ? -9.297 8.891 17.609 1 91.31 52 SER B O 1
ATOM 2521 N N . THR B 1 53 ? -7.273 8.227 18.312 1 91.75 53 THR B N 1
ATOM 2522 C CA . THR B 1 53 ? -7.441 6.891 17.75 1 91.75 53 THR B CA 1
ATOM 2523 C C . THR B 1 53 ? -8.305 6.023 18.672 1 91.75 53 THR B C 1
ATOM 2525 O O . THR B 1 53 ? -8.188 6.102 19.891 1 91.75 53 THR B O 1
ATOM 2528 N N . ALA B 1 54 ? -9.172 5.211 18.078 1 86.69 54 ALA B N 1
ATOM 2529 C CA . ALA B 1 54 ? -9.969 4.238 18.812 1 86.69 54 ALA B CA 1
ATOM 2530 C C . ALA B 1 54 ? -9.312 2.863 18.797 1 86.69 54 ALA B C 1
ATOM 2532 O O . ALA B 1 54 ? -9.789 1.935 19.453 1 86.69 54 ALA B O 1
ATOM 2533 N N . VAL B 1 55 ? -8.289 2.709 18.016 1 82.06 55 VAL B N 1
ATOM 2534 C CA . VAL B 1 55 ? -7.668 1.397 17.891 1 82.06 55 VAL B CA 1
ATOM 2535 C C . VAL B 1 55 ? -6.188 1.489 18.25 1 82.06 55 VAL B C 1
ATOM 2537 O O . VAL B 1 55 ? -5.605 2.576 18.234 1 82.06 55 VAL B O 1
ATOM 2540 N N . GLU B 1 56 ? -5.641 0.361 18.75 1 75.88 56 GLU B N 1
ATOM 2541 C CA . GLU B 1 56 ? -4.25 0.336 19.203 1 75.88 56 GLU B CA 1
ATOM 2542 C C . GLU B 1 56 ? -3.535 -0.919 18.703 1 75.88 56 GLU B C 1
ATOM 2544 O O . GLU B 1 56 ? -4.117 -2.006 18.703 1 75.88 56 GLU B O 1
ATOM 2549 N N . SER B 1 57 ? -2.359 -0.63 18.125 1 67.31 57 SER B N 1
ATOM 2550 C CA . SER B 1 57 ? -1.512 -1.761 17.766 1 67.31 57 SER B CA 1
ATOM 2551 C C . SER B 1 57 ? -0.946 -2.449 19 1 67.31 57 SER B C 1
ATOM 2553 O O . SER B 1 57 ? -0.587 -3.627 18.953 1 67.31 57 SER B O 1
ATOM 2555 N N . SER B 1 58 ? -0.689 -1.654 19.969 1 56.66 58 SER B N 1
ATOM 2556 C CA . SER B 1 58 ? -0.206 -2.168 21.234 1 56.66 58 SER B CA 1
ATOM 2557 C C . SER B 1 58 ? -1.025 -1.616 22.406 1 56.66 58 SER B C 1
ATOM 2559 O O . SER B 1 58 ? -1.623 -0.544 22.297 1 56.66 58 SER B O 1
ATOM 2561 N N . GLN B 1 59 ? -1.076 -2.471 23.438 1 53.03 59 GLN B N 1
ATOM 2562 C CA . GLN B 1 59 ? -1.902 -2.166 24.609 1 53.03 59 GLN B CA 1
ATOM 2563 C C . GLN B 1 59 ? -1.633 -0.754 25.125 1 53.03 59 GLN B C 1
ATOM 2565 O O . GLN B 1 59 ? -0.481 -0.381 25.344 1 53.03 59 GLN B O 1
ATOM 2570 N N . GLY B 1 60 ? -2.627 0.069 25.266 1 50.56 60 GLY B N 1
ATOM 2571 C CA . GLY B 1 60 ? -2.592 1.389 25.875 1 50.56 60 GLY B CA 1
ATOM 2572 C C . GLY B 1 60 ? -2.516 2.514 24.859 1 50.56 60 GLY B C 1
ATOM 2573 O O . GLY B 1 60 ? -2.605 3.689 25.219 1 50.56 60 GLY B O 1
ATOM 2574 N N . ALA B 1 61 ? -2.322 2.086 23.656 1 52.53 61 ALA B N 1
ATOM 2575 C CA . ALA B 1 61 ? -2.209 3.133 22.641 1 52.53 61 ALA B CA 1
ATOM 2576 C C . ALA B 1 61 ? -3.572 3.742 22.328 1 52.53 61 ALA B C 1
ATOM 2578 O O . ALA B 1 61 ? -3.656 4.863 21.812 1 52.53 61 ALA B O 1
ATOM 2579 N N . ALA B 1 62 ? -4.613 2.945 22.906 1 58.47 62 ALA B N 1
ATOM 2580 C CA . ALA B 1 62 ? -5.98 3.434 22.75 1 58.47 62 ALA B CA 1
ATOM 2581 C C . ALA B 1 62 ? -6.242 4.641 23.641 1 58.47 62 ALA B C 1
ATOM 2583 O O . ALA B 1 62 ? -5.672 4.75 24.734 1 58.47 62 ALA B O 1
ATOM 2584 N N . SER B 1 63 ? -6.5 5.859 23.047 1 58.22 63 SER B N 1
ATOM 2585 C CA . SER B 1 63 ? -6.852 7.109 23.719 1 58.22 63 SER B CA 1
ATOM 2586 C C . SER B 1 63 ? -5.742 8.148 23.562 1 58.22 63 SER B C 1
ATOM 2588 O O . SER B 1 63 ? -5.742 9.164 24.266 1 58.22 63 SER B O 1
ATOM 2590 N N . ILE B 1 64 ? -4.926 7.727 22.75 1 72.56 64 ILE B N 1
ATOM 2591 C CA . ILE B 1 64 ? -3.857 8.703 22.531 1 72.56 64 ILE B CA 1
ATOM 2592 C C . ILE B 1 64 ? -4.289 9.719 21.484 1 72.56 64 ILE B C 1
ATOM 2594 O O . ILE B 1 64 ? -4.781 9.344 20.406 1 72.56 64 ILE B O 1
ATOM 2598 N N . SER B 1 65 ? -4.336 10.852 21.906 1 80.25 65 SER B N 1
ATOM 2599 C CA . SER B 1 65 ? -4.551 11.977 21 1 80.25 65 SER B CA 1
ATOM 2600 C C . SER B 1 65 ? -3.227 12.578 20.531 1 80.25 65 SER B C 1
ATOM 2602 O O . SER B 1 65 ? -2.291 12.711 21.328 1 80.25 65 SER B O 1
ATOM 2604 N N . SER B 1 66 ? -3.207 12.758 19.266 1 89.25 66 SER B N 1
ATOM 2605 C CA . SER B 1 66 ? -1.993 13.32 18.688 1 89.25 66 SER B CA 1
ATOM 2606 C C . SER B 1 66 ? -2.322 14.422 17.688 1 89.25 66 SER B C 1
ATOM 2608 O O . SER B 1 66 ? -3.455 14.523 17.219 1 89.25 66 SER B O 1
ATOM 2610 N N . ASN B 1 67 ? -1.378 15.266 17.453 1 89.62 67 ASN B N 1
ATOM 2611 C CA . ASN B 1 67 ? -1.571 16.391 16.547 1 89.62 67 ASN B CA 1
ATOM 2612 C C . ASN B 1 67 ? -1.591 15.945 15.094 1 89.62 67 ASN B C 1
ATOM 2614 O O . ASN B 1 67 ? -0.873 15.023 14.711 1 89.62 67 ASN B O 1
ATOM 2618 N N . ILE B 1 68 ? -2.377 16.719 14.328 1 92.38 68 ILE B N 1
ATOM 2619 C CA . ILE B 1 68 ? -2.439 16.547 12.883 1 92.38 68 ILE B CA 1
ATOM 2620 C C . ILE B 1 68 ? -1.76 17.719 12.188 1 92.38 68 ILE B C 1
ATOM 2622 O O . ILE B 1 68 ? -1.912 18.859 12.602 1 92.38 68 ILE B O 1
ATOM 2626 N N . THR B 1 69 ? -0.988 17.406 11.227 1 91.44 69 THR B N 1
ATOM 2627 C CA . THR B 1 69 ? -0.562 18.375 10.227 1 91.44 69 THR B CA 1
ATOM 2628 C C . THR B 1 69 ? -0.912 17.906 8.82 1 91.44 69 THR B C 1
ATOM 2630 O O . THR B 1 69 ? -0.804 16.703 8.523 1 91.44 69 THR B O 1
ATOM 2633 N N . GLY B 1 70 ? -1.351 18.859 8.008 1 94.88 70 GLY B N 1
ATOM 2634 C CA . GLY B 1 70 ? -1.716 18.422 6.676 1 94.88 70 GLY B CA 1
ATOM 2635 C C . GLY B 1 70 ? -2.062 19.562 5.742 1 94.88 70 GLY B C 1
ATOM 2636 O O . GLY B 1 70 ? -1.73 20.719 6.016 1 94.88 70 GLY B O 1
ATOM 2637 N N . ILE B 1 71 ? -2.531 19.172 4.566 1 94.69 71 ILE B N 1
ATOM 2638 C CA . ILE B 1 71 ? -2.908 20.109 3.514 1 94.69 71 ILE B CA 1
ATOM 2639 C C . ILE B 1 71 ? -4.27 19.734 2.943 1 94.69 71 ILE B C 1
ATOM 2641 O O . ILE B 1 71 ? -4.578 18.547 2.797 1 94.69 71 ILE B O 1
ATOM 2645 N N . ILE B 1 72 ? -5.09 20.734 2.711 1 93.81 72 ILE B N 1
ATOM 2646 C CA . ILE B 1 72 ? -6.332 20.578 1.958 1 93.81 72 ILE B CA 1
ATOM 2647 C C . ILE B 1 72 ? -6.289 21.453 0.705 1 93.81 72 ILE B C 1
ATOM 2649 O O . ILE B 1 72 ? -5.836 22.594 0.751 1 93.81 72 ILE B O 1
ATOM 2653 N N . ARG B 1 73 ? -6.738 20.875 -0.375 1 92.81 73 ARG B N 1
ATOM 2654 C CA . ARG B 1 73 ? -6.863 21.625 -1.62 1 92.81 73 ARG B CA 1
ATOM 2655 C C . ARG B 1 73 ? -8.242 21.438 -2.24 1 92.81 73 ARG B C 1
ATOM 2657 O O . ARG B 1 73 ? -8.609 20.312 -2.6 1 92.81 73 ARG B O 1
ATOM 2664 N N . ASN B 1 74 ? -8.93 22.5 -2.402 1 90.44 74 ASN B N 1
ATOM 2665 C CA . ASN B 1 74 ? -10.195 22.438 -3.129 1 90.44 74 ASN B CA 1
ATOM 2666 C C . ASN B 1 74 ? -9.969 22.203 -4.617 1 90.44 74 ASN B C 1
ATOM 2668 O O . ASN B 1 74 ? -9.07 22.797 -5.223 1 90.44 74 ASN B O 1
ATOM 2672 N N . VAL B 1 75 ? -10.797 21.281 -5.102 1 85.75 75 VAL B N 1
ATOM 2673 C CA . VAL B 1 75 ? -10.711 21.016 -6.531 1 85.75 75 VAL B CA 1
ATOM 2674 C C . VAL B 1 75 ? -11.742 21.875 -7.273 1 85.75 75 VAL B C 1
ATOM 2676 O O . VAL B 1 75 ? -12.953 21.688 -7.109 1 85.75 75 VAL B O 1
ATOM 2679 N N . GLU B 1 76 ? -11.516 22.891 -7.816 1 71.88 76 GLU B N 1
ATOM 2680 C CA . GLU B 1 76 ? -12.359 23.938 -8.391 1 71.88 76 GLU B CA 1
ATOM 2681 C C . GLU B 1 76 ? -13.156 23.406 -9.578 1 71.88 76 GLU B C 1
ATOM 2683 O O . GLU B 1 76 ? -14.305 23.812 -9.797 1 71.88 76 GLU B O 1
ATOM 2688 N N . ASN B 1 77 ? -12.664 22.719 -10.492 1 61.97 77 ASN B N 1
ATOM 2689 C CA . ASN B 1 77 ? -13.305 22.484 -11.781 1 61.97 77 ASN B CA 1
ATOM 2690 C C . ASN B 1 77 ? -14.289 21.312 -11.711 1 61.97 77 ASN B C 1
ATOM 2692 O O . ASN B 1 77 ? -14.703 20.797 -12.742 1 61.97 77 ASN B O 1
ATOM 2696 N N . SER B 1 78 ? -14.648 20.984 -10.492 1 59.94 78 SER B N 1
ATOM 2697 C CA . SER B 1 78 ? -15.641 19.922 -10.477 1 59.94 78 SER B CA 1
ATOM 2698 C C . SER B 1 78 ? -17.016 20.438 -10.078 1 59.94 78 SER B C 1
ATOM 2700 O O . SER B 1 78 ? -17.141 21.203 -9.125 1 59.94 78 SER B O 1
ATOM 2702 N N . ALA B 1 79 ? -17.969 20.547 -11.047 1 61.06 79 ALA B N 1
ATOM 2703 C CA . ALA B 1 79 ? -19.344 20.953 -10.789 1 61.06 79 ALA B CA 1
ATOM 2704 C C . ALA B 1 79 ? -19.844 20.391 -9.461 1 61.06 79 ALA B C 1
ATOM 2706 O O . ALA B 1 79 ? -20.656 21.031 -8.781 1 61.06 79 ALA B O 1
ATOM 2707 N N . GLU B 1 80 ? -19.312 19.25 -9.125 1 71.81 80 GLU B N 1
ATOM 2708 C CA . GLU B 1 80 ? -19.812 18.578 -7.941 1 71.81 80 GLU B CA 1
ATOM 2709 C C . GLU B 1 80 ? -18.969 18.891 -6.711 1 71.81 80 GLU B C 1
ATOM 2711 O O . GLU B 1 80 ? -19.375 18.625 -5.582 1 71.81 80 GLU B O 1
ATOM 2716 N N . GLY B 1 81 ? -17.953 19.703 -6.98 1 79.88 81 GLY B N 1
ATOM 2717 C CA . GLY B 1 81 ? -17.125 20.078 -5.844 1 79.88 81 GLY B CA 1
ATOM 2718 C C . GLY B 1 81 ? -16.297 18.922 -5.312 1 79.88 81 GLY B C 1
ATOM 2719 O O . GLY B 1 81 ? -16.344 17.812 -5.844 1 79.88 81 GLY B O 1
ATOM 2720 N N . GLY B 1 82 ? -15.359 19.156 -4.5 1 92.5 82 GLY B N 1
ATOM 2721 C CA . GLY B 1 82 ? -14.5 18.188 -3.834 1 92.5 82 GLY B CA 1
ATOM 2722 C C . GLY B 1 82 ? -13.172 18.781 -3.393 1 92.5 82 GLY B C 1
ATOM 2723 O O . GLY B 1 82 ? -12.852 19.922 -3.73 1 92.5 82 GLY B O 1
ATOM 2724 N N . SER B 1 83 ? -12.547 18.062 -2.545 1 94.75 83 SER B N 1
ATOM 2725 C CA . SER B 1 83 ? -11.25 18.5 -2.043 1 94.75 83 SER B CA 1
ATOM 2726 C C . SER B 1 83 ? -10.297 17.312 -1.887 1 94.75 83 SER B C 1
ATOM 2728 O O . SER B 1 83 ? -10.734 16.188 -1.638 1 94.75 83 SER B O 1
ATOM 2730 N N . LEU B 1 84 ? -9.047 17.609 -2.121 1 95.94 84 LEU B N 1
ATOM 2731 C CA . LEU B 1 84 ? -7.977 16.688 -1.734 1 95.94 84 LEU B CA 1
ATOM 2732 C C . LEU B 1 84 ? -7.52 16.953 -0.305 1 95.94 84 LEU B C 1
ATOM 2734 O O . LEU B 1 84 ? -7.445 18.109 0.118 1 95.94 84 LEU B O 1
ATOM 2738 N N . VAL B 1 85 ? -7.234 15.93 0.371 1 96.44 85 VAL B N 1
ATOM 2739 C CA . VAL B 1 85 ? -6.766 16.094 1.744 1 96.44 85 VAL B CA 1
ATOM 2740 C C . VAL B 1 85 ? -5.648 15.094 2.031 1 96.44 85 VAL B C 1
ATOM 2742 O O . VAL B 1 85 ? -5.715 13.938 1.604 1 96.44 85 VAL B O 1
ATOM 2745 N N . ALA B 1 86 ? -4.59 15.469 2.602 1 97.94 86 ALA B N 1
ATOM 2746 C CA . ALA B 1 86 ? -3.529 14.633 3.158 1 97.94 86 ALA B CA 1
ATOM 2747 C C . ALA B 1 86 ? -3.107 15.133 4.539 1 97.94 86 ALA B C 1
ATOM 2749 O O . ALA B 1 86 ? -3.014 16.344 4.77 1 97.94 86 ALA B O 1
ATOM 2750 N N . PHE B 1 87 ? -2.846 14.195 5.461 1 96.12 87 PHE B N 1
ATOM 2751 C CA . PHE B 1 87 ? -2.404 14.594 6.793 1 96.12 87 PHE B CA 1
ATOM 2752 C C . PHE B 1 87 ? -1.599 13.477 7.453 1 96.12 87 PHE B C 1
ATOM 2754 O O . PHE B 1 87 ? -1.608 12.336 6.984 1 96.12 87 PHE B O 1
ATOM 2761 N N . ASN B 1 88 ? -0.892 13.859 8.453 1 94.81 88 ASN B N 1
ATOM 2762 C CA . ASN B 1 88 ? -0.035 12.93 9.172 1 94.81 88 ASN B CA 1
ATOM 2763 C C . ASN B 1 88 ? -0.267 13.008 10.68 1 94.81 88 ASN B C 1
ATOM 2765 O O . ASN B 1 88 ? -0.688 14.047 11.195 1 94.81 88 ASN B O 1
ATOM 2769 N N . VAL B 1 89 ? 0.005 11.953 11.32 1 93.06 89 VAL B N 1
ATOM 2770 C CA . VAL B 1 89 ? 0.011 11.852 12.773 1 93.06 89 VAL B CA 1
ATOM 2771 C C . VAL B 1 89 ? 1.235 11.07 13.234 1 93.06 89 VAL B C 1
ATOM 2773 O O . VAL B 1 89 ? 1.548 10.016 12.68 1 93.06 89 VAL B O 1
ATOM 2776 N N . LEU B 1 90 ? 1.99 11.609 14.133 1 89.81 90 LEU B N 1
ATOM 2777 C CA . LEU B 1 90 ? 3.057 10.883 14.82 1 89.81 90 LEU B CA 1
ATOM 2778 C C . LEU B 1 90 ? 2.537 10.219 16.094 1 89.81 90 LEU B C 1
ATOM 2780 O O . LEU B 1 90 ? 1.855 10.859 16.891 1 89.81 90 LEU B O 1
ATOM 2784 N N . TRP B 1 91 ? 2.881 8.969 16.156 1 88.56 91 TRP B N 1
ATOM 2785 C CA . TRP B 1 91 ? 2.463 8.211 17.328 1 88.56 91 TRP B CA 1
ATOM 2786 C C . TRP B 1 91 ? 3.658 7.879 18.219 1 88.56 91 TRP B C 1
ATOM 2788 O O . TRP B 1 91 ? 4.766 7.652 17.719 1 88.56 91 TRP B O 1
ATOM 2798 N N . ASN B 1 92 ? 3.375 7.809 19.594 1 85.75 92 ASN B N 1
ATOM 2799 C CA . ASN B 1 92 ? 4.344 7.309 20.562 1 85.75 92 ASN B CA 1
ATOM 2800 C C . ASN B 1 92 ? 5.719 7.93 20.359 1 85.75 92 ASN B C 1
ATOM 2802 O O . ASN B 1 92 ? 6.711 7.215 20.188 1 85.75 92 ASN B O 1
ATOM 2806 N N . ASN B 1 93 ? 5.703 9.227 20.297 1 81.06 93 ASN B N 1
ATOM 2807 C CA . ASN B 1 93 ? 6.941 9.984 20.172 1 81.06 93 ASN B CA 1
ATOM 2808 C C . ASN B 1 93 ? 7.723 9.578 18.922 1 81.06 93 ASN B C 1
ATOM 2810 O O . ASN B 1 93 ? 8.93 9.344 18.984 1 81.06 93 ASN B O 1
ATOM 2814 N N . GLY B 1 94 ? 6.957 9.289 17.938 1 85.94 94 GLY B N 1
ATOM 2815 C CA . GLY B 1 94 ? 7.59 9.055 16.656 1 85.94 94 GLY B CA 1
ATOM 2816 C C . GLY B 1 94 ? 7.988 7.609 16.422 1 85.94 94 GLY B C 1
ATOM 2817 O O . GLY B 1 94 ? 8.586 7.277 15.406 1 85.94 94 GLY B O 1
ATOM 2818 N N . ARG B 1 95 ? 7.777 6.723 17.312 1 88.62 95 ARG B N 1
ATOM 2819 C CA . ARG B 1 95 ? 8.094 5.316 17.078 1 88.62 95 ARG B CA 1
ATOM 2820 C C . ARG B 1 95 ? 7.25 4.734 15.953 1 88.62 95 ARG B C 1
ATOM 2822 O O . ARG B 1 95 ? 7.574 3.678 15.406 1 88.62 95 ARG B O 1
ATOM 2829 N N . SER B 1 96 ? 6.156 5.41 15.703 1 91.12 96 SER B N 1
ATOM 2830 C CA . SER B 1 96 ? 5.359 5.141 14.516 1 91.12 96 SER B CA 1
ATOM 2831 C C . SER B 1 96 ? 4.68 6.41 14 1 91.12 96 SER B C 1
ATOM 2833 O O . SER B 1 96 ? 4.629 7.418 14.711 1 91.12 96 SER B O 1
ATOM 2835 N N . LEU B 1 97 ? 4.281 6.406 12.789 1 92.88 97 LEU B N 1
ATOM 2836 C CA . LEU B 1 97 ? 3.588 7.535 12.18 1 92.88 97 LEU B CA 1
ATOM 2837 C C . LEU B 1 97 ? 2.684 7.066 11.047 1 92.88 97 LEU B C 1
ATOM 2839 O O . LEU B 1 97 ? 2.967 6.059 10.391 1 92.88 97 LEU B O 1
ATOM 2843 N N . THR B 1 98 ? 1.614 7.746 10.836 1 95.19 98 THR B N 1
ATOM 2844 C CA . THR B 1 98 ? 0.663 7.445 9.773 1 95.19 98 THR B CA 1
ATOM 2845 C C . THR B 1 98 ? 0.505 8.633 8.828 1 95.19 98 THR B C 1
ATOM 2847 O O . THR B 1 98 ? 0.436 9.781 9.281 1 95.19 98 THR B O 1
ATOM 2850 N N . SER B 1 99 ? 0.517 8.391 7.582 1 96.19 99 SER B N 1
ATOM 2851 C CA . SER B 1 99 ? 0.107 9.359 6.57 1 96.19 99 SER B CA 1
ATOM 2852 C C . SER B 1 99 ? -1.181 8.922 5.879 1 96.19 99 SER B C 1
ATOM 2854 O O . SER B 1 99 ? -1.267 7.805 5.367 1 96.19 99 SER B O 1
ATOM 2856 N N . TRP B 1 100 ? -2.195 9.789 5.879 1 98 100 TRP B N 1
ATOM 2857 C CA . TRP B 1 100 ? -3.428 9.602 5.125 1 98 100 TRP B CA 1
ATOM 2858 C C . TRP B 1 100 ? -3.438 10.484 3.875 1 98 100 TRP B C 1
ATOM 2860 O O . TRP B 1 100 ? -3.031 11.648 3.924 1 98 100 TRP B O 1
ATOM 2870 N N . VAL B 1 101 ? -3.861 9.953 2.752 1 98.5 101 VAL B N 1
ATOM 2871 C CA . VAL B 1 101 ? -4.152 10.727 1.548 1 98.5 101 VAL B CA 1
ATOM 2872 C C . VAL B 1 101 ? -5.547 10.375 1.034 1 98.5 101 VAL B C 1
ATOM 2874 O O . VAL B 1 101 ? -5.965 9.211 1.1 1 98.5 101 VAL B O 1
ATOM 2877 N N . GLY B 1 102 ? -6.223 11.422 0.525 1 98.06 102 GLY B N 1
ATOM 2878 C CA . GLY B 1 102 ? -7.555 11.102 0.038 1 98.06 102 GLY B CA 1
ATOM 2879 C C . GLY B 1 102 ? -8.297 12.305 -0.51 1 98.06 102 GLY B C 1
ATOM 2880 O O . GLY B 1 102 ? -7.68 13.305 -0.889 1 98.06 102 GLY B O 1
ATOM 2881 N N . GLU B 1 103 ? -9.617 12.109 -0.638 1 97.25 103 GLU B N 1
ATOM 2882 C CA . GLU B 1 103 ? -10.492 13.164 -1.134 1 97.25 103 GLU B CA 1
ATOM 2883 C C . GLU B 1 103 ? -11.797 13.227 -0.335 1 97.25 103 GLU B C 1
ATOM 2885 O O . GLU B 1 103 ? -12.203 12.234 0.271 1 97.25 103 GLU B O 1
ATOM 2890 N N . CYS B 1 104 ? -12.328 14.398 -0.293 1 96.44 104 CYS B N 1
ATOM 2891 C CA . CYS B 1 104 ? -13.695 14.602 0.161 1 96.44 104 CYS B CA 1
ATOM 2892 C C . CYS B 1 104 ? -14.633 14.844 -1.018 1 96.44 104 CYS B C 1
ATOM 2894 O O . CYS B 1 104 ? -14.375 15.719 -1.847 1 96.44 104 CYS B O 1
ATOM 2896 N N . ILE B 1 105 ? -15.633 14.039 -1.106 1 94.81 105 ILE B N 1
ATOM 2897 C CA . ILE B 1 105 ? -16.672 14.234 -2.105 1 94.81 105 ILE B CA 1
ATOM 2898 C C . ILE B 1 105 ? -18.047 14.023 -1.469 1 94.81 105 ILE B C 1
ATOM 2900 O O . ILE B 1 105 ? -18.156 13.422 -0.394 1 94.81 105 ILE B O 1
ATOM 2904 N N . SER B 1 106 ? -18.984 14.594 -2.104 1 92.44 106 SER B N 1
ATOM 2905 C CA . SER B 1 106 ? -20.375 14.414 -1.675 1 92.44 106 SER B CA 1
ATOM 2906 C C . SER B 1 106 ? -21.109 13.438 -2.588 1 92.44 106 SER B C 1
ATOM 2908 O O . SER B 1 106 ? -21.172 13.648 -3.801 1 92.44 106 SER B O 1
ATOM 2910 N N . CYS B 1 107 ? -21.547 12.328 -1.967 1 88.88 107 CYS B N 1
ATOM 2911 C CA . CYS B 1 107 ? -22.359 11.352 -2.676 1 88.88 107 CYS B CA 1
ATOM 2912 C C . CYS B 1 107 ? -23.781 11.312 -2.107 1 88.88 107 CYS B C 1
ATOM 2914 O O . CYS B 1 107 ? -23.969 11.008 -0.928 1 88.88 107 CYS B O 1
ATOM 2916 N N . ASN B 1 108 ? -24.797 11.578 -2.896 1 88.38 108 ASN B N 1
ATOM 2917 C CA . ASN B 1 108 ? -26.188 11.641 -2.459 1 88.38 108 ASN B CA 1
ATOM 2918 C C . ASN B 1 108 ? -26.375 12.609 -1.298 1 88.38 108 ASN B C 1
ATOM 2920 O O . ASN B 1 108 ? -27.016 12.281 -0.298 1 88.38 108 ASN B O 1
ATOM 2924 N N . GLY B 1 109 ? -25.625 13.695 -1.325 1 88.12 109 GLY B N 1
ATOM 2925 C CA . GLY B 1 109 ? -25.781 14.781 -0.366 1 88.12 109 GLY B CA 1
ATOM 2926 C C . GLY B 1 109 ? -24.969 14.578 0.902 1 88.12 109 GLY B C 1
ATOM 2927 O O . GLY B 1 109 ? -25.047 15.391 1.825 1 88.12 109 GLY B O 1
ATOM 2928 N N . VAL B 1 110 ? -24.266 13.484 0.965 1 91.69 110 VAL B N 1
ATOM 2929 C CA . VAL B 1 110 ? -23.5 13.195 2.17 1 91.69 110 VAL B CA 1
ATOM 2930 C C . VAL B 1 110 ? -22.016 13.344 1.88 1 91.69 110 VAL B C 1
ATOM 2932 O O . VAL B 1 110 ? -21.469 12.68 0.987 1 91.69 110 VAL B O 1
ATOM 2935 N N . GLU B 1 111 ? -21.375 14.188 2.623 1 94.06 111 GLU B N 1
ATOM 2936 C CA . GLU B 1 111 ? -19.938 14.367 2.494 1 94.06 111 GLU B CA 1
ATOM 2937 C C . GLU B 1 111 ? -19.172 13.25 3.195 1 94.06 111 GLU B C 1
ATOM 2939 O O . GLU B 1 111 ? -19.484 12.906 4.34 1 94.06 111 GLU B O 1
ATOM 2944 N N . LYS B 1 112 ? -18.25 12.703 2.508 1 96.69 112 LYS B N 1
ATOM 2945 C CA . LYS B 1 112 ? -17.344 11.711 3.076 1 96.69 112 LYS B CA 1
ATOM 2946 C C . LYS B 1 112 ? -15.898 11.984 2.666 1 96.69 112 LYS B C 1
ATOM 2948 O O . LYS B 1 112 ? -15.641 12.414 1.538 1 96.69 112 LYS B O 1
ATOM 2953 N N . ILE B 1 113 ? -15.031 11.789 3.598 1 97.38 113 ILE B N 1
ATOM 2954 C CA . ILE B 1 113 ? -13.609 11.789 3.27 1 97.38 113 ILE B CA 1
ATOM 2955 C C . ILE B 1 113 ? -13.117 10.359 3.082 1 97.38 113 ILE B C 1
ATOM 2957 O O . ILE B 1 113 ? -13.086 9.578 4.035 1 97.38 113 ILE B O 1
ATOM 2961 N N . HIS B 1 114 ? -12.781 9.984 1.884 1 97.88 114 HIS B N 1
ATOM 2962 C CA . HIS B 1 114 ? -12.219 8.68 1.562 1 97.88 114 HIS B CA 1
ATOM 2963 C C . HIS B 1 114 ? -10.688 8.727 1.558 1 97.88 114 HIS B C 1
ATOM 2965 O O . HIS B 1 114 ? -10.086 9.453 0.769 1 97.88 114 HIS B O 1
ATOM 2971 N N . THR B 1 115 ? -10.047 7.91 2.449 1 98.44 115 THR B N 1
ATOM 2972 C CA . THR B 1 115 ? -8.594 7.973 2.527 1 98.44 115 THR B CA 1
ATOM 2973 C C . THR B 1 115 ? -7.98 6.578 2.416 1 98.44 115 THR B C 1
ATOM 2975 O O . THR B 1 115 ? -8.656 5.578 2.666 1 98.44 115 THR B O 1
ATOM 2978 N N . THR B 1 116 ? -6.801 6.457 1.948 1 98.56 116 THR B N 1
ATOM 2979 C CA . THR B 1 116 ? -5.84 5.379 2.137 1 98.56 116 THR B CA 1
ATOM 2980 C C . THR B 1 116 ? -4.672 5.836 3.006 1 98.56 116 THR B C 1
ATOM 2982 O O . THR B 1 116 ? -4.23 6.984 2.904 1 98.56 116 THR B O 1
ATOM 2985 N N . TRP B 1 117 ? -4.191 4.938 3.873 1 98.25 117 TRP B N 1
ATOM 2986 C CA . TRP B 1 117 ? -3.119 5.363 4.766 1 98.25 117 TRP B CA 1
ATOM 2987 C C . TRP B 1 117 ? -2.014 4.316 4.828 1 98.25 117 TRP B C 1
ATOM 2989 O O . TRP B 1 117 ? -2.252 3.137 4.555 1 98.25 117 TRP B O 1
ATOM 2999 N N . VAL B 1 118 ? -0.815 4.746 5.148 1 97.75 118 VAL B N 1
ATOM 3000 C CA . VAL B 1 118 ? 0.299 3.891 5.543 1 97.75 118 VAL B CA 1
ATOM 3001 C C . VAL B 1 118 ? 0.712 4.211 6.98 1 97.75 118 VAL B C 1
ATOM 3003 O O . VAL B 1 118 ? 0.76 5.379 7.371 1 97.75 118 VAL B O 1
ATOM 3006 N N . LEU B 1 119 ? 0.876 3.207 7.766 1 95.75 119 LEU B N 1
ATOM 3007 C CA . LEU B 1 119 ? 1.436 3.283 9.109 1 95.75 119 LEU B CA 1
ATOM 3008 C C . LEU B 1 119 ? 2.826 2.658 9.156 1 95.75 119 LEU B C 1
ATOM 3010 O O . LEU B 1 119 ? 2.977 1.451 8.953 1 95.75 119 LEU B O 1
ATOM 3014 N N . ARG B 1 120 ? 3.781 3.457 9.359 1 95 120 ARG B N 1
ATOM 3015 C CA . ARG B 1 120 ? 5.156 2.98 9.477 1 95 120 ARG B CA 1
ATOM 3016 C C . ARG B 1 120 ? 5.59 2.932 10.938 1 95 120 ARG B C 1
ATOM 3018 O O . ARG B 1 120 ? 5.367 3.883 11.688 1 95 120 ARG B O 1
ATOM 3025 N N . SER B 1 121 ? 6.199 1.884 11.32 1 93.5 121 SER B N 1
ATOM 3026 C CA . SER B 1 121 ? 6.684 1.708 12.688 1 93.5 121 SER B CA 1
ATOM 3027 C C . SER B 1 121 ? 8.195 1.492 12.719 1 93.5 121 SER B C 1
ATOM 3029 O O . SER B 1 121 ? 8.75 0.844 11.828 1 93.5 121 SER B O 1
ATOM 3031 N N . LEU B 1 122 ? 8.742 2.057 13.766 1 90.38 122 LEU B N 1
ATOM 3032 C CA . LEU B 1 122 ? 10.148 1.778 14.023 1 90.38 122 LEU B CA 1
ATOM 3033 C C . LEU B 1 122 ? 10.359 0.313 14.391 1 90.38 122 LEU B C 1
ATOM 3035 O O . LEU B 1 122 ? 9.688 -0.207 15.289 1 90.38 122 LEU B O 1
ATOM 3039 N N . LYS B 1 123 ? 11.195 -0.324 13.609 1 91.5 123 LYS B N 1
ATOM 3040 C CA . LYS B 1 123 ? 11.492 -1.735 13.852 1 91.5 123 LYS B CA 1
ATOM 3041 C C . LYS B 1 123 ? 12.992 -1.98 13.914 1 91.5 123 LYS B C 1
ATOM 3043 O O . LYS B 1 123 ? 13.781 -1.207 13.359 1 91.5 123 LYS B O 1
ATOM 3048 N N . GLU B 1 124 ? 13.344 -3.029 14.688 1 89 124 GLU B N 1
ATOM 3049 C CA . GLU B 1 124 ? 14.727 -3.504 14.586 1 89 124 GLU B CA 1
ATOM 3050 C C . GLU B 1 124 ? 15.023 -4.027 13.18 1 89 124 GLU B C 1
ATOM 3052 O O . GLU B 1 124 ? 14.109 -4.332 12.422 1 89 124 GLU B O 1
ATOM 3057 N N . ASN B 1 125 ? 16.25 -4.137 12.922 1 86.5 125 ASN B N 1
ATOM 3058 C CA . ASN B 1 125 ? 16.703 -4.434 11.57 1 86.5 125 ASN B CA 1
ATOM 3059 C C . ASN B 1 125 ? 16.078 -5.719 11.039 1 86.5 125 ASN B C 1
ATOM 3061 O O . ASN B 1 125 ? 15.555 -5.746 9.922 1 86.5 125 ASN B O 1
ATOM 3065 N N . ARG B 1 126 ? 16.109 -6.773 11.773 1 86.88 126 ARG B N 1
ATOM 3066 C CA . ARG B 1 126 ? 15.641 -8.07 11.312 1 86.88 126 ARG B CA 1
ATOM 3067 C C . ARG B 1 126 ? 14.141 -8.039 11.039 1 86.88 126 ARG B C 1
ATOM 3069 O O . ARG B 1 126 ? 13.602 -8.922 10.367 1 86.88 126 ARG B O 1
ATOM 3076 N N . LYS B 1 127 ? 13.445 -7.039 11.547 1 90.75 127 LYS B N 1
ATOM 3077 C CA . LYS B 1 127 ? 11.992 -6.969 11.414 1 90.75 127 LYS B CA 1
ATOM 3078 C C . LYS B 1 127 ? 11.578 -5.777 10.555 1 90.75 127 LYS B C 1
ATOM 3080 O O . LYS B 1 127 ? 10.383 -5.5 10.406 1 90.75 127 LYS B O 1
ATOM 3085 N N . LYS B 1 128 ? 12.516 -5.078 9.953 1 91.56 128 LYS B N 1
ATOM 3086 C CA . LYS B 1 128 ? 12.242 -3.883 9.164 1 91.56 128 LYS B CA 1
ATOM 3087 C C . LYS B 1 128 ? 11.367 -4.211 7.953 1 91.56 128 LYS B C 1
ATOM 3089 O O . LYS B 1 128 ? 10.641 -3.354 7.453 1 91.56 128 LYS B O 1
ATOM 3094 N N . TRP B 1 129 ? 11.422 -5.453 7.496 1 92.44 129 TRP B N 1
ATOM 3095 C CA . TRP B 1 129 ? 10.641 -5.844 6.328 1 92.44 129 TRP B CA 1
ATOM 3096 C C . TRP B 1 129 ? 9.148 -5.738 6.613 1 92.44 129 TRP B C 1
ATOM 3098 O O . TRP B 1 129 ? 8.336 -5.648 5.691 1 92.44 129 TRP B O 1
ATOM 3108 N N . MET B 1 130 ? 8.711 -5.738 7.871 1 93.81 130 MET B N 1
ATOM 3109 C CA . MET B 1 130 ? 7.297 -5.656 8.211 1 93.81 130 MET B CA 1
ATOM 3110 C C . MET B 1 130 ? 6.977 -4.32 8.883 1 93.81 130 MET B C 1
ATOM 3112 O O . MET B 1 130 ? 6.113 -4.254 9.758 1 93.81 130 MET B O 1
ATOM 3116 N N . SER B 1 131 ? 7.656 -3.221 8.508 1 94.25 131 SER B N 1
ATOM 3117 C CA . SER B 1 131 ? 7.539 -1.943 9.203 1 94.25 131 SER B CA 1
ATOM 3118 C C . SER B 1 131 ? 6.32 -1.162 8.727 1 94.25 131 SER B C 1
ATOM 3120 O O . SER B 1 131 ? 5.91 -0.191 9.367 1 94.25 131 SER B O 1
ATOM 3122 N N . THR B 1 132 ? 5.723 -1.499 7.613 1 96.62 132 THR B N 1
ATOM 3123 C CA . THR B 1 132 ? 4.727 -0.613 7.023 1 96.62 132 THR B CA 1
ATOM 3124 C C . THR B 1 132 ? 3.396 -1.34 6.844 1 96.62 132 THR B C 1
ATOM 3126 O O . THR B 1 132 ? 3.318 -2.33 6.113 1 96.62 132 THR B O 1
ATOM 3129 N N . LEU B 1 133 ? 2.414 -0.877 7.484 1 97.44 133 LEU B N 1
ATOM 3130 C CA . LEU B 1 133 ? 1.034 -1.302 7.273 1 97.44 133 LEU B CA 1
ATOM 3131 C C . LEU B 1 133 ? 0.327 -0.381 6.285 1 97.44 133 LEU B C 1
ATOM 3133 O O . LEU B 1 133 ? 0.664 0.801 6.18 1 97.44 133 LEU B O 1
ATOM 3137 N N . ILE B 1 134 ? -0.615 -0.9 5.559 1 97.88 134 ILE B N 1
ATOM 3138 C CA . ILE B 1 134 ? -1.421 -0.11 4.633 1 97.88 134 ILE B CA 1
ATOM 3139 C C . ILE B 1 134 ? -2.891 -0.497 4.77 1 97.88 134 ILE B C 1
ATOM 3141 O O . ILE B 1 134 ? -3.217 -1.672 4.957 1 97.88 134 ILE B O 1
ATOM 3145 N N . ASN B 1 135 ? -3.77 0.449 4.707 1 97.94 135 ASN B N 1
ATOM 3146 C CA . ASN B 1 135 ? -5.211 0.224 4.762 1 97.94 135 ASN B CA 1
ATOM 3147 C C . ASN B 1 135 ? -5.988 1.473 4.359 1 97.94 135 ASN B C 1
ATOM 3149 O O . ASN B 1 135 ? -5.438 2.375 3.729 1 97.94 135 ASN B O 1
ATOM 3153 N N . GLU B 1 136 ? -7.332 1.44 4.57 1 97.75 136 GLU B N 1
ATOM 3154 C CA . GLU B 1 136 ? -8.211 2.531 4.156 1 97.75 136 GLU B CA 1
ATOM 3155 C C . GLU B 1 136 ? -9.094 2.996 5.309 1 97.75 136 GLU B C 1
ATOM 3157 O O . GLU B 1 136 ? -9.461 2.201 6.18 1 97.75 136 GLU B O 1
ATOM 3162 N N . ASP B 1 137 ? -9.406 4.285 5.332 1 97.38 137 ASP B N 1
ATOM 3163 C CA . ASP B 1 137 ? -10.391 4.863 6.242 1 97.38 137 ASP B CA 1
ATOM 3164 C C . ASP B 1 137 ? -11.367 5.766 5.496 1 97.38 137 ASP B C 1
ATOM 3166 O O . ASP B 1 137 ? -10.977 6.477 4.566 1 97.38 137 ASP B O 1
ATOM 3170 N N . THR B 1 138 ? -12.539 5.699 5.934 1 97.19 138 THR B N 1
ATOM 3171 C CA . THR B 1 138 ? -13.555 6.66 5.516 1 97.19 138 THR B CA 1
ATOM 3172 C C . THR B 1 138 ? -14.07 7.457 6.711 1 97.19 138 THR B C 1
ATOM 3174 O O . THR B 1 138 ? -14.367 6.883 7.762 1 97.19 138 THR B O 1
ATOM 3177 N N . PHE B 1 139 ? -14.148 8.75 6.555 1 97.25 139 PHE B N 1
ATOM 3178 C CA . PHE B 1 139 ? -14.578 9.625 7.637 1 97.25 139 PHE B CA 1
ATOM 3179 C C . PHE B 1 139 ? -15.922 10.281 7.309 1 97.25 139 PHE B C 1
ATOM 3181 O O . PHE B 1 139 ? -16.156 10.664 6.16 1 97.25 139 PHE B O 1
ATOM 3188 N N . TRP B 1 140 ? -16.688 10.453 8.32 1 96 140 TRP B N 1
ATOM 3189 C CA . TRP B 1 140 ? -17.969 11.156 8.273 1 96 140 TRP B CA 1
ATOM 3190 C C . TRP B 1 140 ? -17.984 12.328 9.25 1 96 140 TRP B C 1
ATOM 3192 O O . TRP B 1 140 ? -17.391 12.242 10.336 1 96 140 TRP B O 1
ATOM 3202 N N . ARG B 1 141 ? -18.766 13.344 8.844 1 94.94 141 ARG B N 1
ATOM 3203 C CA . ARG B 1 141 ? -18.922 14.445 9.789 1 94.94 141 ARG B CA 1
ATOM 3204 C C . ARG B 1 141 ? -19.672 13.977 11.039 1 94.94 141 ARG B C 1
ATOM 3206 O O . ARG B 1 141 ? -20.641 13.219 10.953 1 94.94 141 ARG B O 1
ATOM 3213 N N . VAL B 1 142 ? -19.156 14.18 12.156 1 88.5 142 VAL B N 1
ATOM 3214 C CA . VAL B 1 142 ? -19.844 13.859 13.406 1 88.5 142 VAL B CA 1
ATOM 3215 C C . VAL B 1 142 ? -20.922 14.914 13.68 1 88.5 142 VAL B C 1
ATOM 3217 O O . VAL B 1 142 ? -20.625 16.109 13.773 1 88.5 142 VAL B O 1
ATOM 3220 N N . ASP B 1 143 ? -22.016 14.781 12.914 1 68.25 143 ASP B N 1
ATOM 3221 C CA . ASP B 1 143 ? -23.125 15.578 13.438 1 68.25 143 ASP B CA 1
ATOM 3222 C C . ASP B 1 143 ? -23.625 15.023 14.773 1 68.25 143 ASP B C 1
ATOM 3224 O O . ASP B 1 143 ? -23.469 13.836 15.047 1 68.25 143 ASP B O 1
ATOM 3228 N N . ARG B 1 144 ? -23.938 15.828 15.875 1 47.75 144 ARG B N 1
ATOM 3229 C CA . ARG B 1 144 ? -24.469 15.312 17.141 1 47.75 144 ARG B CA 1
ATOM 3230 C C . ARG B 1 144 ? -25.375 14.109 16.906 1 47.75 144 ARG B C 1
ATOM 3232 O O . ARG B 1 144 ? -25.703 13.391 17.844 1 47.75 144 ARG B O 1
ATOM 3239 N N . THR B 1 145 ? -26.125 13.922 15.82 1 42.59 145 THR B N 1
ATOM 3240 C CA . THR B 1 145 ? -27.156 12.898 15.945 1 42.59 145 THR B CA 1
ATOM 3241 C C . THR B 1 145 ? -26.641 11.555 15.453 1 42.59 145 THR B C 1
ATOM 3243 O O . THR B 1 145 ? -26.812 10.531 16.125 1 42.59 145 THR B O 1
ATOM 3246 N N . SER B 1 146 ? -26.719 11.133 14.094 1 41.88 146 SER B N 1
ATOM 3247 C CA . SER B 1 146 ? -27 9.781 13.617 1 41.88 146 SER B CA 1
ATOM 3248 C C . SER B 1 146 ? -25.703 9.055 13.242 1 41.88 146 SER B C 1
ATOM 3250 O O . SER B 1 146 ? -25.031 9.43 12.281 1 41.88 146 SER B O 1
ATOM 3252 N N . GLN B 1 147 ? -24.938 8.711 13.984 1 43.84 147 GLN B N 1
ATOM 3253 C CA . GLN B 1 147 ? -23.797 7.902 13.578 1 43.84 147 GLN B CA 1
ATOM 3254 C C . GLN B 1 147 ? -24.25 6.535 13.062 1 43.84 147 GLN B C 1
ATOM 3256 O O . GLN B 1 147 ? -25.062 5.863 13.703 1 43.84 147 GLN B O 1
ATOM 3261 N N . PRO B 1 148 ? -24.031 6.113 11.914 1 45 148 PRO B N 1
ATOM 3262 C CA . PRO B 1 148 ? -24.422 4.734 11.617 1 45 148 PRO B CA 1
ATOM 3263 C C . PRO B 1 148 ? -23.688 3.711 12.477 1 45 148 PRO B C 1
ATOM 3265 O O . PRO B 1 148 ? -22.562 3.975 12.922 1 45 148 PRO B O 1
ATOM 3268 N N . SER B 1 149 ? -24.359 2.75 13.086 1 42.44 149 SER B N 1
ATOM 3269 C CA . SER B 1 149 ? -23.891 1.626 13.883 1 42.44 149 SER B CA 1
ATOM 3270 C C . SER B 1 149 ? -22.875 0.785 13.102 1 42.44 149 SER B C 1
ATOM 3272 O O . SER B 1 149 ? -23.062 0.549 11.898 1 42.44 149 SER B O 1
ATOM 3274 N N . PRO B 1 150 ? -21.812 0.643 13.656 1 42.12 150 PRO B N 1
ATOM 3275 C CA . PRO B 1 150 ? -20.906 -0.323 13.039 1 42.12 150 PRO B CA 1
ATOM 3276 C C . PRO B 1 150 ? -21.625 -1.567 12.523 1 42.12 150 PRO B C 1
ATOM 3278 O O . PRO B 1 150 ? -22.609 -1.999 13.109 1 42.12 150 PRO B O 1
ATOM 3281 N N . VAL B 1 151 ? -21.562 -1.829 11.289 1 37.03 151 VAL B N 1
ATOM 3282 C CA . VAL B 1 151 ? -22.172 -3.049 10.773 1 37.03 151 VAL B CA 1
ATOM 3283 C C . VAL B 1 151 ? -21.703 -4.25 11.594 1 37.03 151 VAL B C 1
ATOM 3285 O O . VAL B 1 151 ? -20.516 -4.387 11.883 1 37.03 151 VAL B O 1
ATOM 3288 N N . SER B 1 152 ? -22.672 -4.879 12.32 1 34.47 152 SER B N 1
ATOM 3289 C CA . SER B 1 152 ? -22.5 -6.102 13.094 1 34.47 152 SER B CA 1
ATOM 3290 C C . SER B 1 152 ? -22.109 -7.273 12.203 1 34.47 152 SER B C 1
ATOM 3292 O O . SER B 1 152 ? -22.656 -7.441 11.117 1 34.47 152 SER B O 1
ATOM 3294 N N . GLU B 1 153 ? -21.016 -7.816 12.539 1 36.28 153 GLU B N 1
ATOM 3295 C CA . GLU B 1 153 ? -20.531 -9.055 11.93 1 36.28 153 GLU B CA 1
ATOM 3296 C C . GLU B 1 153 ? -21.484 -10.211 12.188 1 36.28 153 GLU B C 1
ATOM 3298 O O . GLU B 1 153 ? -21.734 -10.562 13.344 1 36.28 153 GLU B O 1
ATOM 3303 N N . ASP B 1 154 ? -22.531 -10.43 11.438 1 32.97 154 ASP B N 1
ATOM 3304 C CA . ASP B 1 154 ? -23.359 -11.617 11.594 1 32.97 154 ASP B CA 1
ATOM 3305 C C . ASP B 1 154 ? -22.562 -12.891 11.336 1 32.97 154 ASP B C 1
ATOM 3307 O O . ASP B 1 154 ? -21.922 -13.023 10.289 1 32.97 154 ASP B O 1
ATOM 3311 N N . THR B 1 155 ? -22.266 -13.656 12.375 1 32.25 155 THR B N 1
ATOM 3312 C CA . THR B 1 155 ? -21.547 -14.922 12.406 1 32.25 155 THR B CA 1
ATOM 3313 C C . THR B 1 155 ? -22.422 -16.062 11.875 1 32.25 155 THR B C 1
ATOM 3315 O O . THR B 1 155 ? -23.328 -16.516 12.562 1 32.25 155 THR B O 1
ATOM 3318 N N . THR B 1 156 ? -23.062 -16.109 10.75 1 32.25 156 THR B N 1
ATOM 3319 C CA . THR B 1 156 ? -23.812 -17.328 10.445 1 32.25 156 THR B CA 1
ATOM 3320 C C . THR B 1 156 ? -22.891 -18.484 10.117 1 32.25 156 THR B C 1
ATOM 3322 O O . THR B 1 156 ? -21.797 -18.281 9.594 1 32.25 156 THR B O 1
ATOM 3325 N N . THR B 1 157 ? -23.281 -19.719 10.539 1 31.94 157 THR B N 1
ATOM 3326 C CA . THR B 1 157 ? -22.734 -21.078 10.477 1 31.94 157 THR B CA 1
ATOM 3327 C C . THR B 1 157 ? -22.484 -21.484 9.031 1 31.94 157 THR B C 1
ATOM 3329 O O . THR B 1 157 ? -23.391 -21.469 8.203 1 31.94 157 THR B O 1
ATOM 3332 N N . VAL B 1 158 ? -21.188 -21.453 8.688 1 37.41 158 VAL B N 1
ATOM 3333 C CA . VAL B 1 158 ? -20.625 -21.438 7.336 1 37.41 158 VAL B CA 1
ATOM 3334 C C . VAL B 1 158 ? -20.453 -22.875 6.84 1 37.41 158 VAL B C 1
ATOM 3336 O O . VAL B 1 158 ? -19.812 -23.703 7.504 1 37.41 158 VAL B O 1
ATOM 3339 N N . THR B 1 159 ? -21.234 -23.422 6.086 1 35.19 159 THR B N 1
ATOM 3340 C CA . THR B 1 159 ? -21 -24.656 5.34 1 35.19 159 THR B CA 1
ATOM 3341 C C . THR B 1 159 ? -19.766 -24.5 4.453 1 35.19 159 THR B C 1
ATOM 3343 O O . THR B 1 159 ? -19.312 -23.391 4.184 1 35.19 159 THR B O 1
ATOM 3346 N N . ASN B 1 160 ? -19.141 -25.562 3.703 1 41.66 160 ASN B N 1
ATOM 3347 C CA . ASN B 1 160 ? -17.984 -25.812 2.852 1 41.66 160 ASN B CA 1
ATOM 3348 C C . ASN B 1 160 ? -17.875 -24.766 1.742 1 41.66 160 ASN B C 1
ATOM 3350 O O . ASN B 1 160 ? -18.812 -24.562 0.981 1 41.66 160 ASN B O 1
ATOM 3354 N N . SER B 1 161 ? -17 -23.875 1.846 1 53.66 161 SER B N 1
ATOM 3355 C CA . SER B 1 161 ? -17.062 -22.625 1.098 1 53.66 161 SER B CA 1
ATOM 3356 C C . SER B 1 161 ? -16.688 -22.828 -0.365 1 53.66 161 SER B C 1
ATOM 3358 O O . SER B 1 161 ? -15.625 -23.375 -0.666 1 53.66 161 SER B O 1
ATOM 3360 N N . ASN B 1 162 ? -17.5 -23.156 -1.311 1 78.94 162 ASN B N 1
ATOM 3361 C CA . ASN B 1 162 ? -17.453 -23.203 -2.768 1 78.94 162 ASN B CA 1
ATOM 3362 C C . ASN B 1 162 ? -17.047 -21.844 -3.357 1 78.94 162 ASN B C 1
ATOM 3364 O O . ASN B 1 162 ? -17.844 -20.906 -3.365 1 78.94 162 ASN B O 1
ATOM 3368 N N . ILE B 1 163 ? -15.711 -21.656 -3.736 1 89.19 163 ILE B N 1
ATOM 3369 C CA . ILE B 1 163 ? -15.25 -20.375 -4.277 1 89.19 163 ILE B CA 1
ATOM 3370 C C . ILE B 1 163 ? -15.625 -20.281 -5.754 1 89.19 163 ILE B C 1
ATOM 3372 O O . ILE B 1 163 ? -15.57 -19.203 -6.344 1 89.19 163 ILE B O 1
ATOM 3376 N N . VAL B 1 164 ? -16 -21.312 -6.387 1 90.19 164 VAL B N 1
ATOM 3377 C CA . VAL B 1 164 ? -16.375 -21.297 -7.797 1 90.19 164 VAL B CA 1
ATOM 3378 C C . VAL B 1 164 ? -17.625 -20.469 -7.992 1 90.19 164 VAL B C 1
ATOM 3380 O O . VAL B 1 164 ? -18.578 -20.578 -7.219 1 90.19 164 VAL B O 1
ATOM 3383 N N . GLY B 1 165 ? -17.594 -19.656 -9.023 1 92.19 165 GLY B N 1
ATOM 3384 C CA . GLY B 1 165 ? -18.75 -18.812 -9.297 1 92.19 165 GLY B CA 1
ATOM 3385 C C . GLY B 1 165 ? -18.375 -17.391 -9.664 1 92.19 165 GLY B C 1
ATOM 3386 O O . GLY B 1 165 ? -17.203 -17.094 -9.953 1 92.19 165 GLY B O 1
ATOM 3387 N N . GLU B 1 166 ? -19.375 -16.594 -9.742 1 93.12 166 GLU B N 1
ATOM 3388 C CA . GLU B 1 166 ? -19.203 -15.188 -10.117 1 93.12 166 GLU B CA 1
ATOM 3389 C C . GLU B 1 166 ? -19.125 -14.289 -8.891 1 93.12 166 GLU B C 1
ATOM 3391 O O . GLU B 1 166 ? -19.953 -14.406 -7.98 1 93.12 166 GLU B O 1
ATOM 3396 N N . TRP B 1 167 ? -18.156 -13.539 -8.891 1 94.69 167 TRP B N 1
ATOM 3397 C CA . TRP B 1 167 ? -17.938 -12.555 -7.836 1 94.69 167 TRP B CA 1
ATOM 3398 C C . TRP B 1 167 ? -17.953 -11.141 -8.398 1 94.69 167 TRP B C 1
ATOM 3400 O O . TRP B 1 167 ? -17.453 -10.891 -9.492 1 94.69 167 TRP B O 1
ATOM 3410 N N . GLN B 1 168 ? -18.5 -10.141 -7.617 1 94.44 168 GLN B N 1
ATOM 3411 C CA . GLN B 1 168 ? -18.594 -8.758 -8.07 1 94.44 168 GLN B CA 1
ATOM 3412 C C . GLN B 1 168 ? -18.203 -7.789 -6.957 1 94.44 168 GLN B C 1
ATOM 3414 O O . GLN B 1 168 ? -18.578 -7.98 -5.801 1 94.44 168 GLN B O 1
ATOM 3419 N N . SER B 1 169 ? -17.484 -6.836 -7.379 1 93 169 SER B N 1
ATOM 3420 C CA . SER B 1 169 ? -17.156 -5.777 -6.43 1 93 169 SER B CA 1
ATOM 3421 C C . SER B 1 169 ? -18.094 -4.59 -6.57 1 93 169 SER B C 1
ATOM 3423 O O . SER B 1 169 ? -18.828 -4.484 -7.555 1 93 169 SER B O 1
ATOM 3425 N N . VAL B 1 170 ? -18.031 -3.701 -5.559 1 86.38 170 VAL B N 1
ATOM 3426 C CA . VAL B 1 170 ? -18.875 -2.51 -5.559 1 86.38 170 VAL B CA 1
ATOM 3427 C C . VAL B 1 170 ? -18.422 -1.55 -6.652 1 86.38 170 VAL B C 1
ATOM 3429 O O . VAL B 1 170 ? -19.203 -0.747 -7.152 1 86.38 170 VAL B O 1
ATOM 3432 N N . THR B 1 171 ? -17.188 -1.673 -7.059 1 89.06 171 THR B N 1
ATOM 3433 C CA . THR B 1 171 ? -16.625 -0.783 -8.078 1 89.06 171 THR B CA 1
ATOM 3434 C C . THR B 1 171 ? -17.031 -1.247 -9.477 1 89.06 171 THR B C 1
ATOM 3436 O O . THR B 1 171 ? -16.797 -0.541 -10.453 1 89.06 171 THR B O 1
ATOM 3439 N N . GLY B 1 172 ? -17.516 -2.416 -9.602 1 89.38 172 GLY B N 1
ATOM 3440 C CA . GLY B 1 172 ? -17.953 -2.938 -10.891 1 89.38 172 GLY B CA 1
ATOM 3441 C C . GLY B 1 172 ? -17.031 -3.998 -11.445 1 89.38 172 GLY B C 1
ATOM 3442 O O . GLY B 1 172 ? -17.297 -4.562 -12.516 1 89.38 172 GLY B O 1
ATOM 3443 N N . ASP B 1 173 ? -16.031 -4.344 -10.742 1 92.5 173 ASP B N 1
ATOM 3444 C CA . ASP B 1 173 ? -15.148 -5.43 -11.172 1 92.5 173 ASP B CA 1
ATOM 3445 C C . ASP B 1 173 ? -15.82 -6.785 -10.977 1 92.5 173 ASP B C 1
ATOM 3447 O O . ASP B 1 173 ? -16.547 -6.988 -10 1 92.5 173 ASP B O 1
ATOM 3451 N N . SER B 1 174 ? -15.5 -7.617 -11.891 1 93.75 174 SER B N 1
ATOM 3452 C CA . SER B 1 174 ? -16.031 -8.969 -11.75 1 93.75 174 SER B CA 1
ATOM 3453 C C . SER B 1 174 ? -14.914 -10.008 -11.789 1 93.75 174 SER B C 1
ATOM 3455 O O . SER B 1 174 ? -13.891 -9.812 -12.453 1 93.75 174 SER B O 1
ATOM 3457 N N . LEU B 1 175 ? -15.078 -11.062 -11.016 1 94.62 175 LEU B N 1
ATOM 3458 C CA . LEU B 1 175 ? -14.219 -12.234 -10.992 1 94.62 175 LEU B CA 1
ATOM 3459 C C . LEU B 1 175 ? -15.039 -13.508 -11.172 1 94.62 175 LEU B C 1
ATOM 3461 O O . LEU B 1 175 ? -15.922 -13.797 -10.359 1 94.62 175 LEU B O 1
ATOM 3465 N N . SER B 1 176 ? -14.805 -14.125 -12.25 1 93.44 176 SER B N 1
ATOM 3466 C CA . SER B 1 176 ? -15.414 -15.43 -12.477 1 93.44 176 SER B CA 1
ATOM 3467 C C . SER B 1 176 ? -14.422 -16.562 -12.195 1 93.44 176 SER B C 1
ATOM 3469 O O . SER B 1 176 ? -13.477 -16.766 -12.961 1 93.44 176 SER B O 1
ATOM 3471 N N . ILE B 1 177 ? -14.57 -17.25 -11.117 1 93.31 177 ILE B N 1
ATOM 3472 C CA . ILE B 1 177 ? -13.766 -18.438 -10.852 1 93.31 177 ILE B CA 1
ATOM 3473 C C . ILE B 1 177 ? -14.414 -19.656 -11.516 1 93.31 177 ILE B C 1
ATOM 3475 O O . ILE B 1 177 ? -15.469 -20.125 -11.078 1 93.31 177 ILE B O 1
ATOM 3479 N N . THR B 1 178 ? -13.789 -20.188 -12.492 1 91.38 178 THR B N 1
ATOM 3480 C CA . THR B 1 178 ? -14.398 -21.203 -13.328 1 91.38 178 THR B CA 1
ATOM 3481 C C . THR B 1 178 ? -13.898 -22.594 -12.938 1 91.38 178 THR B C 1
ATOM 3483 O O . THR B 1 178 ? -14.641 -23.578 -13.016 1 91.38 178 THR B O 1
ATOM 3486 N N . ASN B 1 179 ? -12.641 -22.688 -12.555 1 88.62 179 ASN B N 1
ATOM 3487 C CA . ASN B 1 179 ? -12.039 -23.984 -12.258 1 88.62 179 ASN B CA 1
ATOM 3488 C C . ASN B 1 179 ? -11.234 -23.938 -10.961 1 88.62 179 ASN B C 1
ATOM 3490 O O . ASN B 1 179 ? -10.523 -22.969 -10.695 1 88.62 179 ASN B O 1
ATOM 3494 N N . VAL B 1 180 ? -11.43 -24.969 -10.211 1 89.19 180 VAL B N 1
ATOM 3495 C CA . VAL B 1 180 ? -10.555 -25.234 -9.078 1 89.19 180 VAL B CA 1
ATOM 3496 C C . VAL B 1 180 ? -9.961 -26.625 -9.195 1 89.19 180 VAL B C 1
ATOM 3498 O O . VAL B 1 180 ? -10.617 -27.547 -9.688 1 89.19 180 VAL B O 1
ATOM 3501 N N . PHE B 1 181 ? -8.695 -26.734 -8.742 1 84.38 181 PHE B N 1
ATOM 3502 C CA . PHE B 1 181 ? -7.973 -28 -8.883 1 84.38 181 PHE B CA 1
ATOM 3503 C C . PHE B 1 181 ? -7.551 -28.531 -7.523 1 84.38 181 PHE B C 1
ATOM 3505 O O . PHE B 1 181 ? -7.473 -27.781 -6.547 1 84.38 181 PHE B O 1
ATOM 3512 N N . PRO B 1 182 ? -7.383 -29.828 -7.391 1 80.62 182 PRO B N 1
ATOM 3513 C CA . PRO B 1 182 ? -7.051 -30.469 -6.113 1 80.62 182 PRO B CA 1
ATOM 3514 C C . PRO B 1 182 ? -5.82 -29.844 -5.453 1 80.62 182 PRO B C 1
ATOM 3516 O O . PRO B 1 182 ? -5.703 -29.844 -4.227 1 80.62 182 PRO B O 1
ATOM 3519 N N . GLN B 1 183 ? -4.91 -29.281 -6.25 1 78.94 183 GLN B N 1
ATOM 3520 C CA . GLN B 1 183 ? -3.701 -28.688 -5.695 1 78.94 183 GLN B CA 1
ATOM 3521 C C . GLN B 1 183 ? -3.965 -27.266 -5.207 1 78.94 183 GLN B C 1
ATOM 3523 O O . GLN B 1 183 ? -3.031 -26.484 -5.031 1 78.94 183 GLN B O 1
ATOM 3528 N N . LYS B 1 184 ? -5.223 -26.922 -5.066 1 86.44 184 LYS B N 1
ATOM 3529 C CA . LYS B 1 184 ? -5.652 -25.641 -4.516 1 86.44 184 LYS B CA 1
ATOM 3530 C C . LYS B 1 184 ? -5.277 -24.484 -5.441 1 86.44 184 LYS B C 1
ATOM 3532 O O . LYS B 1 184 ? -4.855 -23.422 -4.98 1 86.44 184 LYS B O 1
ATOM 3537 N N . VAL B 1 185 ? -5.34 -24.875 -6.684 1 86.81 185 VAL B N 1
ATOM 3538 C CA . VAL B 1 185 ? -5.133 -23.891 -7.734 1 86.81 185 VAL B CA 1
ATOM 3539 C C . VAL B 1 185 ? -6.477 -23.469 -8.328 1 86.81 185 VAL B C 1
ATOM 3541 O O . VAL B 1 185 ? -7.402 -24.281 -8.406 1 86.81 185 VAL B O 1
ATOM 3544 N N . MET B 1 186 ? -6.574 -22.266 -8.711 1 90.25 186 MET B N 1
ATOM 3545 C CA . MET B 1 186 ? -7.805 -21.781 -9.32 1 90.25 186 MET B CA 1
ATOM 3546 C C . MET B 1 186 ? -7.512 -21.031 -10.617 1 90.25 186 MET B C 1
ATOM 3548 O O . MET B 1 186 ? -6.438 -20.453 -10.773 1 90.25 186 MET B O 1
ATOM 3552 N N . LYS B 1 187 ? -8.422 -21.094 -11.547 1 90.19 187 LYS B N 1
ATOM 3553 C CA . LYS B 1 187 ? -8.414 -20.328 -12.789 1 90.19 187 LYS B CA 1
ATOM 3554 C C . LYS B 1 187 ? -9.758 -19.641 -13.016 1 90.19 187 LYS B C 1
ATOM 3556 O O . LYS B 1 187 ? -10.781 -20.062 -12.477 1 90.19 187 LYS B O 1
ATOM 3561 N N . GLY B 1 188 ? -9.633 -18.578 -13.758 1 94.06 188 GLY B N 1
ATOM 3562 C CA . GLY B 1 188 ? -10.844 -17.828 -14.062 1 94.06 188 GLY B CA 1
ATOM 3563 C C . GLY B 1 188 ? -10.602 -16.625 -14.953 1 94.06 188 GLY B C 1
ATOM 3564 O O . GLY B 1 188 ? -9.68 -16.625 -15.766 1 94.06 188 GLY B O 1
ATOM 3565 N N . LEU B 1 189 ? -11.586 -15.664 -14.789 1 93.25 189 LEU B N 1
ATOM 3566 C CA . LEU B 1 189 ? -11.531 -14.43 -15.562 1 93.25 189 LEU B CA 1
ATOM 3567 C C . LEU B 1 189 ? -11.812 -13.219 -14.672 1 93.25 189 LEU B C 1
ATOM 3569 O O . LEU B 1 189 ? -12.719 -13.258 -13.836 1 93.25 189 LEU B O 1
ATOM 3573 N N . HIS B 1 190 ? -10.992 -12.297 -14.797 1 95.25 190 HIS B N 1
ATOM 3574 C CA . HIS B 1 190 ? -11.25 -11 -14.172 1 95.25 190 HIS B CA 1
ATOM 3575 C C . HIS B 1 190 ? -11.609 -9.953 -15.219 1 95.25 190 HIS B C 1
ATOM 3577 O O . HIS B 1 190 ? -11.008 -9.906 -16.297 1 95.25 190 HIS B O 1
ATOM 3583 N N . LYS B 1 191 ? -12.555 -9.117 -14.898 1 93.12 191 LYS B N 1
ATOM 3584 C CA . LYS B 1 191 ? -13.016 -8.094 -15.828 1 93.12 191 LYS B CA 1
ATOM 3585 C C . LYS B 1 191 ? -13.258 -6.77 -15.102 1 93.12 191 LYS B C 1
ATOM 3587 O O . LYS B 1 191 ? -14.008 -6.719 -14.125 1 93.12 191 LYS B O 1
ATOM 3592 N N . SER B 1 192 ? -12.562 -5.73 -15.609 1 88.12 192 SER B N 1
ATOM 3593 C CA . SER B 1 192 ? -12.852 -4.387 -15.117 1 88.12 192 SER B CA 1
ATOM 3594 C C . SER B 1 192 ? -14.172 -3.869 -15.672 1 88.12 192 SER B C 1
ATOM 3596 O O . SER B 1 192 ? -14.688 -4.398 -16.656 1 88.12 192 SER B O 1
ATOM 3598 N N . PRO B 1 193 ? -14.711 -2.832 -15.062 1 84.5 193 PRO B N 1
ATOM 3599 C CA . PRO B 1 193 ? -16.047 -2.379 -15.461 1 84.5 193 PRO B CA 1
ATOM 3600 C C . PRO B 1 193 ? -16.109 -1.898 -16.906 1 84.5 193 PRO B C 1
ATOM 3602 O O . PRO B 1 193 ? -17.141 -2.025 -17.562 1 84.5 193 PRO B O 1
ATOM 3605 N N . THR B 1 194 ? -14.992 -1.386 -17.359 1 81 194 THR B N 1
ATOM 3606 C CA . THR B 1 194 ? -15.016 -0.8 -18.703 1 81 194 THR B CA 1
ATOM 3607 C C . THR B 1 194 ? -14.469 -1.781 -19.734 1 81 194 THR B C 1
ATOM 3609 O O . THR B 1 194 ? -14.461 -1.491 -20.922 1 81 194 THR B O 1
ATOM 3612 N N . ALA B 1 195 ? -14.109 -2.945 -19.281 1 83.38 195 ALA B N 1
ATOM 3613 C CA . ALA B 1 195 ? -13.516 -3.904 -20.203 1 83.38 195 ALA B CA 1
ATOM 3614 C C . ALA B 1 195 ? -14.594 -4.723 -20.922 1 83.38 195 ALA B C 1
ATOM 3616 O O . ALA B 1 195 ? -15.602 -5.086 -20.312 1 83.38 195 ALA B O 1
ATOM 3617 N N . THR B 1 196 ? -14.367 -4.867 -22.109 1 83.75 196 THR B N 1
ATOM 3618 C CA . THR B 1 196 ? -15.281 -5.699 -22.875 1 83.75 196 THR B CA 1
ATOM 3619 C C . THR B 1 196 ? -1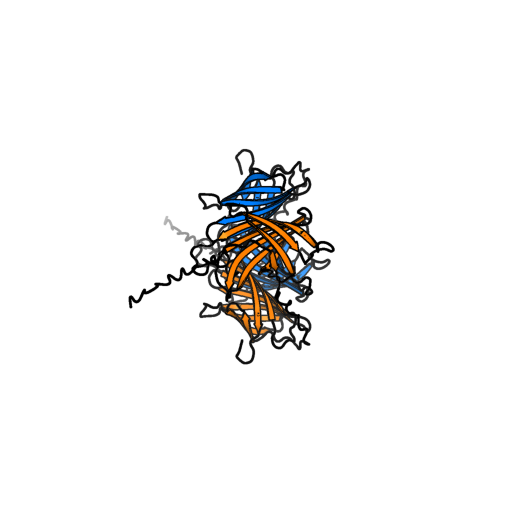4.992 -7.18 -22.641 1 83.75 196 THR B C 1
ATOM 3621 O O . THR B 1 196 ? -15.922 -7.988 -22.547 1 83.75 196 THR B O 1
ATOM 3624 N N . ASN B 1 197 ? -13.758 -7.469 -22.609 1 85.75 197 ASN B N 1
ATOM 3625 C CA . ASN B 1 197 ? -13.328 -8.844 -22.391 1 85.75 197 ASN B CA 1
ATOM 3626 C C . ASN B 1 197 ? -12.594 -8.992 -21.062 1 85.75 197 ASN B C 1
ATOM 3628 O O . ASN B 1 197 ? -11.953 -8.055 -20.594 1 85.75 197 ASN B O 1
ATOM 3632 N N . GLY B 1 198 ? -12.828 -10.086 -20.5 1 89.38 198 GLY B N 1
ATOM 3633 C CA . GLY B 1 198 ? -12.078 -10.375 -19.281 1 89.38 198 GLY B CA 1
ATOM 3634 C C . GLY B 1 198 ? -10.672 -10.883 -19.562 1 89.38 198 GLY B C 1
ATOM 3635 O O . GLY B 1 198 ? -10.344 -11.227 -20.688 1 89.38 198 GLY B O 1
ATOM 3636 N N . SER B 1 199 ? -9.859 -10.828 -18.547 1 90.75 199 SER B N 1
ATOM 3637 C CA . SER B 1 199 ? -8.508 -11.383 -18.594 1 90.75 199 SER B CA 1
ATOM 3638 C C . SER B 1 199 ? -8.383 -12.617 -17.703 1 90.75 199 SER B C 1
ATOM 3640 O O . SER B 1 199 ? -8.961 -12.664 -16.625 1 90.75 199 SER B O 1
ATOM 3642 N N . PRO B 1 200 ? -7.637 -13.594 -18.203 1 90.31 200 PRO B N 1
ATOM 3643 C CA . PRO B 1 200 ? -7.477 -14.812 -17.406 1 90.31 200 PRO B CA 1
ATOM 3644 C C . PRO B 1 200 ? -6.836 -14.539 -16.047 1 90.31 200 PRO B C 1
ATOM 3646 O O . PRO B 1 200 ? -5.957 -13.688 -15.93 1 90.31 200 PRO B O 1
ATOM 3649 N N . VAL B 1 201 ? -7.34 -15.266 -15.086 1 93.56 201 VAL B N 1
ATOM 3650 C CA . VAL B 1 201 ? -6.801 -15.211 -13.734 1 93.56 201 VAL B CA 1
ATOM 3651 C C . VAL B 1 201 ? -6.215 -16.562 -13.352 1 93.56 201 VAL B C 1
ATOM 3653 O O . VAL B 1 201 ? -6.715 -17.609 -13.789 1 93.56 201 VAL B O 1
ATOM 3656 N N . PHE B 1 202 ? -5.117 -16.516 -12.648 1 91.56 202 PHE B N 1
ATOM 3657 C CA . PHE B 1 202 ? -4.473 -17.688 -12.07 1 91.56 202 PHE B CA 1
ATOM 3658 C C . PHE B 1 202 ? -4.133 -17.469 -10.609 1 91.56 202 PHE B C 1
ATOM 3660 O O . PHE B 1 202 ? -3.699 -16.375 -10.227 1 91.56 202 PHE B O 1
ATOM 3667 N N . GLY B 1 203 ? -4.465 -18.469 -9.805 1 93.25 203 GLY B N 1
ATOM 3668 C CA . GLY B 1 203 ? -4.215 -18.234 -8.391 1 93.25 203 GLY B CA 1
ATOM 3669 C C . GLY B 1 203 ? -4.312 -19.5 -7.559 1 93.25 203 GLY B C 1
ATOM 3670 O O . GLY B 1 203 ? -4.234 -20.609 -8.086 1 93.25 203 GLY B O 1
ATOM 3671 N N . GLN B 1 204 ? -4.277 -19.312 -6.316 1 92.19 204 GLN B N 1
ATOM 3672 C CA . GLN B 1 204 ? -4.367 -20.391 -5.332 1 92.19 204 GLN B CA 1
ATOM 3673 C C . GLN B 1 204 ? -5.348 -20.031 -4.219 1 92.19 204 GLN B C 1
ATOM 3675 O O . GLN B 1 204 ? -5.676 -18.859 -4.023 1 92.19 204 GLN B O 1
ATOM 3680 N N . PHE B 1 205 ? -5.836 -21.047 -3.588 1 91.06 205 PHE B N 1
ATOM 3681 C CA . PHE B 1 205 ? -6.77 -20.875 -2.48 1 91.06 205 PHE B CA 1
ATOM 3682 C C . PHE B 1 205 ? -6.566 -21.953 -1.425 1 91.06 205 PHE B C 1
ATOM 3684 O O . PHE B 1 205 ? -5.918 -22.969 -1.687 1 91.06 205 PHE B O 1
ATOM 3691 N N . ASP B 1 206 ? -6.93 -21.672 -0.244 1 89.5 206 ASP B N 1
ATOM 3692 C CA . ASP B 1 206 ? -7 -22.625 0.862 1 89.5 206 ASP B CA 1
ATOM 3693 C C . ASP B 1 206 ? -8.258 -22.406 1.694 1 89.5 206 ASP B C 1
ATOM 3695 O O . ASP B 1 206 ? -8.352 -21.438 2.445 1 89.5 206 ASP B O 1
ATOM 3699 N N . GLY B 1 207 ? -9.195 -23.359 1.444 1 84.25 207 GLY B N 1
ATOM 3700 C CA . GLY B 1 207 ? -10.477 -23.219 2.113 1 84.25 207 GLY B CA 1
ATOM 3701 C C . GLY B 1 207 ? -10.672 -24.219 3.24 1 84.25 207 GLY B C 1
ATOM 3702 O O . GLY B 1 207 ? -10.219 -25.359 3.156 1 84.25 207 GLY B O 1
ATOM 3703 N N . ASN B 1 208 ? -11.234 -23.703 4.309 1 79.56 208 ASN B N 1
ATOM 3704 C CA . ASN B 1 208 ? -11.703 -24.578 5.375 1 79.56 208 ASN B CA 1
ATOM 3705 C C . ASN B 1 208 ? -13.031 -24.094 5.957 1 79.56 208 ASN B C 1
ATOM 3707 O O . ASN B 1 208 ? -13.727 -23.281 5.34 1 79.56 208 ASN B O 1
ATOM 3711 N N . GLN B 1 209 ? -13.406 -24.656 7.043 1 76.12 209 GLN B N 1
ATOM 3712 C CA . GLN B 1 209 ? -14.711 -24.344 7.605 1 76.12 209 GLN B CA 1
ATOM 3713 C C . GLN B 1 209 ? -14.719 -22.953 8.25 1 76.12 209 GLN B C 1
ATOM 3715 O O . GLN B 1 209 ? -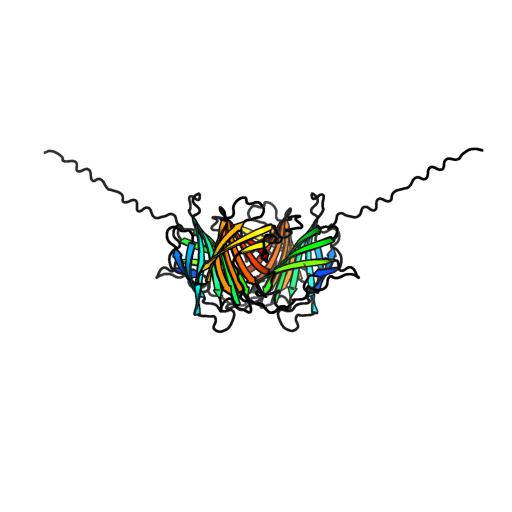15.781 -22.359 8.43 1 76.12 209 GLN B O 1
ATOM 3720 N N . THR B 1 210 ? -13.609 -22.453 8.531 1 85.94 210 THR B N 1
ATOM 3721 C CA . THR B 1 210 ? -13.531 -21.219 9.305 1 85.94 210 THR B CA 1
ATOM 3722 C C . THR B 1 210 ? -13.227 -20.031 8.391 1 85.94 210 THR B C 1
ATOM 3724 O O . THR B 1 210 ? -13.758 -18.938 8.586 1 85.94 210 THR B O 1
ATOM 3727 N N . TYR B 1 211 ? -12.375 -20.281 7.453 1 91 211 TYR B N 1
ATOM 3728 C CA . TYR B 1 211 ? -12.031 -19.219 6.516 1 91 211 TYR B CA 1
ATOM 3729 C C . TYR B 1 211 ? -11.508 -19.797 5.207 1 91 211 TYR B C 1
ATOM 3731 O O . TYR B 1 211 ? -11.188 -20.984 5.133 1 91 211 TYR B O 1
ATOM 3739 N N . THR B 1 212 ? -11.547 -18.953 4.168 1 91.94 212 THR B N 1
ATOM 3740 C CA . THR B 1 212 ? -10.898 -19.266 2.898 1 91.94 212 THR B CA 1
ATOM 3741 C C . THR B 1 212 ? -9.891 -18.188 2.52 1 91.94 212 THR B C 1
ATOM 3743 O O . THR B 1 212 ? -10.18 -17 2.629 1 91.94 212 THR B O 1
ATOM 3746 N N . ALA B 1 213 ? -8.727 -18.594 2.258 1 92.94 213 ALA B N 1
ATOM 3747 C CA . ALA B 1 213 ? -7.707 -17.703 1.706 1 92.94 213 ALA B CA 1
ATOM 3748 C C . ALA B 1 213 ? -7.625 -17.828 0.188 1 92.94 213 ALA B C 1
ATOM 3750 O O . ALA B 1 213 ? -7.711 -18.938 -0.349 1 92.94 213 ALA B O 1
ATOM 3751 N N . LEU B 1 214 ? -7.531 -16.719 -0.517 1 93.38 214 LEU B N 1
ATOM 3752 C CA . LEU B 1 214 ? -7.41 -16.719 -1.97 1 93.38 214 LEU B CA 1
ATOM 3753 C C . LEU B 1 214 ? -6.418 -15.664 -2.436 1 93.38 214 LEU B C 1
ATOM 3755 O O . LEU B 1 214 ? -6.422 -14.539 -1.924 1 93.38 214 LEU B O 1
ATOM 3759 N N . ALA B 1 215 ? -5.598 -16 -3.326 1 94.38 215 ALA B N 1
ATOM 3760 C CA . ALA B 1 215 ? -4.711 -15.078 -4.027 1 94.38 215 ALA B CA 1
ATOM 3761 C C . ALA B 1 215 ? -4.68 -15.375 -5.523 1 94.38 215 ALA B C 1
ATOM 3763 O O . ALA B 1 215 ? -4.637 -16.547 -5.93 1 94.38 215 ALA B O 1
ATOM 3764 N N . PHE B 1 216 ? -4.754 -14.336 -6.344 1 94.19 216 PHE B N 1
ATOM 3765 C CA . PHE B 1 216 ? -4.773 -14.531 -7.789 1 94.19 216 PHE B CA 1
ATOM 3766 C C . PHE B 1 216 ? -4.137 -13.344 -8.508 1 94.19 216 PHE B C 1
ATOM 3768 O O . PHE B 1 216 ? -3.932 -12.289 -7.906 1 94.19 216 PHE B O 1
ATOM 3775 N N . VAL B 1 217 ? -3.764 -13.609 -9.758 1 95.12 217 VAL B N 1
ATOM 3776 C CA . VAL B 1 217 ? -3.074 -12.609 -10.562 1 95.12 217 VAL B CA 1
ATOM 3777 C C . VAL B 1 217 ? -3.688 -12.555 -11.961 1 95.12 217 VAL B C 1
ATOM 3779 O O . VAL B 1 217 ? -4.273 -13.539 -12.422 1 95.12 217 VAL B O 1
ATOM 3782 N N . ASN B 1 218 ? -3.582 -11.469 -12.539 1 93.19 218 ASN B N 1
ATOM 3783 C CA . ASN B 1 218 ? -3.938 -11.32 -13.945 1 93.19 218 ASN B CA 1
ATOM 3784 C C . ASN B 1 218 ? -3.037 -10.305 -14.641 1 93.19 218 ASN B C 1
ATOM 3786 O O . ASN B 1 218 ? -2.328 -9.539 -13.984 1 93.19 218 ASN B O 1
ATOM 3790 N N . VAL B 1 219 ? -2.965 -10.422 -15.938 1 91.75 219 VAL B N 1
ATOM 3791 C CA . VAL B 1 219 ? -2.193 -9.477 -16.734 1 91.75 219 VAL B CA 1
ATOM 3792 C C . VAL B 1 219 ? -3.074 -8.891 -17.844 1 91.75 219 VAL B C 1
ATOM 3794 O O . VAL B 1 219 ? -3.871 -9.602 -18.453 1 91.75 219 VAL B O 1
ATOM 3797 N N . GLU B 1 220 ? -3.049 -7.621 -17.984 1 87.69 220 GLU B N 1
ATOM 3798 C CA . GLU B 1 220 ? -3.742 -6.879 -19.031 1 87.69 220 GLU B CA 1
ATOM 3799 C C . GLU B 1 220 ? -2.826 -5.836 -19.656 1 87.69 220 GLU B C 1
ATOM 3801 O O . GLU B 1 220 ? -2.529 -4.809 -19.047 1 87.69 220 GLU B O 1
ATOM 3806 N N . GLY B 1 221 ? -2.428 -6.094 -20.953 1 86.81 221 GLY B N 1
ATOM 3807 C CA . GLY B 1 221 ? -1.49 -5.18 -21.578 1 86.81 221 GLY B CA 1
ATOM 3808 C C . GLY B 1 221 ? -0.17 -5.074 -20.844 1 86.81 221 GLY B C 1
ATOM 3809 O O . GLY B 1 221 ? 0.487 -6.09 -20.594 1 86.81 221 GLY B O 1
ATOM 3810 N N . ASP B 1 222 ? 0.14 -3.836 -20.453 1 90.19 222 ASP B N 1
ATOM 3811 C CA . ASP B 1 222 ? 1.404 -3.607 -19.766 1 90.19 222 ASP B CA 1
ATOM 3812 C C . ASP B 1 222 ? 1.191 -3.48 -18.266 1 90.19 222 ASP B C 1
ATOM 3814 O O . ASP B 1 222 ? 2.008 -2.879 -17.562 1 90.19 222 ASP B O 1
ATOM 3818 N N . ARG B 1 223 ? 0.077 -4.016 -17.844 1 93.62 223 ARG B N 1
ATOM 3819 C CA . ARG B 1 223 ? -0.253 -3.957 -16.422 1 93.62 223 ARG B CA 1
ATOM 3820 C C . ARG B 1 223 ? -0.479 -5.355 -15.852 1 93.62 223 ARG B C 1
ATOM 3822 O O . ARG B 1 223 ? -1.146 -6.184 -16.484 1 93.62 223 ARG B O 1
ATOM 3829 N N . ILE B 1 224 ? 0.074 -5.59 -14.781 1 95.31 224 ILE B N 1
ATOM 3830 C CA . ILE B 1 224 ? -0.113 -6.855 -14.086 1 95.31 224 ILE B CA 1
ATOM 3831 C C . ILE B 1 224 ? -0.621 -6.59 -12.664 1 95.31 224 ILE B C 1
ATOM 3833 O O . ILE B 1 224 ? -0.217 -5.617 -12.031 1 95.31 224 ILE B O 1
ATOM 3837 N N . THR B 1 225 ? -1.587 -7.379 -12.227 1 95.69 225 THR B N 1
ATOM 3838 C CA . THR B 1 225 ? -2.246 -7.141 -10.945 1 95.69 225 THR B CA 1
ATOM 3839 C C . THR B 1 225 ? -2.273 -8.414 -10.109 1 95.69 225 THR B C 1
ATOM 3841 O O . THR B 1 225 ? -2.49 -9.508 -10.633 1 95.69 225 THR B O 1
ATOM 3844 N N . GLY B 1 226 ? -1.999 -8.305 -8.852 1 96.5 226 GLY B N 1
ATOM 3845 C CA . GLY B 1 226 ? -2.133 -9.375 -7.875 1 96.5 226 GLY B CA 1
ATOM 3846 C C . GLY B 1 226 ? -3.098 -9.047 -6.75 1 96.5 226 GLY B C 1
ATOM 3847 O O . GLY B 1 226 ? -3.117 -7.914 -6.258 1 96.5 226 GLY B O 1
ATOM 3848 N N . TRP B 1 227 ? -3.934 -10 -6.395 1 95 227 TRP B N 1
ATOM 3849 C CA . TRP B 1 227 ? -4.887 -9.875 -5.293 1 95 227 TRP B CA 1
ATOM 3850 C C . TRP B 1 227 ? -4.559 -10.859 -4.176 1 95 227 TRP B C 1
ATOM 3852 O O . TRP B 1 227 ? -4.168 -12 -4.438 1 95 227 TRP B O 1
ATOM 3862 N N . SER B 1 228 ? -4.691 -10.445 -2.957 1 95.38 228 SER B N 1
ATOM 3863 C CA . SER B 1 228 ? -4.688 -11.266 -1.75 1 95.38 228 SER B CA 1
ATOM 3864 C C . SER B 1 228 ? -5.945 -11.031 -0.92 1 95.38 228 SER B C 1
ATOM 3866 O O . SER B 1 228 ? -6.316 -9.891 -0.65 1 95.38 228 SER B O 1
ATOM 3868 N N . GLY B 1 229 ? -6.594 -12.172 -0.562 1 93.62 229 GLY B N 1
ATOM 3869 C CA . GLY B 1 229 ? -7.844 -11.945 0.142 1 93.62 229 GLY B CA 1
ATOM 3870 C C . GLY B 1 229 ? -8.25 -13.109 1.026 1 93.62 229 GLY B C 1
ATOM 3871 O O . GLY B 1 229 ? -7.629 -14.18 0.976 1 93.62 229 GLY B O 1
ATOM 3872 N N . HIS B 1 230 ? -9.25 -12.859 1.878 1 95.19 230 HIS B N 1
ATOM 3873 C CA . HIS B 1 230 ? -9.875 -13.859 2.738 1 95.19 230 HIS B CA 1
ATOM 3874 C C . HIS B 1 230 ? -11.398 -13.773 2.674 1 95.19 230 HIS B C 1
ATOM 3876 O O . HIS B 1 230 ? -11.953 -12.688 2.492 1 95.19 230 HIS B O 1
ATOM 3882 N N . ILE B 1 231 ? -11.938 -14.859 2.77 1 92.69 231 ILE B N 1
ATOM 3883 C CA . ILE B 1 231 ? -13.344 -15 3.125 1 92.69 231 ILE B CA 1
ATOM 3884 C C . ILE B 1 231 ? -13.469 -1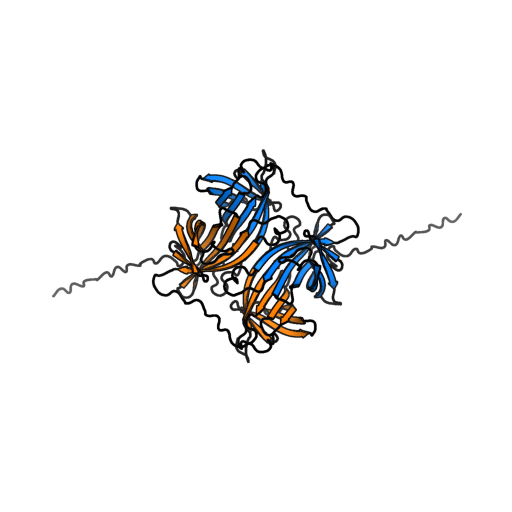5.438 4.582 1 92.69 231 ILE B C 1
ATOM 3886 O O . ILE B 1 231 ? -13.109 -16.562 4.934 1 92.69 231 ILE B O 1
ATOM 3890 N N . TYR B 1 232 ? -14 -14.594 5.418 1 91.25 232 TYR B N 1
ATOM 3891 C CA . TYR B 1 232 ? -14 -14.836 6.855 1 91.25 232 TYR B CA 1
ATOM 3892 C C . TYR B 1 232 ? -15.172 -15.727 7.258 1 91.25 232 TYR B C 1
ATOM 3894 O O . TYR B 1 232 ? -15.109 -16.406 8.281 1 91.25 232 TYR B O 1
ATOM 3902 N N . ASN B 1 233 ? -16.219 -15.641 6.492 1 88.31 233 ASN B N 1
ATOM 3903 C CA . ASN B 1 233 ? -17.406 -16.453 6.746 1 88.31 233 ASN B CA 1
ATOM 3904 C C . ASN B 1 233 ? -17.828 -17.25 5.512 1 88.31 233 ASN B C 1
ATOM 3906 O O . ASN B 1 233 ? -18.875 -16.969 4.918 1 88.31 233 ASN B O 1
ATOM 3910 N N . PRO B 1 234 ? -17.062 -18.281 5.273 1 89.56 234 PRO B N 1
ATOM 3911 C CA . PRO B 1 234 ? -17.297 -19 4.031 1 89.56 234 PRO B CA 1
ATOM 3912 C C . PRO B 1 234 ? -18.641 -19.766 4.043 1 89.56 234 PRO B C 1
ATOM 3914 O O . PRO B 1 234 ? -19.109 -20.203 2.992 1 89.56 234 PRO B O 1
ATOM 3917 N N . GLN B 1 235 ? -19.266 -19.875 5.086 1 85.06 235 GLN B N 1
ATOM 3918 C CA . GLN B 1 235 ? -20.531 -20.594 5.195 1 85.06 235 GLN B CA 1
ATOM 3919 C C . GLN B 1 235 ? -21.719 -19.703 4.848 1 85.06 235 GLN B C 1
ATOM 3921 O O . GLN B 1 235 ? -22.844 -20.188 4.664 1 85.06 235 GLN B O 1
ATOM 3926 N N . ASP B 1 236 ? -21.469 -18.422 4.812 1 85.19 236 ASP B N 1
ATOM 3927 C CA . ASP B 1 236 ? -22.547 -17.484 4.504 1 85.19 236 ASP B CA 1
ATOM 3928 C C . ASP B 1 236 ? -23.047 -17.688 3.074 1 85.19 236 ASP B C 1
ATOM 3930 O O . ASP B 1 236 ? -22.281 -18.047 2.184 1 85.19 236 ASP B O 1
ATOM 3934 N N . ASN B 1 237 ? -24.328 -17.484 2.9 1 79 237 ASN B N 1
ATOM 3935 C CA . ASN B 1 237 ? -24.906 -17.547 1.559 1 79 237 ASN B CA 1
ATOM 3936 C C . ASN B 1 237 ? -24.312 -16.453 0.654 1 79 237 ASN B C 1
ATOM 3938 O O . ASN B 1 237 ? -24.031 -16.719 -0.518 1 79 237 ASN B O 1
ATOM 3942 N N . LYS B 1 238 ? -24.266 -15.344 1.291 1 83.88 238 LYS B N 1
ATOM 3943 C CA . LYS B 1 238 ? -23.625 -14.25 0.557 1 83.88 238 LYS B CA 1
ATOM 3944 C C . LYS B 1 238 ? -22.188 -14.031 1.031 1 83.88 238 LYS B C 1
ATOM 3946 O O . LYS B 1 238 ? -21.938 -13.164 1.877 1 83.88 238 LYS B O 1
ATOM 3951 N N . GLN B 1 239 ? -21.359 -14.773 0.48 1 90.44 239 GLN B N 1
ATOM 3952 C CA . GLN B 1 239 ? -19.953 -14.703 0.865 1 90.44 239 GLN B CA 1
ATOM 3953 C C . GLN B 1 239 ? -19.328 -13.383 0.426 1 90.44 239 GLN B C 1
ATOM 3955 O O . GLN B 1 239 ? -19.656 -12.852 -0.638 1 90.44 239 GLN B O 1
ATOM 3960 N N . VAL B 1 240 ? -18.484 -12.898 1.259 1 92.44 240 VAL B N 1
ATOM 3961 C CA . VAL B 1 240 ? -17.719 -11.695 0.953 1 92.44 240 VAL B CA 1
ATOM 3962 C C . VAL B 1 240 ? -16.219 -12.023 0.98 1 92.44 240 VAL B C 1
ATOM 3964 O O . VAL B 1 240 ? -15.719 -12.586 1.958 1 92.44 240 VAL B O 1
ATOM 3967 N N . MET B 1 241 ? -15.625 -11.789 -0.073 1 94 241 MET B N 1
ATOM 3968 C CA . MET B 1 241 ? -14.172 -11.883 -0.17 1 94 241 MET B CA 1
ATOM 3969 C C . MET B 1 241 ? -13.516 -10.516 -0.011 1 94 241 MET B C 1
ATOM 3971 O O . MET B 1 241 ? -13.688 -9.641 -0.867 1 94 241 MET B O 1
ATOM 3975 N N . GLU B 1 242 ? -12.828 -10.273 1.062 1 94.88 242 GLU B N 1
ATOM 3976 C CA . GLU B 1 242 ? -12.078 -9.047 1.281 1 94.88 242 GLU B CA 1
ATOM 3977 C C . GLU B 1 242 ? -10.68 -9.133 0.682 1 94.88 242 GLU B C 1
ATOM 3979 O O . GLU B 1 242 ? -9.914 -10.039 1.015 1 94.88 242 GLU B O 1
ATOM 3984 N N . THR B 1 243 ? -10.383 -8.219 -0.229 1 95 243 THR B N 1
ATOM 3985 C CA . THR B 1 243 ? -9.094 -8.344 -0.91 1 95 243 THR B CA 1
ATOM 3986 C C . THR B 1 243 ? -8.32 -7.031 -0.843 1 95 243 THR B C 1
ATOM 3988 O O . THR B 1 243 ? -8.906 -5.961 -0.705 1 95 243 THR B O 1
ATOM 3991 N N . SER B 1 244 ? -7.035 -7.125 -0.867 1 96.19 244 SER B N 1
ATOM 3992 C CA . SER B 1 244 ? -6.086 -6.082 -1.247 1 96.19 244 SER B CA 1
ATOM 3993 C C . SER B 1 244 ? -5.406 -6.406 -2.572 1 96.19 244 SER B C 1
ATOM 3995 O O . SER B 1 244 ? -5.125 -7.57 -2.861 1 96.19 244 SER B O 1
ATOM 3997 N N . TRP B 1 245 ? -5.191 -5.387 -3.348 1 96 245 TRP B N 1
ATOM 3998 C CA . TRP B 1 245 ? -4.562 -5.652 -4.637 1 96 245 TRP B CA 1
ATOM 3999 C C . TRP B 1 245 ? -3.48 -4.621 -4.941 1 96 245 TRP B C 1
ATOM 4001 O O . TRP B 1 245 ? -3.518 -3.502 -4.426 1 96 245 TRP B O 1
ATOM 4011 N N . LEU B 1 246 ? -2.492 -5.039 -5.668 1 97.94 246 LEU B N 1
ATOM 4012 C CA . LEU B 1 246 ? -1.442 -4.227 -6.273 1 97.94 246 LEU B CA 1
ATOM 4013 C C . LEU B 1 246 ? -1.477 -4.34 -7.793 1 97.94 246 LEU B C 1
ATOM 4015 O O . LEU B 1 246 ? -1.646 -5.434 -8.336 1 97.94 246 LEU B O 1
ATOM 4019 N N . SER B 1 247 ? -1.399 -3.227 -8.445 1 97.19 247 SER B N 1
ATOM 4020 C CA . SER B 1 247 ? -1.255 -3.193 -9.898 1 97.19 247 SER B CA 1
ATOM 4021 C C . SER B 1 247 ? 0.057 -2.533 -10.305 1 97.19 247 SER B C 1
ATOM 4023 O O . SER B 1 247 ? 0.382 -1.44 -9.836 1 97.19 247 SER B O 1
ATOM 4025 N N . TYR B 1 248 ? 0.766 -3.205 -11.133 1 97.5 248 TYR B N 1
ATOM 4026 C CA . TYR B 1 248 ? 2.076 -2.764 -11.602 1 97.5 248 TYR B CA 1
ATOM 4027 C C . TYR B 1 248 ? 2.064 -2.512 -13.102 1 97.5 248 TYR B C 1
ATOM 4029 O O . TYR B 1 248 ? 1.742 -3.408 -13.883 1 97.5 248 TYR B O 1
ATOM 4037 N N . THR B 1 249 ? 2.404 -1.277 -13.484 1 95.56 249 THR B N 1
ATOM 4038 C CA . THR B 1 249 ? 2.568 -0.969 -14.898 1 95.56 249 THR B CA 1
ATOM 4039 C C . THR B 1 249 ? 4.047 -0.931 -15.281 1 95.56 249 THR B C 1
ATOM 4041 O O . THR B 1 249 ? 4.852 -0.298 -14.594 1 95.56 249 THR B O 1
ATOM 4044 N N . PHE B 1 250 ? 4.336 -1.591 -16.406 1 94 250 PHE B N 1
ATOM 4045 C CA . PHE B 1 250 ? 5.719 -1.707 -16.859 1 94 250 PHE B CA 1
ATOM 4046 C C . PHE B 1 250 ? 6.348 -0.33 -17.031 1 94 250 PHE B C 1
ATOM 4048 O O . PHE B 1 250 ? 5.773 0.545 -17.672 1 94 250 PHE B O 1
ATOM 4055 N N . SER B 1 251 ? 7.492 -0.089 -16.438 1 89.81 251 SER B N 1
ATOM 4056 C CA . SER B 1 251 ? 8.148 1.213 -16.438 1 89.81 251 SER B CA 1
ATOM 4057 C C . SER B 1 251 ? 9.398 1.203 -17.297 1 89.81 251 SER B C 1
ATOM 4059 O O . SER B 1 251 ? 9.641 2.141 -18.062 1 89.81 251 SER B O 1
ATOM 4061 N N . ASN B 1 252 ? 10.172 0.16 -17.234 1 88.56 252 ASN B N 1
ATOM 4062 C CA . ASN B 1 252 ? 11.445 0.002 -17.922 1 88.56 252 ASN B CA 1
ATOM 4063 C C . ASN B 1 252 ? 12.43 1.104 -17.531 1 88.56 252 ASN B C 1
ATOM 4065 O O . ASN B 1 252 ? 13.125 1.649 -18.406 1 88.56 252 ASN B O 1
ATOM 4069 N N . ARG B 1 253 ? 12.422 1.526 -16.25 1 90.31 253 ARG B N 1
ATOM 4070 C CA . ARG B 1 253 ? 13.32 2.549 -15.719 1 90.31 253 ARG B CA 1
ATOM 4071 C C . ARG B 1 253 ? 14.25 1.97 -14.656 1 90.31 253 ARG B C 1
ATOM 4073 O O . ARG B 1 253 ? 13.805 1.655 -13.547 1 90.31 253 ARG B O 1
ATOM 4080 N N . CYS B 1 254 ? 15.492 2.006 -14.977 1 90.38 254 CYS B N 1
ATOM 4081 C CA . CYS B 1 254 ? 16.453 1.433 -14.039 1 90.38 254 CYS B CA 1
ATOM 4082 C C . CYS B 1 254 ? 16.531 2.262 -12.766 1 90.38 254 CYS B C 1
ATOM 4084 O O . CYS B 1 254 ? 16.75 1.719 -11.68 1 90.38 254 CYS B O 1
ATOM 4086 N N . ASN B 1 255 ? 16.359 3.541 -12.867 1 89.31 255 ASN B N 1
ATOM 4087 C CA . ASN B 1 255 ? 16.484 4.398 -11.695 1 89.31 255 ASN B CA 1
ATOM 4088 C C . ASN B 1 255 ? 15.188 4.441 -10.898 1 89.31 255 ASN B C 1
ATOM 4090 O O . ASN B 1 255 ? 15.164 4.938 -9.766 1 89.31 255 ASN B O 1
ATOM 4094 N N . ASN B 1 256 ? 14.133 3.984 -11.5 1 93 256 ASN B N 1
ATOM 4095 C CA . ASN B 1 256 ? 12.836 3.979 -10.836 1 93 256 ASN B CA 1
ATOM 4096 C C . ASN B 1 256 ? 11.953 2.844 -11.344 1 93 256 ASN B C 1
ATOM 4098 O O . ASN B 1 256 ? 10.875 3.086 -11.891 1 93 256 ASN B O 1
ATOM 4102 N N . PRO B 1 257 ? 12.352 1.607 -11.109 1 93.38 257 PRO B N 1
ATOM 4103 C CA . PRO B 1 257 ? 11.617 0.468 -11.672 1 93.38 257 PRO B CA 1
ATOM 4104 C C . PRO B 1 257 ? 10.211 0.322 -11.078 1 93.38 257 PRO B C 1
ATOM 4106 O O . PRO B 1 257 ? 9.352 -0.322 -11.688 1 93.38 257 PRO B O 1
ATOM 4109 N N . ARG B 1 258 ? 9.922 0.89 -9.93 1 96.25 258 ARG B N 1
ATOM 4110 C CA . ARG B 1 258 ? 8.625 0.776 -9.258 1 96.25 258 ARG B CA 1
ATOM 4111 C C . ARG B 1 258 ? 7.844 2.082 -9.359 1 96.25 258 ARG B C 1
ATOM 4113 O O . ARG B 1 258 ? 7.113 2.443 -8.43 1 96.25 258 ARG B O 1
ATOM 4120 N N . ALA B 1 259 ? 7.98 2.812 -10.5 1 91.75 259 ALA B N 1
ATOM 4121 C CA . ALA B 1 259 ? 7.41 4.148 -10.656 1 91.75 259 ALA B CA 1
ATOM 4122 C C . ALA B 1 259 ? 5.887 4.098 -10.672 1 91.75 259 ALA B C 1
ATOM 4124 O O . ALA B 1 259 ? 5.223 5.082 -10.336 1 91.75 259 ALA B O 1
ATOM 4125 N N . ASN B 1 260 ? 5.332 2.943 -11.078 1 93.81 260 ASN B N 1
ATOM 4126 C CA . ASN B 1 260 ? 3.893 2.865 -11.305 1 93.81 260 ASN B CA 1
ATOM 4127 C C . ASN B 1 260 ? 3.275 1.67 -10.586 1 93.81 260 ASN B C 1
ATOM 4129 O O . ASN B 1 260 ? 2.926 0.673 -11.219 1 93.81 260 ASN B O 1
ATOM 4133 N N . VAL B 1 261 ? 3.129 1.786 -9.383 1 97.44 261 VAL B N 1
ATOM 4134 C CA . VAL B 1 261 ? 2.469 0.772 -8.562 1 97.44 261 VAL B CA 1
ATOM 4135 C C . VAL B 1 261 ? 1.216 1.363 -7.922 1 97.44 261 VAL B C 1
ATOM 4137 O O . VAL B 1 261 ? 1.291 2.369 -7.211 1 97.44 261 VAL B O 1
ATOM 4140 N N . LYS B 1 262 ? 0.115 0.796 -8.195 1 97.56 262 LYS B N 1
ATOM 4141 C CA . LYS B 1 262 ? -1.144 1.208 -7.582 1 97.56 262 LYS B CA 1
ATOM 4142 C C . LYS B 1 262 ? -1.588 0.211 -6.516 1 97.56 262 LYS B C 1
ATOM 4144 O O . LYS B 1 262 ? -1.277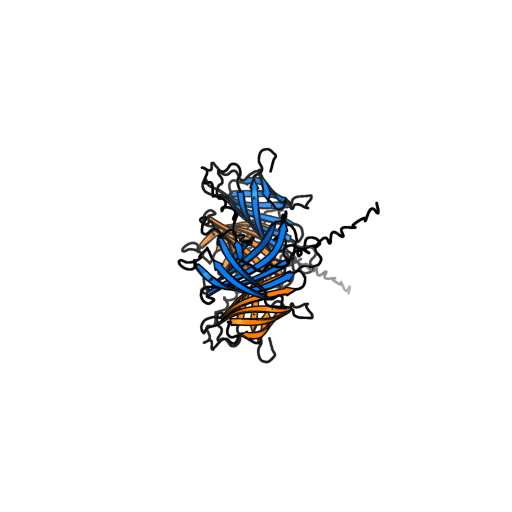 -0.979 -6.602 1 97.56 262 LYS B O 1
ATOM 4149 N N . TYR B 1 263 ? -2.199 0.707 -5.523 1 97.81 263 TYR B N 1
ATOM 4150 C CA . TYR B 1 263 ? -2.777 -0.09 -4.445 1 97.81 263 TYR B CA 1
ATOM 4151 C C . TYR B 1 263 ? -4.273 0.168 -4.32 1 97.81 263 TYR B C 1
ATOM 4153 O O . TYR B 1 263 ? -4.734 1.292 -4.531 1 97.81 263 TYR B O 1
ATOM 4161 N N . GLY B 1 264 ? -4.992 -0.892 -3.881 1 96.62 264 GLY B N 1
ATOM 4162 C CA . GLY B 1 264 ? -6.387 -0.726 -3.502 1 96.62 264 GLY B CA 1
ATOM 4163 C C . GLY B 1 264 ? -6.938 -1.909 -2.73 1 96.62 264 GLY B C 1
ATOM 4164 O O . GLY B 1 264 ? -6.223 -2.881 -2.477 1 96.62 264 GLY B O 1
ATOM 4165 N N . MET B 1 265 ? -8.148 -1.687 -2.248 1 95.94 265 MET B N 1
ATOM 4166 C CA . MET B 1 265 ? -8.906 -2.736 -1.575 1 95.94 265 MET B CA 1
ATOM 4167 C C . MET B 1 265 ? -10.305 -2.855 -2.162 1 95.94 265 MET B C 1
ATOM 4169 O O . MET B 1 265 ? -11 -1.851 -2.34 1 95.94 265 MET B O 1
ATOM 4173 N N . TYR B 1 266 ? -10.672 -4.07 -2.51 1 93.69 266 TYR B N 1
ATOM 4174 C CA . TYR B 1 266 ? -12.023 -4.344 -2.977 1 93.69 266 TYR B CA 1
ATOM 4175 C C . TYR B 1 266 ? -12.633 -5.52 -2.223 1 93.69 266 TYR B C 1
ATOM 4177 O O . TYR B 1 266 ? -11.961 -6.523 -1.976 1 93.69 266 TYR B O 1
ATOM 4185 N N . ASN B 1 267 ? -13.828 -5.359 -1.866 1 93.31 267 ASN B N 1
ATOM 4186 C CA . ASN B 1 267 ? -14.641 -6.492 -1.437 1 93.31 267 ASN B CA 1
ATOM 4187 C C . ASN B 1 267 ? -15.461 -7.062 -2.588 1 93.31 267 ASN B C 1
ATOM 4189 O O . ASN B 1 267 ? -16.141 -6.32 -3.297 1 93.31 267 ASN B O 1
ATOM 4193 N N . TYR B 1 268 ? -15.344 -8.336 -2.768 1 93.69 268 TYR B N 1
ATOM 4194 C CA . TYR B 1 268 ? -16.172 -9.047 -3.746 1 93.69 268 TYR B CA 1
ATOM 4195 C C . TYR B 1 268 ? -17.281 -9.82 -3.059 1 93.69 268 TYR B C 1
ATOM 4197 O O . TYR B 1 268 ? -17.047 -10.477 -2.041 1 93.69 268 TYR B O 1
ATOM 4205 N N . THR B 1 269 ? -18.422 -9.742 -3.617 1 93.81 269 THR B N 1
ATOM 4206 C CA . THR B 1 269 ? -19.547 -10.555 -3.15 1 93.81 269 THR B CA 1
ATOM 4207 C C . THR B 1 269 ? -19.891 -11.641 -4.164 1 93.81 269 THR B C 1
ATOM 4209 O O . THR B 1 269 ? -19.922 -11.383 -5.371 1 93.81 269 THR B O 1
ATOM 4212 N N . LYS B 1 270 ? -20.141 -12.75 -3.678 1 92.62 270 LYS B N 1
ATOM 4213 C CA . LYS B 1 270 ? -20.531 -13.844 -4.566 1 92.62 270 LYS B CA 1
ATOM 4214 C C . LYS B 1 270 ? -21.938 -13.648 -5.098 1 92.62 270 LYS B C 1
ATOM 4216 O O . LYS B 1 270 ? -22.859 -13.328 -4.332 1 92.62 270 LYS B O 1
ATOM 4221 N N . CYS B 1 271 ? -22.031 -13.859 -6.418 1 89.31 271 CYS B N 1
ATOM 4222 C CA . CYS B 1 271 ? -23.344 -13.703 -7.047 1 89.31 271 CYS B CA 1
ATOM 4223 C C . CYS B 1 271 ? -24.172 -14.977 -6.898 1 89.31 271 CYS B C 1
ATOM 4225 O O . CYS B 1 271 ? -23.625 -16.078 -6.914 1 89.31 271 CYS B O 1
ATOM 4227 N N . SER B 1 272 ? -25.391 -14.805 -6.59 1 77.38 272 SER B N 1
ATOM 4228 C CA . SER B 1 272 ? -26.328 -15.922 -6.574 1 77.38 272 SER B CA 1
ATOM 4229 C C . SER B 1 272 ? -27.188 -15.945 -7.836 1 77.38 272 SER B C 1
ATOM 4231 O O . SER B 1 272 ? -27.5 -14.891 -8.398 1 77.38 272 SER B O 1
ATOM 4233 N N . ALA B 1 273 ? -27.75 -17.234 -8.117 1 61.03 273 ALA B N 1
ATOM 4234 C CA . ALA B 1 273 ? -28.688 -17.594 -9.18 1 61.03 273 ALA B CA 1
ATOM 4235 C C . ALA B 1 273 ? -29.016 -16.391 -10.055 1 61.03 273 ALA B C 1
ATOM 4237 O O . ALA B 1 273 ? -30.188 -16.078 -10.258 1 61.03 273 ALA B O 1
ATOM 4238 N N . GLY B 1 274 ? -27.953 -15.617 -10.641 1 54.34 274 GLY B N 1
ATOM 4239 C CA . GLY B 1 274 ? -28.203 -14.609 -11.664 1 54.34 274 GLY B CA 1
ATOM 4240 C C . GLY B 1 274 ? -28.156 -13.195 -11.133 1 54.34 274 GLY B C 1
ATOM 4241 O O . GLY B 1 274 ? -28.188 -12.234 -11.906 1 54.34 274 GLY B O 1
ATOM 4242 N N . THR B 1 275 ? -28.266 -12.922 -9.844 1 65.69 275 THR B N 1
ATOM 4243 C CA . THR B 1 275 ? -28.312 -11.547 -9.352 1 65.69 275 THR B CA 1
ATOM 4244 C C . THR B 1 275 ? -27.125 -11.258 -8.438 1 65.69 275 THR B C 1
ATOM 4246 O O . THR B 1 275 ? -26.906 -11.977 -7.461 1 65.69 275 THR B O 1
ATOM 4249 N N . CYS B 1 276 ? -26.203 -10.445 -8.883 1 69.44 276 CYS B N 1
ATOM 4250 C CA . CYS B 1 276 ? -25.188 -9.938 -7.961 1 69.44 276 CYS B CA 1
ATOM 4251 C C . CYS B 1 276 ? -25.703 -8.719 -7.203 1 69.44 276 CYS B C 1
ATOM 4253 O O . CYS B 1 276 ? -26.453 -7.91 -7.758 1 69.44 276 CYS B O 1
#

pLDDT: mean 83.4, std 17.71, range [31.19, 98.56]

Solvent-accessible surface area (backbone atoms only — not comparable to full-atom values): 29005 Å² total; per-residue (Å²): 134,83,81,78,81,78,79,78,78,76,75,75,77,74,74,77,70,70,55,47,44,66,70,74,61,46,48,31,32,32,83,76,62,23,38,34,36,39,39,70,39,83,99,52,49,38,32,36,40,40,34,33,39,57,64,53,97,49,95,76,48,47,72,44,68,32,56,33,36,25,41,47,42,73,44,76,89,39,96,68,34,17,19,40,38,27,37,30,36,57,34,81,86,29,46,24,31,35,20,32,25,29,36,25,38,53,52,94,86,42,59,34,37,45,32,41,34,40,39,40,41,72,54,58,77,95,48,42,77,71,24,27,34,44,47,72,46,46,30,34,66,64,58,98,73,81,70,83,71,73,82,76,83,79,82,61,86,28,51,80,50,74,78,67,41,44,27,36,30,80,67,46,33,35,37,37,33,75,46,76,44,97,87,35,34,36,35,32,32,35,27,53,66,86,46,89,63,61,31,60,30,37,24,37,45,35,72,48,59,62,34,27,21,38,31,37,27,39,60,57,91,64,31,35,34,19,32,33,32,39,20,67,45,32,24,38,89,71,28,50,37,45,31,40,36,40,36,28,39,78,58,91,31,84,64,42,59,65,74,43,29,34,46,47,74,50,52,27,34,48,43,46,102,89,53,117,134,83,80,78,79,78,77,80,77,77,76,74,77,75,73,76,71,73,55,48,44,67,68,75,60,46,47,30,31,32,83,76,62,24,38,34,35,40,40,71,39,82,97,53,50,38,31,36,39,40,34,34,39,56,63,54,96,47,95,75,46,48,70,44,67,30,57,33,35,25,42,48,44,72,44,76,90,39,96,68,33,17,18,40,38,27,37,30,37,58,35,82,85,30,44,24,32,34,20,32,25,30,36,27,40,54,52,94,85,42,62,34,37,46,32,42,34,38,38,40,41,73,54,59,76,95,47,43,80,71,24,27,35,45,48,73,47,46,30,34,67,65,57,96,73,80,68,82,70,73,82,75,82,79,82,56,84,32,52,79,47,74,78,65,42,44,29,37,29,79,67,47,33,34,38,37,33,74,45,75,46,95,85,33,34,36,33,33,34,36,28,54,66,86,46,88,62,61,32,61,29,38,24,38,46,39,72,44,65,60,34,27,20,39,30,38,27,38,60,57,91,64,31,33,33,18,31,34,32,39,20,67,44,31,21,35,88,69,29,49,36,44,30,40,35,40,36,27,39,77,60,91,32,83,64,42,58,65,74,43,29,32,45,46,72,49,51,28,34,47,43,46,104,90,52,117